Protein AF-A0A2V9VA52-F1 (afdb_monomer)

Radius of gyration: 128.29 Å; Cα contacts (8 Å, |Δi|>4): 305; chains: 1; bounding box: 192×63×353 Å

pLDDT: mean 84.4, std 10.12, range [43.19, 96.94]

Sequence (515 aa):
MTIGKKLYLNFGAVLAMVVVLFLVNLTAVQREHSAKAAASLSNYLLSGDTREVERMNEGIRFLNEKLLKAEGFSNSDQQKSALEKVRQQEQNWLKEFATPLVEKRKDVDAGNGTVAELQIFYLQKDASAWVKTSTEYLDMADQESKKILEERRKSDETAATATVLVALFSTLLALGLGIAIAYRSSKTITEPLTNLMMVARQIGNTGDLDHTIDVERQDEIGELARTFGNMVIYLKEMAAVSEAIAGGDLTVQVQPRSKHDTLGNAFFRMVEGLRSLVRNVRDASSQVASASNQVAGASDESAKISLQASSAIDEVTSTMHEMSVNVQNMVKSTQTQASSVSETSASIDQMVASIQRVADTAKVLLDISNRSREEVHSGITTMEKATDGLNKINNTIHSSGEIIDALGQRADDIGKIIEVIDDLAEQTNLLALNAAIEAARAGEHGLGFAVVADEVRKLAEKSAQSTKEISELIQSIQKEARKAVENMDKSTNIVNEGLNLGQELNAALRKISNV

Secondary structure (DSSP, 8-state):
--HHHHHHHHHHHHHHHHHHHHHHHHHHHHHHHHHHHHHHHHHHHHH--HHHHHHHHHHHHHHHHHHHHHHHH--SHHHHHHHHHHHHHHHHHIIIIIHHHHHHHHHHHTTSS-HHHHHHHHHHS-HHHHHHHHHHHHHHHHHHHHHHHHHHHHHHHHHHHHHHHHHHHHHHHHHHHHHHHHHHHIIIIIHHHHHHHHHHHHHHHH------------SHHHHHHHHHHHHHHHHHHHHHHHHHHHTT-TTPPP--SSTT-HHHHHHHHHHHHHHHHHHHHHHHHHHHHHHHHHHHHHHHHHHHHHHHHHHHHHHHHHHHHHHHHHHHHHHHHHHHHHHHHHHHHHHHHHHHHHHHHHHHHHHHHHHHHHHHHHHHHHHHHHHHHHHHHHHHHHHHHHHHHHHHHHHHHHHHHHHHHHHHHHHHHHHHHHHHHHHHHHHHHTGGGGHHHHHHHHHHHHHHHHHHHHHHHHHHHHHHHHHHHHHHHHHHHHHHHHHHHHHHHHHHHHHHHHHHHT-

Mean predicted aligned error: 19.37 Å

Structure (mmCIF, N/CA/C/O backbone):
data_AF-A0A2V9VA52-F1
#
_entry.id   AF-A0A2V9VA52-F1
#
loop_
_atom_site.group_PDB
_atom_site.i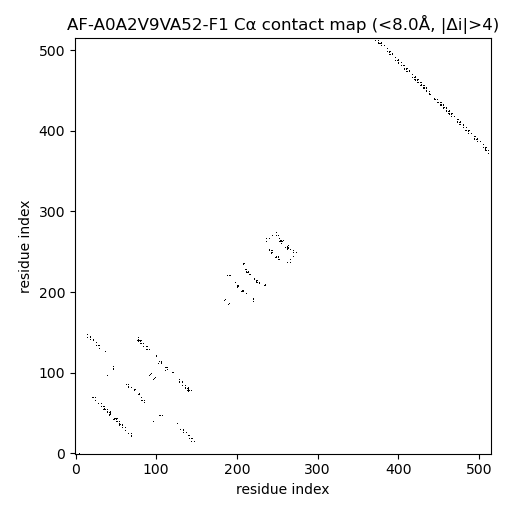d
_atom_site.type_symbol
_atom_site.label_atom_id
_atom_site.label_alt_id
_atom_site.label_comp_id
_atom_site.label_asym_id
_atom_site.label_entity_id
_atom_site.label_seq_id
_atom_site.pdbx_PDB_ins_code
_atom_site.Cartn_x
_atom_site.Cartn_y
_atom_site.Cartn_z
_atom_site.occupancy
_atom_site.B_iso_or_equiv
_atom_site.auth_seq_id
_atom_site.auth_comp_id
_atom_site.auth_asym_id
_atom_site.auth_atom_id
_atom_site.pdbx_PDB_model_num
ATOM 1 N N . MET A 1 1 ? 67.513 -0.267 -126.974 1.00 48.81 1 MET A N 1
ATOM 2 C CA . MET A 1 1 ? 67.885 -0.957 -128.232 1.00 48.81 1 MET A CA 1
ATOM 3 C C . MET A 1 1 ? 67.203 -2.319 -128.232 1.00 48.81 1 MET A C 1
ATOM 5 O O . MET A 1 1 ? 67.468 -3.103 -127.331 1.00 48.81 1 MET A O 1
ATOM 9 N N . THR A 1 2 ? 66.245 -2.552 -129.131 1.00 43.19 2 THR A N 1
ATOM 10 C CA . THR A 1 2 ? 65.406 -3.766 -129.167 1.00 43.19 2 THR A CA 1
ATOM 11 C C . THR A 1 2 ? 66.242 -5.023 -129.419 1.00 43.19 2 THR A C 1
ATOM 13 O O . THR A 1 2 ? 67.205 -4.984 -130.184 1.00 43.19 2 THR A O 1
ATOM 16 N N . ILE A 1 3 ? 65.867 -6.143 -128.788 1.00 49.31 3 ILE A N 1
ATOM 17 C CA . ILE A 1 3 ? 66.544 -7.453 -128.892 1.00 49.31 3 ILE A CA 1
ATOM 18 C C . ILE A 1 3 ? 66.779 -7.867 -130.356 1.00 49.31 3 ILE A C 1
ATOM 20 O O . ILE A 1 3 ? 67.851 -8.370 -130.685 1.00 49.31 3 ILE A O 1
ATOM 24 N N . GLY A 1 4 ? 65.854 -7.529 -131.262 1.00 52.47 4 GLY A N 1
ATOM 25 C CA . GLY A 1 4 ? 66.016 -7.760 -132.702 1.00 52.47 4 GLY A CA 1
ATOM 26 C C . GLY A 1 4 ? 67.238 -7.071 -133.324 1.00 52.47 4 GLY A C 1
ATOM 27 O O . GLY A 1 4 ? 67.909 -7.669 -134.158 1.00 52.47 4 GLY A O 1
ATOM 28 N N . LYS A 1 5 ? 67.606 -5.858 -132.883 1.00 56.03 5 LYS A N 1
ATOM 29 C CA . LYS A 1 5 ? 68.767 -5.125 -133.425 1.00 56.03 5 LYS A CA 1
ATOM 30 C C . LYS A 1 5 ? 70.103 -5.740 -132.991 1.00 56.03 5 LYS A C 1
ATOM 32 O O . LYS A 1 5 ? 71.049 -5.720 -133.769 1.00 56.03 5 LYS A O 1
ATOM 37 N N . LYS A 1 6 ? 70.174 -6.317 -131.783 1.00 55.22 6 LYS A N 1
ATOM 38 C CA . LYS A 1 6 ? 71.360 -7.058 -131.309 1.00 55.22 6 LYS A CA 1
ATOM 39 C C . LYS A 1 6 ? 71.506 -8.415 -132.002 1.00 55.22 6 LYS A C 1
ATOM 41 O O . LYS A 1 6 ? 72.623 -8.796 -132.334 1.00 55.22 6 LYS A O 1
ATOM 46 N N . LEU A 1 7 ? 70.396 -9.109 -132.271 1.00 57.06 7 LEU A N 1
ATOM 47 C CA . LEU A 1 7 ? 70.424 -10.378 -133.004 1.00 57.06 7 LEU A CA 1
ATOM 48 C C . LEU A 1 7 ? 70.888 -10.181 -134.456 1.00 57.06 7 LEU A C 1
ATOM 50 O O . LEU A 1 7 ? 71.758 -10.910 -134.921 1.00 57.06 7 LEU A O 1
ATOM 54 N N . TYR A 1 8 ? 70.370 -9.154 -135.139 1.00 57.84 8 TYR A N 1
ATOM 55 C CA . TYR A 1 8 ? 70.762 -8.828 -136.516 1.00 57.84 8 TYR A CA 1
ATOM 56 C C . TYR A 1 8 ? 72.243 -8.447 -136.650 1.00 57.84 8 TYR A C 1
ATOM 58 O O . TYR A 1 8 ? 72.877 -8.801 -137.643 1.00 57.84 8 TYR A O 1
ATOM 66 N N . LEU A 1 9 ? 72.811 -7.744 -135.664 1.00 57.84 9 LEU A N 1
ATOM 67 C CA . LEU A 1 9 ? 74.217 -7.335 -135.709 1.00 57.84 9 LEU A CA 1
ATOM 68 C C . LEU A 1 9 ? 75.170 -8.530 -135.568 1.00 57.84 9 LEU A C 1
ATOM 70 O O . LEU A 1 9 ? 76.068 -8.691 -136.395 1.00 57.84 9 LEU A O 1
ATOM 74 N N . ASN A 1 10 ? 74.927 -9.398 -134.579 1.00 56.59 10 ASN A N 1
ATOM 75 C CA . ASN A 1 10 ? 75.754 -10.585 -134.345 1.00 56.59 10 ASN A CA 1
ATOM 76 C C . ASN A 1 10 ? 75.659 -11.588 -135.503 1.00 56.59 10 ASN A C 1
ATOM 78 O O . ASN A 1 10 ? 76.664 -12.186 -135.882 1.00 56.59 10 ASN A O 1
ATOM 82 N N . PHE A 1 11 ? 74.479 -11.737 -136.113 1.00 62.66 11 PHE A N 1
ATOM 83 C CA . PHE A 1 11 ? 74.311 -12.612 -137.276 1.00 62.66 11 PHE A CA 1
ATOM 84 C C . PHE A 1 11 ? 75.086 -12.102 -138.504 1.00 62.66 11 PHE A C 1
ATOM 86 O O . PHE A 1 11 ? 75.651 -12.896 -139.252 1.00 62.66 11 PHE A O 1
ATOM 93 N N . GLY A 1 12 ? 75.181 -10.779 -138.689 1.00 63.22 12 GLY A N 1
ATOM 94 C CA . GLY A 1 12 ? 75.935 -10.175 -139.792 1.00 63.22 12 GLY A CA 1
ATOM 95 C C . GLY A 1 12 ? 77.446 -10.428 -139.730 1.00 63.22 12 GLY A C 1
ATOM 96 O O . GLY A 1 12 ? 78.068 -10.644 -140.769 1.00 63.22 12 GLY A O 1
ATOM 97 N N . ALA A 1 13 ? 78.037 -10.451 -138.530 1.00 63.22 13 ALA A N 1
ATOM 98 C CA . ALA A 1 13 ? 79.457 -10.768 -138.349 1.00 63.22 13 ALA A CA 1
ATOM 99 C C . ALA A 1 13 ? 79.763 -12.246 -138.653 1.00 63.22 13 ALA A C 1
ATOM 101 O O . ALA A 1 13 ? 80.745 -12.550 -139.331 1.00 63.22 13 ALA A O 1
ATOM 102 N N . VAL A 1 14 ? 78.882 -13.157 -138.221 1.00 65.00 14 VAL A N 1
ATOM 103 C CA . VAL A 1 14 ? 78.979 -14.588 -138.555 1.00 65.00 14 VAL A CA 1
ATOM 104 C C . VAL A 1 14 ? 78.866 -14.797 -140.066 1.00 65.00 14 VAL A C 1
ATOM 106 O O . VAL A 1 14 ? 79.669 -15.526 -140.643 1.00 65.00 14 VAL A O 1
ATOM 109 N N . LEU A 1 15 ? 77.929 -14.112 -140.729 1.00 67.56 15 LEU A N 1
ATOM 110 C CA . LEU A 1 15 ? 77.749 -14.208 -142.179 1.00 67.56 15 LEU A CA 1
ATOM 111 C C . LEU A 1 15 ? 79.004 -13.758 -142.949 1.00 67.56 15 LEU A C 1
ATOM 113 O O . LEU A 1 15 ? 79.440 -14.450 -143.864 1.00 67.56 15 LEU A O 1
ATOM 117 N N . ALA A 1 16 ? 79.623 -12.641 -142.554 1.00 67.81 16 ALA A N 1
ATOM 118 C CA . ALA A 1 16 ? 80.853 -12.151 -143.180 1.00 67.81 16 ALA A CA 1
ATOM 119 C C . ALA A 1 16 ? 82.023 -13.144 -143.034 1.00 67.81 16 ALA A C 1
ATOM 121 O O . ALA A 1 16 ? 82.780 -13.351 -143.981 1.00 67.81 16 ALA A O 1
ATOM 122 N N . MET A 1 17 ? 82.138 -13.815 -141.884 1.00 70.88 17 MET A N 1
ATOM 123 C CA . MET A 1 17 ? 83.157 -14.846 -141.657 1.00 70.88 17 MET A CA 1
ATOM 124 C C . MET A 1 17 ? 82.929 -16.097 -142.520 1.00 70.88 17 MET A C 1
ATOM 126 O O . MET A 1 17 ? 83.885 -16.675 -143.040 1.00 70.88 17 MET A O 1
ATOM 130 N N . VAL A 1 18 ? 81.668 -16.493 -142.721 1.00 72.00 18 VAL A N 1
ATOM 131 C CA . VAL A 1 18 ? 81.305 -17.598 -143.624 1.00 72.00 18 VAL A CA 1
ATOM 132 C C . VAL A 1 18 ? 81.689 -17.273 -145.071 1.00 72.00 18 VAL A C 1
ATOM 134 O O . VAL A 1 18 ? 82.212 -18.145 -145.758 1.00 72.00 18 VAL A O 1
ATOM 137 N N . VAL A 1 19 ? 81.500 -16.027 -145.522 1.00 74.19 19 VAL A N 1
ATOM 138 C CA . VAL A 1 19 ? 81.889 -15.592 -146.877 1.00 74.19 19 VAL A CA 1
ATOM 139 C C . VAL A 1 19 ? 83.406 -15.666 -147.081 1.00 74.19 19 VAL A C 1
ATOM 141 O O . VAL A 1 19 ? 83.840 -16.208 -148.094 1.00 74.19 19 VAL A O 1
ATOM 144 N N . VAL A 1 20 ? 84.212 -15.219 -146.108 1.00 74.50 20 VAL A N 1
ATOM 145 C CA . VAL A 1 20 ? 85.687 -15.348 -146.154 1.00 74.50 20 VAL A CA 1
ATOM 146 C C . VAL A 1 20 ? 86.094 -16.817 -146.318 1.00 74.50 20 VAL A C 1
ATOM 148 O O . VAL A 1 20 ? 86.832 -17.173 -147.232 1.00 74.50 20 VAL A O 1
ATOM 151 N N . LEU A 1 21 ? 85.573 -17.702 -145.460 1.00 75.81 21 LEU A N 1
ATOM 152 C CA . LEU A 1 21 ? 85.888 -19.134 -145.517 1.00 75.81 21 LEU A CA 1
ATOM 153 C C . LEU A 1 21 ? 85.450 -19.772 -146.840 1.00 75.81 21 LEU A C 1
ATOM 155 O O . LEU A 1 21 ? 86.145 -20.638 -147.373 1.00 75.81 21 LEU A O 1
ATOM 159 N N . PHE A 1 22 ? 84.309 -19.343 -147.380 1.00 80.00 22 PHE A N 1
ATOM 160 C CA . PHE A 1 22 ? 83.814 -19.828 -148.661 1.00 80.00 22 PHE A CA 1
ATOM 161 C C . PHE A 1 22 ? 84.716 -19.399 -149.823 1.00 80.00 22 PHE A C 1
ATOM 163 O O . PHE A 1 22 ? 85.013 -20.227 -150.679 1.00 80.00 22 PHE A O 1
ATOM 170 N N . LEU A 1 23 ? 85.204 -18.154 -149.833 1.00 76.56 23 LEU A N 1
ATOM 171 C CA . LEU A 1 23 ? 86.129 -17.646 -150.854 1.00 76.56 23 LEU A CA 1
ATOM 172 C C . LEU A 1 23 ? 87.494 -18.349 -150.807 1.00 76.56 23 LEU A C 1
ATOM 174 O O . LEU A 1 23 ? 88.022 -18.721 -151.854 1.00 76.56 23 LEU A O 1
ATOM 178 N N . VAL A 1 24 ? 88.021 -18.628 -149.611 1.00 76.31 24 VAL A N 1
ATOM 179 C CA . VAL A 1 24 ? 89.253 -19.423 -149.439 1.00 76.31 24 VAL A CA 1
ATOM 180 C C . VAL A 1 24 ? 89.075 -20.868 -149.921 1.00 76.31 24 VAL A C 1
ATOM 182 O O . VAL A 1 24 ? 89.994 -21.468 -150.470 1.00 76.31 24 VAL A O 1
ATOM 185 N N . ASN A 1 25 ? 87.894 -21.459 -149.742 1.00 80.38 25 ASN A N 1
ATOM 186 C CA . ASN A 1 25 ? 87.615 -22.779 -150.310 1.00 80.38 25 ASN A CA 1
ATOM 187 C C . ASN A 1 25 ? 87.473 -22.702 -151.841 1.00 80.38 25 ASN A C 1
ATOM 189 O O . ASN A 1 25 ? 87.964 -23.560 -152.570 1.00 80.38 25 ASN A O 1
ATOM 193 N N . LEU A 1 26 ? 86.851 -21.637 -152.349 1.00 81.56 26 LEU A N 1
ATOM 194 C CA . LEU A 1 26 ? 86.646 -21.428 -153.777 1.00 81.56 26 LEU A CA 1
ATOM 195 C C . LEU A 1 26 ? 87.963 -21.284 -154.548 1.00 81.56 26 LEU A C 1
ATOM 197 O O . LEU A 1 26 ? 88.072 -21.844 -155.635 1.00 81.56 26 LEU A O 1
ATOM 201 N N . THR A 1 27 ? 88.977 -20.618 -153.984 1.00 78.25 27 THR A N 1
ATOM 202 C CA . THR A 1 27 ? 90.325 -20.557 -154.584 1.00 78.25 27 THR A CA 1
ATOM 203 C C . THR A 1 27 ? 90.963 -21.935 -154.715 1.00 78.25 27 THR A C 1
ATOM 205 O O . THR A 1 27 ? 91.540 -22.252 -155.759 1.00 78.25 27 THR A O 1
ATOM 208 N N . ALA A 1 28 ? 90.828 -22.781 -153.692 1.00 77.94 28 ALA A N 1
ATOM 209 C CA . ALA A 1 28 ? 91.319 -24.155 -153.733 1.00 77.94 28 ALA A CA 1
ATOM 210 C C . ALA A 1 28 ? 90.578 -24.991 -154.791 1.00 77.94 28 ALA A C 1
ATOM 212 O O . ALA A 1 28 ? 91.219 -25.639 -155.621 1.00 77.94 28 ALA A O 1
ATOM 213 N N . VAL A 1 29 ? 89.241 -24.911 -154.816 1.00 80.81 29 VAL A N 1
ATOM 214 C CA . VAL A 1 29 ? 88.392 -25.608 -155.797 1.00 80.81 29 VAL A CA 1
ATOM 215 C C . VAL A 1 29 ? 88.720 -25.174 -157.224 1.00 80.81 29 VAL A C 1
ATOM 217 O O . VAL A 1 29 ? 88.830 -26.026 -158.105 1.00 80.81 29 VAL A O 1
ATOM 220 N N . GLN A 1 30 ? 88.914 -23.875 -157.459 1.00 80.50 30 GLN A N 1
ATOM 221 C CA . GLN A 1 30 ? 89.277 -23.346 -158.770 1.00 80.50 30 GLN A CA 1
ATOM 222 C C . GLN A 1 30 ? 90.612 -23.918 -159.247 1.00 80.50 30 GLN A C 1
ATOM 224 O O . GLN A 1 30 ? 90.674 -24.478 -160.336 1.00 80.50 30 GLN A O 1
ATOM 229 N N . ARG A 1 31 ? 91.668 -23.879 -158.422 1.00 77.00 31 ARG A N 1
ATOM 230 C CA . ARG A 1 31 ? 92.970 -24.454 -158.805 1.00 77.00 31 ARG A CA 1
ATOM 231 C C . ARG A 1 31 ? 92.883 -25.943 -159.119 1.00 77.00 31 ARG A C 1
ATOM 233 O O . ARG A 1 31 ? 93.457 -26.385 -160.112 1.00 77.00 31 ARG A O 1
ATOM 240 N N . GLU A 1 32 ? 92.179 -26.712 -158.291 1.00 79.12 32 GLU A N 1
ATOM 241 C CA . GLU A 1 32 ? 92.046 -28.156 -158.485 1.00 79.12 32 GLU A CA 1
ATOM 242 C C . GLU A 1 32 ? 91.284 -28.486 -159.775 1.00 79.12 32 GLU A C 1
ATOM 244 O O . GLU A 1 32 ? 91.731 -29.317 -160.569 1.00 79.12 32 GLU A O 1
ATOM 249 N N . HIS A 1 33 ? 90.148 -27.826 -160.011 1.00 78.88 33 HIS A N 1
ATOM 250 C CA . HIS A 1 33 ? 89.311 -28.104 -161.175 1.00 78.88 33 HIS A CA 1
ATOM 251 C C . HIS A 1 33 ? 89.902 -27.567 -162.477 1.00 78.88 33 HIS A C 1
ATOM 253 O O . HIS A 1 33 ? 89.865 -28.292 -163.470 1.00 78.88 33 HIS A O 1
ATOM 259 N N . SER A 1 34 ? 90.513 -26.379 -162.489 1.00 74.19 34 SER A N 1
ATOM 260 C CA . SER A 1 34 ? 91.211 -25.879 -163.680 1.00 74.19 34 SER A CA 1
ATOM 261 C C . SER A 1 34 ? 92.406 -26.782 -164.033 1.00 74.19 34 SER A C 1
ATOM 263 O O . SER A 1 34 ? 92.621 -27.082 -165.207 1.00 74.19 34 SER A O 1
ATOM 265 N N . ALA A 1 35 ? 93.137 -27.315 -163.041 1.00 74.69 35 ALA A N 1
ATOM 266 C CA . ALA A 1 35 ? 94.219 -28.276 -163.281 1.00 74.69 35 ALA A CA 1
ATOM 267 C C . ALA A 1 35 ? 93.708 -29.620 -163.827 1.00 74.69 35 ALA A C 1
ATOM 269 O O . ALA A 1 35 ? 94.278 -30.154 -164.778 1.00 74.69 35 ALA A O 1
ATOM 270 N N . LYS A 1 36 ? 92.611 -30.158 -163.275 1.00 79.06 36 LYS A N 1
ATOM 271 C CA . LYS A 1 36 ? 91.974 -31.382 -163.795 1.00 79.06 36 LYS A CA 1
ATOM 272 C C . LYS A 1 36 ? 91.414 -31.188 -165.202 1.00 79.06 36 LYS A C 1
ATOM 274 O O . LYS A 1 36 ? 91.547 -32.089 -166.027 1.00 79.06 36 LYS A O 1
ATOM 279 N N . ALA A 1 37 ? 90.818 -30.033 -165.491 1.00 75.44 37 ALA A N 1
ATOM 280 C CA . ALA A 1 37 ? 90.312 -29.697 -166.818 1.00 75.44 37 ALA A CA 1
ATOM 281 C C . ALA A 1 37 ? 91.458 -29.623 -167.840 1.00 75.44 37 ALA A C 1
ATOM 283 O O . ALA A 1 37 ? 91.372 -30.247 -168.895 1.00 75.44 37 ALA A O 1
ATOM 284 N N . ALA A 1 38 ? 92.569 -28.964 -167.495 1.00 74.88 38 ALA A N 1
ATOM 285 C CA . ALA A 1 38 ? 93.770 -28.935 -168.328 1.00 74.88 38 ALA A CA 1
ATOM 286 C C . ALA A 1 38 ? 94.394 -30.332 -168.520 1.00 74.88 38 ALA A C 1
ATOM 288 O O . ALA A 1 38 ? 94.807 -30.677 -169.627 1.00 74.88 38 ALA A O 1
ATOM 289 N N . ALA A 1 39 ? 94.426 -31.162 -167.473 1.00 76.69 39 ALA A N 1
ATOM 290 C CA . ALA A 1 39 ? 94.921 -32.536 -167.556 1.00 76.69 39 ALA A CA 1
ATOM 291 C C . ALA A 1 39 ? 94.033 -33.419 -168.447 1.00 76.69 39 ALA A C 1
ATOM 293 O O . ALA A 1 39 ? 94.552 -34.171 -169.266 1.00 76.69 39 ALA A O 1
ATOM 294 N N . SER A 1 40 ? 92.709 -33.285 -168.335 1.00 79.75 40 SER A N 1
ATOM 295 C CA . SER A 1 40 ? 91.748 -34.021 -169.168 1.00 79.75 40 SER A CA 1
ATOM 296 C C . SER A 1 40 ? 91.856 -33.587 -170.635 1.00 79.75 40 SER A C 1
ATOM 298 O O . SER A 1 40 ? 91.890 -34.425 -171.532 1.00 79.75 40 SER A O 1
ATOM 300 N N . LEU A 1 41 ? 92.026 -32.284 -170.895 1.00 78.81 41 LEU A N 1
ATOM 301 C CA . LEU A 1 41 ? 92.324 -31.777 -172.235 1.00 78.81 41 LEU A CA 1
ATOM 302 C C . LEU A 1 41 ? 93.627 -32.378 -172.780 1.00 78.81 41 LEU A C 1
ATOM 304 O O . LEU A 1 41 ? 93.649 -32.880 -173.896 1.00 78.81 41 LEU A O 1
ATOM 308 N N . SER A 1 42 ? 94.700 -32.383 -171.988 1.00 78.38 42 SER A N 1
ATOM 309 C CA . SER A 1 42 ? 95.987 -32.971 -172.378 1.00 78.38 42 SER A CA 1
ATOM 310 C C . SER A 1 42 ? 95.877 -34.474 -172.679 1.00 78.38 42 SER A C 1
ATOM 312 O O . SER A 1 42 ? 96.343 -34.941 -173.718 1.00 78.38 42 SER A O 1
ATOM 314 N N . ASN A 1 43 ? 95.181 -35.236 -171.831 1.00 78.56 43 ASN A N 1
ATOM 315 C CA . ASN A 1 43 ? 94.931 -36.659 -172.059 1.00 78.56 43 ASN A CA 1
ATOM 316 C C . ASN A 1 43 ? 94.128 -36.905 -173.335 1.00 78.56 43 ASN A C 1
ATOM 318 O O . ASN A 1 43 ? 94.449 -37.835 -174.077 1.00 78.56 43 ASN A O 1
ATOM 322 N N . TYR A 1 44 ? 93.117 -36.081 -173.620 1.00 81.31 44 TYR A N 1
ATOM 323 C CA . TYR A 1 44 ? 92.390 -36.150 -174.886 1.00 81.31 44 TYR A CA 1
ATOM 324 C C . TYR A 1 44 ? 93.321 -35.901 -176.076 1.00 81.31 44 TYR A C 1
ATOM 326 O O . TYR A 1 44 ? 93.315 -36.663 -177.040 1.00 81.31 44 TYR A O 1
ATOM 334 N N . LEU A 1 45 ? 94.184 -34.886 -175.980 1.00 77.38 45 LEU A N 1
ATOM 335 C CA . LEU A 1 45 ? 95.147 -34.550 -177.027 1.00 77.38 45 LEU A CA 1
ATOM 336 C C . LEU A 1 45 ? 96.163 -35.666 -177.297 1.00 77.38 45 LEU A C 1
ATOM 338 O O . LEU A 1 45 ? 96.644 -35.750 -178.424 1.00 77.38 45 LEU A O 1
ATOM 342 N N . LEU A 1 46 ? 96.485 -36.519 -176.318 1.00 79.44 46 LEU A N 1
ATOM 343 C CA . LEU A 1 46 ? 97.349 -37.689 -176.518 1.00 79.44 46 LEU A CA 1
ATOM 344 C C . LEU A 1 46 ? 96.586 -38.938 -176.977 1.00 79.44 46 LEU A C 1
ATOM 346 O O . LEU A 1 46 ? 97.061 -39.647 -177.863 1.00 79.44 46 LEU A O 1
ATOM 350 N N . SER A 1 47 ? 95.437 -39.223 -176.365 1.00 77.25 47 SER A N 1
ATOM 351 C CA . SER A 1 47 ? 94.744 -40.513 -176.502 1.00 77.25 47 SER A CA 1
ATOM 352 C C . SER A 1 47 ? 93.635 -40.536 -177.552 1.00 77.25 47 SER A C 1
ATOM 354 O O . SER A 1 47 ? 93.309 -41.610 -178.048 1.00 77.25 47 SER A O 1
ATOM 356 N N . GLY A 1 48 ? 93.034 -39.385 -177.870 1.00 71.62 48 GLY A N 1
ATOM 357 C CA . GLY A 1 48 ? 91.822 -39.293 -178.692 1.00 71.62 48 GLY A CA 1
ATOM 358 C C . GLY A 1 48 ? 90.535 -39.760 -177.990 1.00 71.62 48 GLY A C 1
ATOM 359 O O . GLY A 1 48 ? 89.472 -39.759 -178.607 1.00 71.62 48 GLY A O 1
ATOM 360 N N . ASP A 1 49 ? 90.581 -40.145 -176.706 1.00 81.94 49 ASP A N 1
ATOM 361 C CA . ASP A 1 49 ? 89.409 -40.643 -175.973 1.00 81.94 49 ASP A CA 1
ATOM 362 C C . ASP A 1 49 ? 88.432 -39.510 -175.624 1.00 81.94 49 ASP A C 1
ATOM 364 O O . ASP A 1 49 ? 88.676 -38.697 -174.729 1.00 81.94 49 ASP A O 1
ATOM 368 N N . THR A 1 50 ? 87.280 -39.471 -176.296 1.00 78.62 50 THR A N 1
ATOM 369 C CA . THR A 1 50 ? 86.264 -38.421 -176.119 1.00 78.62 50 THR A CA 1
ATOM 370 C C . THR A 1 50 ? 85.725 -38.309 -174.691 1.00 78.62 50 THR A C 1
ATOM 372 O O . THR A 1 50 ? 85.218 -37.248 -174.326 1.00 78.62 50 THR A O 1
ATOM 375 N N . ARG A 1 51 ? 85.871 -39.349 -173.855 1.00 80.81 51 ARG A N 1
ATOM 376 C CA . ARG A 1 51 ? 85.475 -39.307 -172.435 1.00 80.81 51 ARG A CA 1
ATOM 377 C C . ARG A 1 51 ? 86.256 -38.262 -171.636 1.00 80.81 51 ARG A C 1
ATOM 379 O O . ARG A 1 51 ? 85.733 -37.714 -170.667 1.00 80.81 51 ARG A O 1
ATOM 386 N N . GLU A 1 52 ? 87.482 -37.944 -172.042 1.00 82.00 52 GLU A N 1
ATOM 387 C CA . GLU A 1 52 ? 88.306 -36.934 -171.370 1.00 82.00 52 GLU A CA 1
ATOM 388 C C . GLU A 1 52 ? 87.808 -35.500 -171.652 1.00 82.00 52 GLU A C 1
ATOM 390 O O . GLU A 1 52 ? 87.859 -34.640 -170.772 1.00 82.00 52 GLU A O 1
ATOM 395 N N . VAL A 1 53 ? 87.215 -35.244 -172.825 1.00 79.75 53 VAL A N 1
ATOM 396 C CA . VAL A 1 53 ? 86.546 -33.959 -173.124 1.00 79.75 53 VAL A CA 1
ATOM 397 C C . VAL A 1 53 ? 85.298 -33.782 -172.259 1.00 79.75 53 VAL A C 1
ATOM 399 O O . VAL A 1 53 ? 85.011 -32.685 -171.779 1.00 79.75 53 VAL A O 1
ATOM 402 N N . GLU A 1 54 ? 84.563 -34.867 -172.021 1.00 80.88 54 GLU A N 1
ATOM 403 C CA . GLU A 1 54 ? 83.372 -34.841 -171.174 1.00 80.88 54 GLU A CA 1
ATOM 404 C C . GLU A 1 54 ? 83.734 -34.565 -169.706 1.00 80.88 54 GLU A C 1
ATOM 406 O O . GLU A 1 54 ? 83.147 -33.673 -169.092 1.00 80.88 54 GLU A O 1
ATOM 411 N N . ARG A 1 55 ? 84.797 -35.200 -169.184 1.00 80.62 55 ARG A N 1
ATOM 412 C CA . ARG A 1 55 ? 85.363 -34.888 -167.853 1.00 80.62 55 ARG A CA 1
ATOM 413 C C . ARG A 1 55 ? 85.817 -33.437 -167.722 1.00 80.62 55 ARG A C 1
ATOM 415 O O . ARG A 1 55 ? 85.573 -32.807 -166.692 1.00 80.62 55 ARG A O 1
ATOM 422 N N . MET A 1 56 ? 86.455 -32.892 -168.758 1.00 82.12 56 MET A N 1
ATOM 423 C CA . MET A 1 56 ? 86.844 -31.482 -168.792 1.00 82.12 56 MET A CA 1
ATOM 424 C C . MET A 1 56 ? 85.612 -30.571 -168.672 1.00 82.12 56 MET A C 1
ATOM 426 O O . MET A 1 56 ? 85.582 -29.684 -167.817 1.00 82.12 56 MET A O 1
ATOM 430 N N . ASN A 1 57 ? 84.575 -30.816 -169.479 1.00 81.75 57 ASN A N 1
ATOM 431 C CA . ASN A 1 57 ? 83.344 -30.023 -169.467 1.00 81.75 57 ASN A CA 1
ATOM 432 C C . ASN A 1 57 ? 82.593 -30.119 -168.129 1.00 81.75 57 ASN A C 1
ATOM 434 O O . ASN A 1 57 ? 82.080 -29.110 -167.640 1.00 81.75 57 ASN A O 1
ATOM 438 N N . GLU A 1 58 ? 82.558 -31.296 -167.499 1.00 82.19 58 GLU A N 1
ATOM 439 C CA . GLU A 1 58 ? 81.995 -31.453 -166.154 1.00 82.19 58 GLU A CA 1
ATOM 440 C C . GLU A 1 58 ? 82.760 -30.637 -165.107 1.00 82.19 58 GLU A C 1
ATOM 442 O O . GLU A 1 58 ? 82.136 -29.962 -164.282 1.00 82.19 58 GLU A O 1
ATOM 447 N N . GLY A 1 59 ? 84.096 -30.649 -165.166 1.00 79.12 59 GLY A N 1
ATOM 448 C CA . GLY A 1 59 ? 84.949 -29.875 -164.266 1.00 79.12 59 GLY A CA 1
ATOM 449 C C . GLY A 1 59 ? 84.695 -28.369 -164.357 1.00 79.12 59 GLY A C 1
ATOM 450 O O . GLY A 1 59 ? 84.551 -27.710 -163.326 1.00 79.12 59 GLY A O 1
ATOM 451 N N . ILE A 1 60 ? 84.558 -27.841 -165.575 1.00 79.94 60 ILE A N 1
ATOM 452 C CA . ILE A 1 60 ? 84.255 -26.421 -165.822 1.00 79.94 60 ILE A CA 1
ATOM 453 C C . ILE A 1 60 ? 82.843 -26.073 -165.341 1.00 79.94 60 ILE A C 1
ATOM 455 O O . ILE A 1 60 ? 82.640 -25.044 -164.695 1.00 79.94 60 ILE A O 1
ATOM 459 N N . ARG A 1 61 ? 81.852 -26.935 -165.614 1.00 82.50 61 ARG A N 1
ATOM 460 C CA . ARG A 1 61 ? 80.467 -26.723 -165.166 1.00 82.50 61 ARG A CA 1
ATOM 461 C C . ARG A 1 61 ? 80.383 -26.648 -163.642 1.00 82.50 61 ARG A C 1
ATOM 463 O O . ARG A 1 61 ? 79.716 -25.757 -163.119 1.00 82.50 61 ARG A O 1
ATOM 470 N N . PHE A 1 62 ? 81.080 -27.541 -162.940 1.00 83.44 62 PHE A N 1
ATOM 471 C CA . PHE A 1 62 ? 81.138 -27.538 -161.478 1.00 83.44 62 PHE A CA 1
ATOM 472 C C . PHE A 1 62 ? 81.762 -26.251 -160.927 1.00 83.44 62 PHE A C 1
ATOM 474 O O . PHE A 1 62 ? 81.211 -25.638 -160.011 1.00 83.44 62 PHE A O 1
ATOM 481 N N . LEU A 1 63 ? 82.881 -25.808 -161.507 1.00 81.12 63 LEU A N 1
ATOM 482 C CA . LEU A 1 63 ? 83.535 -24.570 -161.094 1.00 81.12 63 LEU A CA 1
ATOM 483 C C . LEU A 1 63 ? 82.620 -23.351 -161.292 1.00 81.12 63 LEU A C 1
ATOM 485 O O . LEU A 1 63 ? 82.488 -22.518 -160.396 1.00 81.12 63 LEU A O 1
ATOM 489 N N . ASN A 1 64 ? 81.924 -23.287 -162.427 1.00 81.50 64 ASN A N 1
ATOM 490 C CA . ASN A 1 64 ? 80.989 -22.208 -162.737 1.00 81.50 64 ASN A CA 1
ATOM 491 C C . ASN A 1 64 ? 79.800 -22.166 -161.752 1.00 81.50 64 ASN A C 1
ATOM 493 O O . ASN A 1 64 ? 79.410 -21.097 -161.286 1.00 81.50 64 ASN A O 1
ATOM 497 N N . GLU A 1 65 ? 79.269 -23.327 -161.347 1.00 83.44 65 GLU A N 1
ATOM 498 C CA . GLU A 1 65 ? 78.224 -23.405 -160.315 1.00 83.44 65 GLU A CA 1
ATOM 499 C C . GLU A 1 65 ? 78.714 -22.882 -158.952 1.00 83.44 65 GLU A C 1
ATOM 501 O O . GLU A 1 65 ? 77.982 -22.193 -158.234 1.00 83.44 65 GLU A O 1
ATOM 506 N N . LYS A 1 66 ? 79.963 -23.186 -158.582 1.00 82.69 66 LYS A N 1
ATOM 507 C CA . LYS A 1 66 ? 80.561 -22.712 -157.327 1.00 82.69 66 LYS A CA 1
ATOM 508 C C . LYS A 1 66 ? 80.816 -21.206 -157.338 1.00 82.69 66 LYS A C 1
ATOM 510 O O . LYS A 1 66 ? 80.547 -20.563 -156.324 1.00 82.69 66 LYS A O 1
ATOM 515 N N . LEU A 1 67 ? 81.254 -20.649 -158.467 1.00 80.25 67 LEU A N 1
ATOM 516 C CA . LEU A 1 67 ? 81.422 -19.203 -158.647 1.00 80.25 67 LEU A CA 1
ATOM 517 C C . LEU A 1 67 ? 80.084 -18.457 -158.522 1.00 80.25 67 LEU A C 1
ATOM 519 O O . LEU A 1 67 ? 80.004 -17.488 -157.772 1.00 80.25 67 LEU A O 1
ATOM 523 N N . LEU A 1 68 ? 79.010 -18.961 -159.142 1.00 81.31 68 LEU A N 1
ATOM 524 C CA . LEU A 1 68 ? 77.658 -18.391 -159.009 1.00 81.31 68 LEU A CA 1
ATOM 525 C C . LEU A 1 68 ? 77.145 -18.416 -157.562 1.00 81.31 68 LEU A C 1
ATOM 527 O O . LEU A 1 68 ? 76.547 -17.452 -157.085 1.00 81.31 68 LEU A O 1
ATOM 531 N N . LYS A 1 69 ? 77.394 -19.511 -156.832 1.00 80.81 69 LYS A N 1
ATOM 532 C CA . LYS A 1 69 ? 77.049 -19.594 -155.403 1.00 80.81 69 LYS A CA 1
ATOM 533 C C . LYS A 1 69 ? 77.846 -18.595 -154.565 1.00 80.81 69 LYS A C 1
ATOM 535 O O . LYS A 1 69 ? 77.278 -18.005 -153.652 1.00 80.81 69 LYS A O 1
ATOM 540 N N . ALA A 1 70 ? 79.126 -18.389 -154.873 1.00 75.12 70 ALA A N 1
ATOM 541 C CA . ALA A 1 70 ? 79.950 -17.394 -154.191 1.00 75.12 70 ALA A CA 1
ATOM 542 C C . ALA A 1 70 ? 79.397 -15.978 -154.392 1.00 75.12 70 ALA A C 1
ATOM 544 O O . ALA A 1 70 ? 79.241 -15.237 -153.426 1.00 75.12 70 ALA A O 1
ATOM 545 N N . GLU A 1 71 ? 79.023 -15.643 -155.628 1.00 75.62 71 GLU A N 1
ATOM 546 C CA . GLU A 1 71 ? 78.484 -14.332 -155.989 1.00 75.62 71 GLU A CA 1
ATOM 547 C C . GLU A 1 71 ? 77.155 -14.038 -155.277 1.00 75.62 71 GLU A C 1
ATOM 549 O O . GLU A 1 71 ? 76.930 -12.924 -154.802 1.00 75.62 71 GLU A O 1
ATOM 554 N N . GLY A 1 72 ? 76.303 -15.059 -155.118 1.00 75.81 72 GLY A N 1
ATOM 555 C CA . GLY A 1 72 ? 75.048 -14.958 -154.370 1.00 75.81 72 GLY A CA 1
ATOM 556 C C . GLY A 1 72 ? 75.221 -14.686 -152.870 1.00 75.81 72 GLY A C 1
ATOM 557 O O . GLY A 1 72 ? 74.324 -14.112 -152.255 1.00 75.81 72 GLY A O 1
ATOM 558 N N . PHE A 1 73 ? 76.358 -15.062 -152.275 1.00 74.00 73 PHE A N 1
ATOM 559 C CA . PHE A 1 73 ? 76.669 -14.776 -150.868 1.00 74.00 73 PHE A CA 1
ATOM 560 C C . PHE A 1 73 ? 77.452 -13.472 -150.665 1.00 74.00 73 PHE A C 1
ATOM 562 O O . PHE A 1 73 ? 77.522 -12.966 -149.542 1.00 74.00 73 PHE A O 1
ATOM 569 N N . SER A 1 74 ? 78.039 -12.915 -151.724 1.00 72.12 74 SER A N 1
ATOM 570 C CA . SER A 1 74 ? 78.782 -11.660 -151.664 1.00 72.12 74 SER A CA 1
ATOM 571 C C . SER A 1 74 ? 77.839 -10.462 -151.558 1.00 72.12 74 SER A C 1
ATOM 573 O O . SER A 1 74 ? 76.993 -10.235 -152.417 1.00 72.12 74 SER A O 1
ATOM 575 N N . ASN A 1 75 ? 78.010 -9.653 -150.511 1.00 70.12 75 ASN A N 1
ATOM 576 C CA . ASN A 1 75 ? 77.199 -8.449 -150.277 1.00 70.12 75 ASN A CA 1
ATOM 577 C C . ASN A 1 75 ? 77.904 -7.148 -150.695 1.00 70.12 75 ASN A C 1
ATOM 579 O O . ASN A 1 75 ? 77.286 -6.089 -150.647 1.00 70.12 75 ASN A O 1
ATOM 583 N N . SER A 1 76 ? 79.181 -7.216 -151.086 1.00 76.38 76 SER A N 1
ATOM 584 C CA . SER A 1 76 ? 79.933 -6.081 -151.628 1.00 76.38 76 SER A CA 1
ATOM 585 C C . SER A 1 76 ? 79.912 -6.120 -153.155 1.00 76.38 76 SER A C 1
ATOM 587 O O . SER A 1 76 ? 80.234 -7.150 -153.755 1.00 76.38 76 SER A O 1
ATOM 589 N N . ASP A 1 77 ? 79.585 -4.990 -153.786 1.00 76.94 77 ASP A N 1
ATOM 590 C CA . ASP A 1 77 ? 79.639 -4.832 -155.247 1.00 76.94 77 ASP A CA 1
ATOM 591 C C . ASP A 1 77 ? 81.040 -5.158 -155.795 1.00 76.94 77 ASP A C 1
ATOM 593 O O . ASP A 1 77 ? 81.191 -5.718 -156.882 1.00 76.94 77 ASP A O 1
ATOM 597 N N . GLN A 1 78 ? 82.079 -4.892 -154.998 1.00 76.25 78 GLN A N 1
ATOM 598 C CA . GLN A 1 78 ? 83.471 -5.158 -155.349 1.00 76.25 78 GLN A CA 1
ATOM 599 C C . GLN A 1 78 ? 83.804 -6.661 -155.323 1.00 76.25 78 GLN A C 1
ATOM 601 O O . GLN A 1 78 ? 84.527 -7.141 -156.196 1.00 76.25 78 GLN A O 1
ATOM 606 N N . GLN A 1 79 ? 83.219 -7.425 -154.388 1.00 75.19 79 GLN A N 1
ATOM 607 C CA . GLN A 1 79 ? 83.349 -8.889 -154.347 1.00 75.19 79 GLN A CA 1
ATOM 608 C C . GLN A 1 79 ? 82.652 -9.561 -155.532 1.00 75.19 79 GLN A C 1
ATOM 610 O O . GLN A 1 79 ? 83.236 -10.440 -156.165 1.00 75.19 79 GLN A O 1
ATOM 615 N N . LYS A 1 80 ? 81.430 -9.122 -155.865 1.00 78.44 80 LYS A N 1
ATOM 616 C CA . LYS A 1 80 ? 80.697 -9.642 -157.030 1.00 78.44 80 LYS A CA 1
ATOM 617 C C . LYS A 1 80 ? 81.462 -9.391 -158.325 1.00 78.44 80 LYS A C 1
ATOM 619 O O . LYS A 1 80 ? 81.658 -10.312 -159.110 1.00 78.44 80 LYS A O 1
ATOM 624 N N . SER A 1 81 ? 81.988 -8.175 -158.495 1.00 81.31 81 SER A N 1
ATOM 625 C CA . SER A 1 81 ? 82.789 -7.817 -159.671 1.00 81.31 81 SER A CA 1
ATOM 626 C C . SER A 1 81 ? 84.031 -8.702 -159.838 1.00 81.31 81 SER A C 1
ATOM 628 O O . SER A 1 81 ? 84.362 -9.099 -160.954 1.00 81.31 81 SER A O 1
ATOM 630 N N . ALA A 1 82 ? 84.720 -9.035 -158.744 1.00 81.00 82 ALA A N 1
ATOM 631 C CA . ALA A 1 82 ? 85.893 -9.904 -158.782 1.00 81.00 82 ALA A CA 1
ATOM 632 C C . ALA A 1 82 ? 85.535 -11.349 -159.181 1.00 81.00 82 ALA A C 1
ATOM 634 O O . ALA A 1 82 ? 86.175 -11.918 -160.064 1.00 81.00 82 ALA A O 1
ATOM 635 N N . LEU A 1 83 ? 84.472 -11.914 -158.600 1.00 80.25 83 LEU A N 1
ATOM 636 C CA . LEU A 1 83 ? 83.981 -13.258 -158.932 1.00 80.25 83 LEU A CA 1
ATOM 637 C C . LEU A 1 83 ? 83.485 -13.364 -160.380 1.00 80.25 83 LEU A C 1
ATOM 639 O O . LEU A 1 83 ? 83.747 -14.360 -161.058 1.00 80.25 83 LEU A O 1
ATOM 643 N N . GLU A 1 84 ? 82.833 -12.321 -160.891 1.00 83.06 84 GLU A N 1
ATOM 644 C CA . GLU A 1 84 ? 82.391 -12.276 -162.282 1.00 83.06 84 GLU A CA 1
ATOM 645 C C . GLU A 1 84 ? 83.573 -12.279 -163.266 1.00 83.06 84 GLU A C 1
ATOM 647 O O . GLU A 1 84 ? 83.533 -12.983 -164.279 1.00 83.06 84 GLU A O 1
ATOM 652 N N . LYS A 1 85 ? 84.670 -11.577 -162.950 1.00 82.62 85 LYS A N 1
ATOM 653 C CA . LYS A 1 85 ? 85.895 -11.617 -163.768 1.00 82.62 85 LYS A CA 1
ATOM 654 C C . LYS A 1 85 ? 86.515 -13.014 -163.825 1.00 82.62 85 LYS A C 1
ATOM 656 O O . LYS A 1 85 ? 86.950 -13.428 -164.897 1.00 82.62 85 LYS A O 1
ATOM 661 N N . VAL A 1 86 ? 86.507 -13.765 -162.719 1.00 81.00 86 VAL A N 1
ATOM 662 C CA . VAL A 1 86 ? 86.956 -15.174 -162.697 1.00 81.00 86 VAL A CA 1
ATOM 663 C C . VAL A 1 86 ? 86.104 -16.020 -163.639 1.00 81.00 86 VAL A C 1
ATOM 665 O O . VAL A 1 86 ? 86.625 -16.769 -164.462 1.00 81.00 86 VAL A O 1
ATOM 668 N N . ARG A 1 87 ? 84.780 -15.861 -163.572 1.00 83.44 87 ARG A N 1
ATOM 669 C CA . ARG A 1 87 ? 83.841 -16.592 -164.429 1.00 83.44 87 ARG A CA 1
ATOM 670 C C . ARG A 1 87 ? 84.053 -16.290 -165.914 1.00 83.44 87 ARG A C 1
ATOM 672 O O . ARG A 1 87 ? 84.065 -17.215 -166.725 1.00 83.44 87 ARG A O 1
ATOM 679 N N . GLN A 1 88 ? 84.232 -15.018 -166.276 1.00 82.50 88 GLN A N 1
ATOM 680 C CA . GLN A 1 88 ? 84.542 -14.625 -167.656 1.00 82.50 88 GLN A CA 1
ATOM 681 C C . GLN A 1 88 ? 85.861 -15.239 -168.133 1.00 82.50 88 GLN A C 1
ATOM 683 O O . GLN A 1 88 ? 85.938 -15.727 -169.259 1.00 82.50 88 GLN A O 1
ATOM 688 N N . GLN A 1 89 ? 86.875 -15.271 -167.269 1.00 82.62 89 GLN A N 1
ATOM 689 C CA . GLN A 1 89 ? 88.173 -15.846 -167.601 1.00 82.62 89 GLN A CA 1
ATOM 690 C C . GLN A 1 89 ? 88.091 -17.357 -167.880 1.00 82.62 89 GLN A C 1
ATOM 692 O O . GLN A 1 89 ? 88.668 -17.824 -168.862 1.00 82.62 89 GLN A O 1
ATOM 697 N N . GLU A 1 90 ? 87.324 -18.110 -167.086 1.00 78.81 90 GLU A N 1
ATOM 698 C CA . GLU A 1 90 ? 87.081 -19.546 -167.313 1.00 78.81 90 GLU A CA 1
ATOM 699 C C . GLU A 1 90 ? 86.310 -19.806 -168.621 1.00 78.81 90 GLU A C 1
ATOM 701 O O . GLU A 1 90 ? 86.630 -20.726 -169.378 1.00 78.81 90 GLU A O 1
ATOM 706 N N . GLN A 1 91 ? 85.322 -18.963 -168.945 1.00 80.62 91 GLN A N 1
ATOM 707 C CA . GLN A 1 91 ? 84.600 -19.052 -170.221 1.00 80.62 91 GLN A CA 1
ATOM 708 C C . GLN A 1 91 ? 85.505 -18.759 -171.421 1.00 80.62 91 GLN A C 1
ATOM 710 O O . GLN A 1 91 ? 85.434 -19.459 -172.435 1.00 80.62 91 GLN A O 1
ATOM 715 N N . ASN A 1 92 ? 86.373 -17.754 -171.303 1.00 82.06 92 ASN A N 1
ATOM 716 C CA . ASN A 1 92 ? 87.347 -17.421 -172.336 1.00 82.06 92 ASN A CA 1
ATOM 717 C C . ASN A 1 92 ? 88.347 -18.562 -172.543 1.00 82.06 92 ASN A C 1
ATOM 719 O O . ASN A 1 92 ? 88.639 -18.903 -173.687 1.00 82.06 92 ASN A O 1
ATOM 723 N N . TRP A 1 93 ? 88.814 -19.209 -171.470 1.00 80.94 93 TRP A N 1
ATOM 724 C CA . TRP A 1 93 ? 89.675 -20.390 -171.575 1.00 80.94 93 TRP A CA 1
ATOM 725 C C . TRP A 1 93 ? 88.995 -21.534 -172.346 1.00 80.94 93 TRP A C 1
ATOM 727 O O . TRP A 1 93 ? 89.575 -22.081 -173.288 1.00 80.94 93 TRP A O 1
ATOM 737 N N . LEU A 1 94 ? 87.737 -21.857 -172.028 1.00 79.06 94 LEU A N 1
ATOM 738 C CA . LEU A 1 94 ? 86.997 -22.896 -172.750 1.00 79.06 94 LEU A CA 1
ATOM 739 C C . LEU A 1 94 ? 86.852 -22.562 -174.246 1.00 79.06 94 LEU A C 1
ATOM 741 O O . LEU A 1 94 ? 87.057 -23.427 -175.101 1.00 79.06 94 LEU A O 1
ATOM 745 N N . LYS A 1 95 ? 86.500 -21.312 -174.565 1.00 82.06 95 LYS A N 1
ATOM 746 C CA . LYS A 1 95 ? 86.182 -20.871 -175.930 1.00 82.06 95 LYS A CA 1
ATOM 747 C C . LYS A 1 95 ? 87.418 -20.671 -176.809 1.00 82.06 95 LYS A C 1
ATOM 749 O O . LYS A 1 95 ? 87.400 -21.067 -177.969 1.00 82.06 95 LYS A O 1
ATOM 754 N N . GLU A 1 96 ? 88.466 -20.040 -176.287 1.00 81.19 96 GLU A N 1
ATOM 755 C CA . GLU A 1 96 ? 89.633 -19.628 -177.080 1.00 81.19 96 GLU A CA 1
ATOM 756 C C . GLU A 1 96 ? 90.793 -20.623 -177.037 1.00 81.19 96 GLU A C 1
ATOM 758 O O . GLU A 1 96 ? 91.656 -20.589 -177.917 1.00 81.19 96 GLU A O 1
ATOM 763 N N . PHE A 1 97 ? 90.834 -21.495 -176.026 1.00 81.12 97 PHE A N 1
ATOM 764 C CA . PHE A 1 97 ? 91.928 -22.443 -175.836 1.00 81.12 97 PHE A CA 1
ATOM 765 C C . PHE A 1 97 ? 91.460 -23.894 -175.953 1.00 81.12 97 PHE A C 1
ATOM 767 O O . PHE A 1 97 ? 91.899 -24.601 -176.859 1.00 81.12 97 PHE A O 1
ATOM 774 N N . ALA A 1 98 ? 90.543 -24.341 -175.092 1.00 80.06 98 ALA A N 1
ATOM 775 C CA . ALA A 1 98 ? 90.185 -25.757 -175.018 1.00 80.06 98 ALA A CA 1
ATOM 776 C C . ALA A 1 98 ? 89.395 -26.257 -176.244 1.00 80.06 98 ALA A C 1
ATOM 778 O O . ALA A 1 98 ? 89.741 -27.286 -176.820 1.00 80.06 98 ALA A O 1
ATOM 779 N N . THR A 1 99 ? 88.363 -25.527 -176.678 1.00 82.81 99 THR A N 1
ATOM 780 C CA . THR A 1 99 ? 87.496 -25.953 -177.797 1.00 82.81 99 THR A CA 1
ATOM 781 C C . THR A 1 99 ? 88.249 -26.053 -179.134 1.00 82.81 99 THR A C 1
ATOM 783 O O . THR A 1 99 ? 88.165 -27.107 -179.767 1.00 82.81 99 THR A O 1
ATOM 786 N N . PRO A 1 100 ? 89.061 -25.055 -179.547 1.00 82.00 100 PRO A N 1
ATOM 787 C CA . PRO A 1 100 ? 89.837 -25.152 -180.786 1.00 82.00 100 PRO A CA 1
ATOM 788 C C . PRO A 1 100 ? 90.872 -26.286 -180.761 1.00 82.00 100 PRO A C 1
ATOM 790 O O . PRO A 1 100 ? 91.155 -26.892 -181.793 1.00 82.00 100 PRO A O 1
ATOM 793 N N . LEU A 1 101 ? 91.433 -26.597 -179.584 1.00 80.31 101 LEU A N 1
ATOM 794 C CA . LEU A 1 101 ? 92.337 -27.737 -179.397 1.00 80.31 101 LEU A CA 1
ATOM 795 C C . LEU A 1 101 ? 91.617 -29.073 -179.599 1.00 80.31 101 LEU A C 1
ATOM 797 O O . LEU A 1 101 ? 92.156 -29.969 -180.248 1.00 80.31 101 LEU A O 1
ATOM 801 N N . VAL A 1 102 ? 90.395 -29.197 -179.076 1.00 80.94 102 VAL A N 1
ATOM 802 C CA . VAL A 1 102 ? 89.562 -30.388 -179.272 1.00 80.94 102 VAL A CA 1
ATOM 803 C C . VAL A 1 102 ? 89.193 -30.566 -180.749 1.00 80.94 102 VAL A C 1
ATOM 805 O O . VAL A 1 102 ? 89.284 -31.677 -181.267 1.00 80.94 102 VAL A O 1
ATOM 808 N N . GLU A 1 103 ? 88.826 -29.487 -181.444 1.00 80.38 103 GLU A N 1
ATOM 809 C CA . GLU A 1 103 ? 88.513 -29.514 -182.881 1.00 80.38 103 GLU A CA 1
ATOM 810 C C . GLU A 1 103 ? 89.729 -29.894 -183.730 1.00 80.38 103 GLU A C 1
ATOM 812 O O . GLU A 1 103 ? 89.650 -30.835 -184.517 1.00 80.38 103 GLU A O 1
ATOM 817 N N . LYS A 1 104 ? 90.890 -29.268 -183.499 1.00 77.38 104 LYS A N 1
ATOM 818 C CA . LYS A 1 104 ? 92.129 -29.637 -184.202 1.00 77.38 104 LYS A CA 1
ATOM 819 C C . LYS A 1 104 ? 92.525 -31.092 -183.961 1.00 77.38 104 LYS A C 1
ATOM 821 O O . LYS A 1 104 ? 93.057 -31.729 -184.864 1.00 77.38 104 LYS A O 1
ATOM 826 N N . ARG A 1 105 ? 92.290 -31.643 -182.763 1.00 77.75 105 ARG A N 1
ATOM 827 C CA . ARG A 1 105 ? 92.562 -33.065 -182.502 1.00 77.75 105 ARG A CA 1
ATOM 828 C C . ARG A 1 105 ? 91.612 -33.975 -183.280 1.00 77.75 105 ARG A C 1
ATOM 830 O O . ARG A 1 105 ? 92.073 -34.978 -183.816 1.00 77.75 105 ARG A O 1
ATOM 837 N N . LYS A 1 106 ? 90.335 -33.601 -183.418 1.00 78.69 106 LYS A N 1
ATOM 838 C CA . LYS A 1 106 ? 89.399 -34.308 -184.306 1.00 78.69 106 LYS A CA 1
ATOM 839 C C . LYS A 1 106 ? 89.850 -34.275 -185.765 1.00 78.69 106 LYS A C 1
ATOM 841 O O . LYS A 1 106 ? 89.727 -35.294 -186.436 1.00 78.69 106 LYS A O 1
ATOM 846 N N . ASP A 1 107 ? 90.406 -33.159 -186.238 1.00 78.81 107 ASP A N 1
ATOM 847 C CA . ASP A 1 107 ? 90.958 -33.072 -187.598 1.00 78.81 107 ASP A CA 1
ATOM 848 C C . ASP A 1 107 ? 92.141 -34.032 -187.799 1.00 78.81 107 ASP A C 1
ATOM 850 O O . ASP A 1 107 ? 92.251 -34.661 -188.852 1.00 78.81 107 ASP A O 1
ATOM 854 N N . VAL A 1 108 ? 92.990 -34.200 -186.776 1.00 74.25 108 VAL A N 1
ATOM 855 C CA . VAL A 1 108 ? 94.089 -35.183 -186.782 1.00 74.25 108 VAL A CA 1
ATOM 856 C C . VAL A 1 108 ? 93.556 -36.619 -186.809 1.00 74.25 108 VAL A C 1
ATOM 858 O O . VAL A 1 108 ? 94.017 -37.416 -187.624 1.00 74.25 108 VAL A O 1
ATOM 861 N N . ASP A 1 109 ? 92.563 -36.954 -185.980 1.00 75.56 109 ASP A N 1
ATOM 862 C CA . ASP A 1 109 ? 91.966 -38.300 -185.957 1.00 75.56 109 ASP A CA 1
ATOM 863 C C . ASP A 1 109 ? 91.188 -38.619 -187.258 1.00 75.56 109 ASP A C 1
ATOM 865 O O . ASP A 1 109 ? 91.119 -39.775 -187.673 1.00 75.56 109 ASP A O 1
ATOM 869 N N . ALA A 1 110 ? 90.647 -37.602 -187.944 1.00 75.69 110 ALA A N 1
ATOM 870 C CA . ALA A 1 110 ? 89.984 -37.721 -189.248 1.00 75.69 110 ALA A CA 1
ATOM 871 C C . ALA A 1 110 ? 90.957 -37.784 -190.446 1.00 75.69 110 ALA A C 1
ATOM 873 O O . ALA A 1 110 ? 90.515 -37.944 -191.584 1.00 75.69 110 ALA A O 1
ATOM 874 N N . GLY A 1 111 ? 92.269 -37.654 -190.207 1.00 69.88 111 GLY A N 1
ATOM 875 C CA . GLY A 1 111 ? 93.308 -37.649 -191.244 1.00 69.88 111 GLY A CA 1
ATOM 876 C C . GLY A 1 111 ? 93.447 -36.330 -192.016 1.00 69.88 111 GLY A C 1
ATOM 877 O O . GLY A 1 111 ? 94.218 -36.268 -192.971 1.00 69.88 111 GLY A O 1
ATOM 878 N N . ASN A 1 112 ? 92.740 -35.276 -191.599 1.00 72.88 112 ASN A N 1
ATOM 879 C CA . ASN A 1 112 ? 92.734 -33.953 -192.235 1.00 72.88 112 ASN A CA 1
ATOM 880 C C . ASN A 1 112 ? 93.819 -33.005 -191.692 1.00 72.88 112 ASN A C 1
ATOM 882 O O . ASN A 1 112 ? 93.926 -31.871 -192.154 1.00 72.88 112 ASN A O 1
ATOM 886 N N . GLY A 1 113 ? 94.618 -33.444 -190.718 1.00 71.88 113 GLY A N 1
ATOM 887 C CA . GLY A 1 113 ? 95.665 -32.636 -190.099 1.00 71.88 113 GLY A CA 1
ATOM 888 C C . GLY A 1 113 ? 96.768 -33.480 -189.471 1.00 71.88 113 GLY A C 1
ATOM 889 O O . GLY A 1 113 ? 96.644 -34.696 -189.315 1.00 71.88 113 GLY A O 1
ATOM 890 N N . THR A 1 114 ? 97.869 -32.830 -189.099 1.00 74.56 114 THR A N 1
ATOM 891 C CA . THR A 1 114 ? 99.033 -33.505 -188.505 1.00 74.56 114 THR A CA 1
ATOM 892 C C . THR A 1 114 ? 99.137 -33.275 -186.998 1.00 74.56 114 THR A C 1
ATOM 894 O O . THR A 1 114 ? 98.804 -32.209 -186.479 1.00 74.56 114 THR A O 1
ATOM 897 N N . VAL A 1 115 ? 99.690 -34.257 -186.274 1.00 73.00 115 VAL A N 1
ATOM 898 C CA . VAL A 1 115 ? 100.004 -34.118 -184.837 1.00 73.00 115 VAL A CA 1
ATOM 899 C C . VAL A 1 115 ? 100.923 -32.908 -184.580 1.00 73.00 115 VAL A C 1
ATOM 901 O O . VAL A 1 115 ? 100.799 -32.246 -183.551 1.00 73.00 115 VAL A O 1
ATOM 904 N N . ALA A 1 116 ? 101.793 -32.559 -185.536 1.00 73.56 116 ALA A N 1
ATOM 905 C CA . ALA A 1 116 ? 102.664 -31.387 -185.451 1.00 73.56 116 ALA A CA 1
ATOM 906 C C . ALA A 1 116 ? 101.877 -30.060 -185.424 1.00 73.56 116 ALA A C 1
ATOM 908 O O . ALA A 1 116 ? 102.185 -29.184 -184.617 1.00 73.56 116 ALA A O 1
ATOM 909 N N . GLU A 1 117 ? 100.828 -29.914 -186.242 1.00 71.62 117 GLU A N 1
ATOM 910 C CA . GLU A 1 117 ? 99.972 -28.715 -186.255 1.00 71.62 117 GLU A CA 1
ATOM 911 C C . GLU A 1 117 ? 99.155 -28.557 -184.967 1.00 71.62 117 GLU A C 1
ATOM 913 O O . GLU A 1 117 ? 98.912 -27.433 -184.518 1.00 71.62 117 GLU A O 1
ATOM 918 N N . LEU A 1 118 ? 98.754 -29.672 -184.350 1.00 76.31 118 LEU A N 1
ATOM 919 C CA . LEU A 1 118 ? 98.104 -29.682 -183.039 1.00 76.31 118 LEU A CA 1
ATOM 920 C C . LEU A 1 118 ? 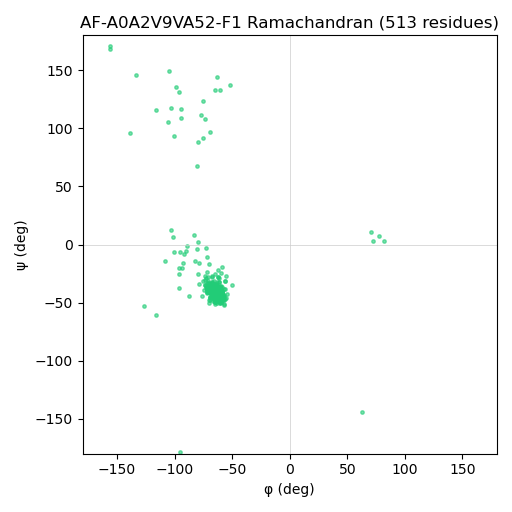99.071 -29.228 -181.934 1.00 76.31 118 LEU A C 1
ATOM 922 O O . LEU A 1 118 ? 98.721 -28.398 -181.094 1.00 76.31 118 LEU A O 1
ATOM 926 N N . GLN A 1 119 ? 100.306 -29.731 -181.965 1.00 73.12 119 GLN A N 1
ATOM 927 C CA . GLN A 1 119 ? 101.329 -29.421 -180.969 1.00 73.12 119 GLN A CA 1
ATOM 928 C C . GLN A 1 119 ? 101.809 -27.963 -181.057 1.00 73.12 119 GLN A C 1
ATOM 930 O O . GLN A 1 119 ? 102.007 -27.327 -180.021 1.00 73.12 119 GLN A O 1
ATOM 935 N N . ILE A 1 120 ? 101.922 -27.401 -182.268 1.00 75.19 120 ILE A N 1
ATOM 936 C CA . ILE A 1 120 ? 102.232 -25.974 -182.473 1.00 75.19 120 ILE A CA 1
ATOM 937 C C . ILE A 1 120 ? 101.139 -25.088 -181.862 1.00 75.19 120 ILE A C 1
ATOM 939 O O . ILE A 1 120 ? 101.458 -24.129 -181.161 1.00 75.19 120 ILE A O 1
ATOM 943 N N . PHE A 1 121 ? 99.859 -25.413 -182.075 1.00 77.31 121 PHE A N 1
ATOM 944 C CA . PHE A 1 121 ? 98.753 -24.628 -181.516 1.00 77.31 121 PHE A CA 1
ATOM 945 C C . PHE A 1 121 ? 98.719 -24.682 -179.980 1.00 77.31 121 PHE A C 1
ATOM 947 O O . PHE A 1 121 ? 98.517 -23.652 -179.338 1.00 77.31 121 PHE A O 1
ATOM 954 N N . TYR A 1 122 ? 98.976 -25.854 -179.388 1.00 75.75 122 TYR A N 1
ATOM 955 C CA . TYR A 1 122 ? 99.071 -26.010 -177.934 1.00 75.75 122 TYR A CA 1
ATOM 956 C C . TYR A 1 122 ? 100.227 -25.188 -17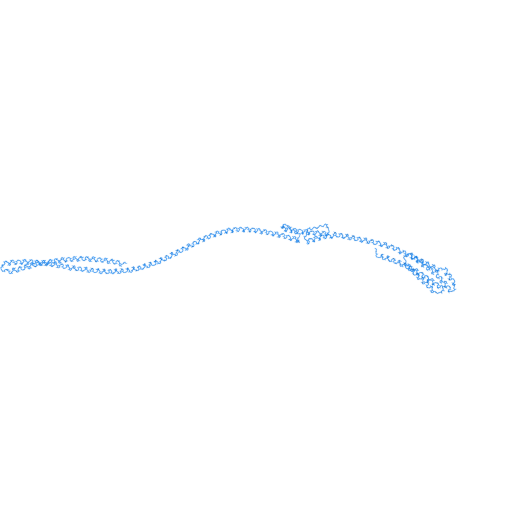7.338 1.00 75.75 122 TYR A C 1
ATOM 958 O O . TYR A 1 122 ? 100.039 -24.506 -176.337 1.00 75.75 122 TYR A O 1
ATOM 966 N N . LEU A 1 123 ? 101.410 -25.207 -177.967 1.00 71.44 123 LEU A N 1
ATOM 967 C CA . LEU A 1 123 ? 102.602 -24.499 -177.475 1.00 71.44 123 LEU A CA 1
ATOM 968 C C . LEU A 1 123 ? 102.545 -22.975 -177.667 1.00 71.44 123 LEU A C 1
ATOM 970 O O . LEU A 1 123 ? 103.166 -22.249 -176.896 1.00 71.44 123 LEU A O 1
ATOM 974 N N . GLN A 1 124 ? 101.815 -22.470 -178.667 1.00 74.44 124 GLN A N 1
ATOM 975 C CA . GLN A 1 124 ? 101.648 -21.023 -178.879 1.00 74.44 124 GLN A CA 1
ATOM 976 C C . GLN A 1 124 ? 100.781 -20.341 -177.815 1.00 74.44 124 GLN A C 1
ATOM 978 O O . GLN A 1 124 ? 100.775 -19.112 -177.713 1.00 74.44 124 GLN A O 1
ATOM 983 N N . LYS A 1 125 ? 100.016 -21.112 -177.046 1.00 71.56 125 LYS A N 1
ATOM 984 C CA . LYS A 1 125 ? 99.044 -20.599 -176.089 1.00 71.56 125 LYS A CA 1
ATOM 985 C C . LYS A 1 125 ? 99.467 -21.008 -174.676 1.00 71.56 125 LYS A C 1
ATOM 987 O O . LYS A 1 125 ? 99.508 -22.186 -174.342 1.00 71.56 125 LYS A O 1
ATOM 992 N N . ASP A 1 126 ? 99.784 -20.027 -173.836 1.00 68.94 126 ASP A N 1
ATOM 993 C CA . ASP A 1 126 ? 100.255 -20.265 -172.467 1.00 68.94 126 ASP A CA 1
ATOM 994 C C . ASP A 1 126 ? 99.105 -20.689 -171.540 1.00 68.94 126 ASP A C 1
ATOM 996 O O . ASP A 1 126 ? 98.430 -19.860 -170.928 1.00 68.94 126 ASP A O 1
ATOM 1000 N N . ALA A 1 127 ? 98.892 -22.000 -171.419 1.00 65.00 127 ALA A N 1
ATOM 1001 C CA . ALA A 1 127 ? 97.861 -22.591 -170.566 1.00 65.00 127 ALA A CA 1
ATOM 1002 C C . ALA A 1 127 ? 97.949 -22.153 -169.086 1.00 65.00 127 ALA A C 1
ATOM 1004 O O . ALA A 1 127 ? 96.933 -22.131 -168.389 1.00 65.00 127 ALA A O 1
ATOM 1005 N N . SER A 1 128 ? 99.143 -21.797 -168.593 1.00 66.69 128 SER A N 1
ATOM 1006 C CA . SER A 1 128 ? 99.371 -21.473 -167.180 1.00 66.69 128 SER A CA 1
ATOM 1007 C C . SER A 1 128 ? 98.935 -20.051 -166.804 1.00 66.69 128 SER A C 1
ATOM 1009 O O . SER A 1 128 ? 98.551 -19.805 -165.655 1.00 66.69 128 SER A O 1
ATOM 1011 N N . ALA A 1 129 ? 98.908 -19.132 -167.777 1.00 72.56 129 ALA A N 1
ATOM 1012 C CA . ALA A 1 129 ? 98.503 -17.744 -167.572 1.00 72.56 129 ALA A CA 1
ATOM 1013 C C . ALA A 1 129 ? 97.039 -17.624 -167.108 1.00 72.56 129 ALA A C 1
ATOM 1015 O O . ALA A 1 129 ? 96.744 -16.851 -166.197 1.00 72.56 129 ALA A O 1
ATOM 1016 N N . TRP A 1 130 ? 96.129 -18.438 -167.658 1.00 72.88 130 TRP A N 1
ATOM 1017 C CA . TRP A 1 130 ? 94.706 -18.402 -167.293 1.00 72.88 130 TRP A CA 1
ATOM 1018 C C . TRP A 1 130 ? 94.454 -18.751 -165.822 1.00 72.88 130 TRP A C 1
ATOM 1020 O O . TRP A 1 130 ? 93.726 -18.030 -165.137 1.00 72.88 130 TRP A O 1
ATOM 1030 N N . VAL A 1 131 ? 95.101 -19.803 -165.311 1.00 71.31 131 VAL A N 1
ATOM 1031 C CA . VAL A 1 131 ? 94.957 -20.230 -163.907 1.00 71.31 131 VAL A CA 1
ATOM 1032 C C . VAL A 1 131 ? 95.486 -19.155 -162.952 1.00 71.31 131 VAL A C 1
ATOM 1034 O O . VAL A 1 131 ? 94.893 -18.909 -161.896 1.00 71.31 131 VAL A O 1
ATOM 1037 N N . LYS A 1 132 ? 96.577 -18.478 -163.333 1.00 76.44 132 LYS A N 1
ATOM 1038 C CA . LYS A 1 132 ? 97.164 -17.392 -162.544 1.00 76.44 132 LYS A CA 1
ATOM 1039 C C . LYS A 1 132 ? 96.217 -16.191 -162.442 1.00 76.44 132 LYS A C 1
ATOM 1041 O O . LYS A 1 132 ? 95.941 -15.748 -161.331 1.00 76.44 132 LYS A O 1
ATOM 1046 N N . THR A 1 133 ? 95.667 -15.716 -163.560 1.00 77.25 133 THR A N 1
ATOM 1047 C CA . THR A 1 133 ? 94.767 -14.547 -163.575 1.00 77.25 133 THR A CA 1
ATOM 1048 C C . THR A 1 133 ? 93.471 -14.795 -162.801 1.00 77.25 133 THR A C 1
ATOM 1050 O O . THR A 1 133 ? 93.048 -13.942 -162.024 1.00 77.25 133 THR A O 1
ATOM 1053 N N . SER A 1 134 ? 92.859 -15.975 -162.938 1.00 74.75 134 SER A N 1
ATOM 1054 C CA . SER A 1 134 ? 91.665 -16.320 -162.153 1.00 74.75 134 SER A CA 1
ATOM 1055 C C . SER A 1 134 ? 91.957 -16.365 -160.642 1.00 74.75 134 SER A C 1
ATOM 1057 O O . SER A 1 134 ? 91.142 -15.914 -159.841 1.00 74.75 134 SER A O 1
ATOM 1059 N N . THR A 1 135 ? 93.152 -16.819 -160.241 1.00 75.12 135 THR A N 1
ATOM 1060 C CA . THR A 1 135 ? 93.574 -16.803 -158.828 1.00 75.12 135 THR A CA 1
ATOM 1061 C C . THR A 1 135 ? 93.702 -15.372 -158.285 1.00 75.12 135 THR A C 1
ATOM 1063 O O . THR A 1 135 ? 93.239 -15.100 -157.182 1.00 75.12 135 THR A O 1
ATOM 1066 N N . GLU A 1 136 ? 94.279 -14.444 -159.057 1.00 80.50 136 GLU A N 1
ATOM 1067 C CA . GLU A 1 136 ? 94.446 -13.040 -158.641 1.00 80.50 136 GLU A CA 1
ATOM 1068 C C . GLU A 1 136 ? 93.098 -12.349 -158.378 1.00 80.50 136 GLU A C 1
ATOM 1070 O O . GLU A 1 136 ? 92.949 -11.622 -157.395 1.00 80.50 136 GLU A O 1
ATOM 1075 N N . TYR A 1 137 ? 92.083 -12.610 -159.207 1.00 81.06 137 TYR A N 1
ATOM 1076 C CA . TYR A 1 137 ? 90.744 -12.061 -158.981 1.00 81.06 137 TYR A CA 1
ATOM 1077 C C . TYR A 1 137 ? 90.063 -12.642 -157.736 1.00 81.06 137 TYR A C 1
ATOM 1079 O O . TYR A 1 137 ? 89.370 -11.907 -157.030 1.00 81.06 137 TYR A O 1
ATOM 1087 N N . LEU A 1 138 ? 90.277 -13.918 -157.407 1.00 77.94 138 LEU A N 1
ATOM 1088 C CA . LEU A 1 138 ? 89.751 -14.475 -156.159 1.00 77.94 138 LEU A CA 1
ATOM 1089 C C . LEU A 1 138 ? 90.460 -13.927 -154.910 1.00 77.94 138 LEU A C 1
ATOM 1091 O O . LEU A 1 138 ? 89.792 -13.683 -153.905 1.00 77.94 138 LEU A O 1
ATOM 1095 N N . ASP A 1 139 ? 91.769 -13.666 -154.971 1.00 79.19 139 ASP A N 1
ATOM 1096 C CA . ASP A 1 139 ? 92.501 -13.035 -153.861 1.00 79.19 139 ASP A CA 1
ATOM 1097 C C . ASP A 1 139 ? 91.991 -11.608 -153.584 1.00 79.19 139 ASP A C 1
ATOM 1099 O O . ASP A 1 139 ? 91.864 -11.203 -152.424 1.00 79.19 139 ASP A O 1
ATOM 1103 N N . MET A 1 140 ? 91.616 -10.859 -154.630 1.00 77.12 140 MET A N 1
ATOM 1104 C CA . MET A 1 140 ? 90.956 -9.556 -154.468 1.00 77.12 140 MET A CA 1
ATOM 1105 C C . MET A 1 140 ? 89.607 -9.679 -153.739 1.00 77.12 140 MET A C 1
ATOM 1107 O O . MET A 1 140 ? 89.296 -8.853 -152.877 1.00 77.12 140 MET A O 1
ATOM 1111 N N . ALA A 1 141 ? 88.812 -10.708 -154.052 1.00 74.38 141 ALA A N 1
ATOM 1112 C CA . ALA A 1 141 ? 87.533 -10.949 -153.383 1.00 74.38 141 ALA A CA 1
ATOM 1113 C C . ALA A 1 141 ? 87.710 -11.306 -151.890 1.00 74.38 141 ALA A C 1
ATOM 1115 O O . ALA A 1 141 ? 86.908 -10.871 -151.054 1.00 74.38 141 ALA A O 1
ATOM 1116 N N . ASP A 1 142 ? 88.763 -12.058 -151.544 1.00 76.19 142 ASP A N 1
ATOM 1117 C CA . ASP A 1 142 ? 89.091 -12.427 -150.158 1.00 76.19 142 ASP A CA 1
ATOM 1118 C C . ASP A 1 142 ? 89.576 -11.224 -149.326 1.00 76.19 142 ASP A C 1
ATOM 1120 O O . ASP A 1 142 ? 89.139 -11.036 -148.185 1.00 76.19 142 ASP A O 1
ATOM 1124 N N . GLN A 1 143 ? 90.423 -10.356 -149.897 1.00 77.06 143 GLN A N 1
ATOM 1125 C CA . GLN A 1 143 ? 90.904 -9.148 -149.211 1.00 77.06 143 GLN A CA 1
ATOM 1126 C C . GLN A 1 143 ? 89.767 -8.202 -148.810 1.00 77.06 143 GLN A C 1
ATOM 1128 O O . GLN A 1 143 ? 89.731 -7.728 -147.671 1.00 77.06 143 GLN A O 1
ATOM 1133 N N . GLU A 1 144 ? 88.813 -7.967 -149.710 1.00 77.12 144 GLU A N 1
ATOM 1134 C CA . GLU A 1 144 ? 87.654 -7.117 -149.423 1.00 77.12 144 GLU A CA 1
ATOM 1135 C C . GLU A 1 144 ? 86.799 -7.697 -148.284 1.00 77.12 144 GLU A C 1
ATOM 1137 O O . GLU A 1 144 ? 86.329 -6.978 -147.399 1.00 77.12 144 GLU A O 1
ATOM 1142 N N . SER A 1 145 ? 86.677 -9.027 -148.233 1.00 72.00 145 SER A N 1
ATOM 1143 C CA . SER A 1 145 ? 85.927 -9.718 -147.184 1.00 72.00 145 SER A CA 1
ATOM 1144 C C . SER A 1 145 ? 86.542 -9.528 -145.790 1.00 72.00 145 SER A C 1
ATOM 1146 O O . SER A 1 145 ? 85.814 -9.424 -144.800 1.00 72.00 145 SER A O 1
ATOM 1148 N N . LYS A 1 146 ? 87.875 -9.444 -145.695 1.00 72.94 146 LYS A N 1
ATOM 1149 C CA . LYS A 1 146 ? 88.588 -9.205 -144.426 1.00 72.94 146 LYS A CA 1
ATOM 1150 C C . LYS A 1 146 ? 88.411 -7.774 -143.914 1.00 72.94 146 LYS A C 1
ATOM 1152 O O . LYS A 1 146 ? 88.226 -7.583 -142.713 1.00 72.94 146 LYS A O 1
ATOM 1157 N N . LYS A 1 147 ? 88.393 -6.781 -144.807 1.00 75.75 147 LYS A N 1
ATOM 1158 C CA . LYS A 1 147 ? 88.244 -5.361 -144.446 1.00 75.75 147 LYS A CA 1
ATOM 1159 C C . LYS A 1 147 ? 86.895 -5.058 -143.781 1.00 75.75 147 LYS A C 1
ATOM 1161 O O . LYS A 1 147 ? 86.844 -4.378 -142.758 1.00 75.75 147 LYS A O 1
ATOM 1166 N N . ILE A 1 148 ? 85.811 -5.641 -144.299 1.00 72.06 148 ILE A N 1
ATOM 1167 C CA . ILE A 1 148 ? 84.453 -5.488 -143.742 1.00 72.06 148 ILE A CA 1
ATOM 1168 C C . ILE A 1 148 ? 84.363 -6.022 -142.298 1.00 72.06 148 ILE A C 1
ATOM 1170 O O . ILE A 1 148 ? 83.606 -5.497 -141.476 1.00 72.06 148 ILE A O 1
ATOM 1174 N N . LEU A 1 149 ? 85.142 -7.057 -141.963 1.00 69.75 149 LEU A N 1
ATOM 1175 C CA . LEU A 1 149 ? 85.146 -7.662 -140.630 1.00 69.75 149 LEU A CA 1
ATOM 1176 C C . LEU A 1 149 ? 85.819 -6.755 -139.579 1.00 69.75 149 LEU A C 1
ATOM 1178 O O . LEU A 1 149 ? 85.353 -6.681 -138.439 1.00 69.75 149 LEU A O 1
ATOM 1182 N N . GLU A 1 150 ? 86.877 -6.031 -139.955 1.00 71.31 150 GLU A N 1
ATOM 1183 C CA . GLU A 1 150 ? 87.583 -5.102 -139.059 1.00 71.31 150 GLU A CA 1
ATOM 1184 C C . GLU A 1 150 ? 86.779 -3.834 -138.749 1.00 71.31 150 GLU A C 1
ATOM 1186 O O . GLU A 1 150 ? 86.738 -3.403 -137.592 1.00 71.31 150 GLU A O 1
ATOM 1191 N N . GLU A 1 151 ? 86.098 -3.252 -139.741 1.00 70.44 151 GLU A N 1
ATOM 1192 C CA . GLU A 1 151 ? 85.275 -2.052 -139.529 1.00 70.44 151 GLU A CA 1
ATOM 1193 C C . GLU A 1 151 ? 84.127 -2.311 -138.542 1.00 70.44 151 GLU A C 1
ATOM 1195 O O . GLU A 1 151 ? 83.850 -1.479 -137.673 1.00 70.44 151 GLU A O 1
ATOM 1200 N N . ARG A 1 152 ? 83.505 -3.498 -138.595 1.00 68.88 152 ARG A N 1
ATOM 1201 C CA . ARG A 1 152 ? 82.452 -3.871 -137.636 1.00 68.88 152 ARG A CA 1
ATOM 1202 C C . ARG A 1 152 ? 82.976 -4.035 -136.214 1.00 68.88 152 ARG A C 1
ATOM 1204 O O . ARG A 1 152 ? 82.338 -3.554 -135.281 1.00 68.88 152 ARG A O 1
ATOM 1211 N N . ARG A 1 153 ? 84.152 -4.644 -136.039 1.00 66.31 153 ARG A N 1
ATOM 1212 C CA . ARG A 1 153 ? 84.737 -4.876 -134.710 1.00 66.31 153 ARG A CA 1
ATOM 1213 C C . ARG A 1 153 ? 84.990 -3.568 -133.944 1.00 66.31 153 ARG A C 1
ATOM 1215 O O . ARG A 1 153 ? 84.740 -3.518 -132.744 1.00 66.31 153 ARG A O 1
ATOM 1222 N N . LYS A 1 154 ? 85.408 -2.492 -134.625 1.00 64.62 154 LYS A N 1
ATOM 1223 C CA . LYS A 1 154 ? 85.582 -1.163 -133.999 1.00 64.62 154 LYS A CA 1
ATOM 1224 C C . LYS A 1 154 ? 84.267 -0.517 -133.546 1.00 64.62 154 LYS A C 1
ATOM 1226 O O . LYS A 1 154 ? 84.258 0.205 -132.550 1.00 64.62 154 LYS A O 1
ATOM 1231 N N . SER A 1 155 ? 83.166 -0.765 -134.255 1.00 61.72 155 SER A N 1
ATOM 1232 C CA . SER A 1 155 ? 81.854 -0.203 -133.908 1.00 61.72 155 SER A CA 1
ATOM 1233 C C . SER A 1 155 ? 81.235 -0.845 -132.657 1.00 61.72 155 SER A C 1
ATOM 1235 O O . SER A 1 155 ? 80.464 -0.186 -131.957 1.00 61.72 155 SER A O 1
ATOM 1237 N N . ASP A 1 156 ? 81.547 -2.108 -132.361 1.00 63.88 156 ASP A N 1
ATOM 1238 C CA . ASP A 1 156 ? 80.950 -2.824 -131.225 1.00 63.88 156 ASP A CA 1
ATOM 1239 C C . ASP A 1 156 ? 81.583 -2.438 -129.873 1.00 63.88 156 ASP A C 1
ATOM 1241 O O . ASP A 1 156 ? 80.876 -2.332 -128.866 1.00 63.88 156 ASP A O 1
ATOM 1245 N N . GLU A 1 157 ? 82.886 -2.137 -129.837 1.00 62.53 157 GLU A N 1
ATOM 1246 C CA . GLU A 1 157 ? 83.581 -1.712 -128.606 1.00 62.53 157 GLU A CA 1
ATOM 1247 C C . GLU A 1 157 ? 83.079 -0.357 -128.072 1.00 62.53 157 GLU A C 1
ATOM 1249 O O . GLU A 1 157 ? 82.937 -0.169 -126.859 1.00 62.53 157 GLU A O 1
ATOM 1254 N N . THR A 1 158 ? 82.738 0.577 -128.964 1.00 62.94 158 THR A N 1
ATOM 1255 C CA . THR A 1 158 ? 82.197 1.898 -128.592 1.00 62.94 158 THR A CA 1
ATOM 1256 C C . THR A 1 158 ? 80.750 1.819 -128.095 1.00 62.94 158 THR A C 1
ATOM 1258 O O . THR A 1 158 ? 80.364 2.532 -127.167 1.00 62.94 158 THR A O 1
ATOM 1261 N N . ALA A 1 159 ? 79.936 0.917 -128.651 1.00 61.94 159 ALA A N 1
ATOM 1262 C CA . ALA A 1 159 ? 78.557 0.715 -128.201 1.00 61.94 159 ALA A CA 1
ATOM 1263 C C . ALA A 1 159 ? 78.473 0.059 -126.804 1.00 61.94 159 ALA A C 1
ATOM 1265 O O . ALA A 1 159 ? 77.562 0.356 -126.017 1.00 61.94 159 ALA A O 1
ATOM 1266 N N . ALA A 1 160 ? 79.427 -0.816 -126.470 1.00 61.72 160 ALA A N 1
ATOM 1267 C CA . ALA A 1 160 ? 79.484 -1.490 -125.175 1.00 61.72 160 ALA A CA 1
ATOM 1268 C C . ALA A 1 160 ? 79.763 -0.515 -124.015 1.00 61.72 160 ALA A C 1
ATOM 1270 O O . ALA A 1 160 ? 79.072 -0.557 -122.995 1.00 61.72 160 ALA A O 1
ATOM 1271 N N . THR A 1 161 ? 80.710 0.413 -124.185 1.00 64.88 161 THR A N 1
ATOM 1272 C CA . THR A 1 161 ? 81.089 1.395 -123.151 1.00 64.88 161 THR A CA 1
ATOM 1273 C C . THR A 1 161 ? 79.971 2.401 -122.854 1.00 64.88 161 THR A C 1
ATOM 1275 O O . THR A 1 161 ? 79.696 2.687 -121.688 1.00 64.88 161 THR A O 1
ATOM 1278 N N . ALA A 1 162 ? 79.249 2.873 -123.876 1.00 59.75 162 ALA A N 1
ATOM 1279 C CA . ALA A 1 162 ? 78.120 3.791 -123.691 1.00 59.75 162 ALA A CA 1
ATOM 1280 C C . ALA A 1 162 ? 76.945 3.162 -122.910 1.00 59.75 162 ALA A C 1
ATOM 1282 O O . ALA A 1 162 ? 76.289 3.833 -122.113 1.00 59.75 162 ALA A O 1
ATOM 1283 N N . THR A 1 163 ? 76.689 1.861 -123.092 1.00 64.00 163 THR A N 1
ATOM 1284 C CA . THR A 1 163 ? 75.567 1.170 -122.429 1.00 64.00 163 THR A CA 1
ATOM 1285 C C . THR A 1 163 ? 75.792 1.011 -120.917 1.00 64.00 163 THR A C 1
ATOM 1287 O O . THR A 1 163 ? 74.846 1.130 -120.137 1.00 64.00 163 THR A O 1
ATOM 1290 N N . VAL A 1 164 ? 77.038 0.786 -120.483 1.00 65.75 164 VAL A N 1
ATOM 1291 C CA . VAL A 1 164 ? 77.391 0.609 -119.060 1.00 65.75 164 VAL A CA 1
ATOM 1292 C C . VAL A 1 164 ? 77.240 1.914 -118.268 1.00 65.75 164 VAL A C 1
ATOM 1294 O O . VAL A 1 164 ? 76.715 1.900 -117.155 1.00 65.75 164 VAL A O 1
ATOM 1297 N N . LEU A 1 165 ? 77.622 3.056 -118.851 1.00 64.94 165 LEU A N 1
ATOM 1298 C CA . LEU A 1 165 ? 77.500 4.364 -118.195 1.00 64.94 165 LEU A CA 1
ATOM 1299 C C . LEU A 1 165 ? 76.039 4.780 -117.967 1.00 64.94 165 LEU A C 1
ATOM 1301 O O . LEU A 1 165 ? 75.704 5.269 -116.888 1.00 64.94 165 LEU A O 1
ATOM 1305 N N . VAL A 1 166 ? 75.153 4.534 -118.940 1.00 68.94 166 VAL A N 1
ATOM 1306 C CA . VAL A 1 166 ? 73.718 4.842 -118.801 1.00 68.94 166 VAL A CA 1
ATOM 1307 C C . VAL A 1 166 ? 73.065 3.986 -117.707 1.00 68.94 166 VAL A C 1
ATOM 1309 O O . VAL A 1 166 ? 72.282 4.508 -116.916 1.00 68.94 166 VAL A O 1
ATOM 1312 N N . ALA A 1 167 ? 73.424 2.700 -117.607 1.00 63.25 167 ALA A N 1
ATOM 1313 C CA . ALA A 1 167 ? 72.885 1.793 -116.588 1.00 63.25 167 ALA A CA 1
ATOM 1314 C C . ALA A 1 167 ? 73.318 2.166 -115.153 1.00 63.25 167 ALA A C 1
ATOM 1316 O O . ALA A 1 167 ? 72.514 2.095 -114.216 1.00 63.25 167 ALA A O 1
ATOM 1317 N N . LEU A 1 168 ? 74.569 2.607 -114.968 1.00 70.19 168 LEU A N 1
ATOM 1318 C CA . LEU A 1 168 ? 75.064 3.101 -113.677 1.00 70.19 168 LEU A CA 1
ATOM 1319 C C . LEU A 1 168 ? 74.329 4.373 -113.238 1.00 70.19 168 LEU A C 1
ATOM 1321 O O . LEU A 1 168 ? 73.885 4.459 -112.092 1.00 70.19 168 LEU A O 1
ATOM 1325 N N . PHE A 1 169 ? 74.121 5.320 -114.159 1.00 68.25 169 PHE A N 1
ATOM 1326 C CA . PHE A 1 169 ? 73.390 6.555 -113.869 1.00 68.25 169 PHE A CA 1
ATOM 1327 C C . PHE A 1 169 ? 71.925 6.298 -113.493 1.00 68.25 169 PHE A C 1
ATOM 1329 O O . PHE A 1 169 ? 71.440 6.870 -112.519 1.00 68.25 169 PHE A O 1
ATOM 1336 N N . SER A 1 170 ? 71.221 5.403 -114.197 1.00 66.06 170 SER A N 1
ATOM 1337 C CA . SER A 1 170 ? 69.829 5.067 -113.860 1.00 66.06 170 SER A CA 1
ATOM 1338 C C . SER A 1 170 ? 69.690 4.373 -112.503 1.00 66.06 170 SER A C 1
ATOM 1340 O O . SER A 1 170 ? 68.721 4.616 -111.788 1.00 66.06 170 SER A O 1
ATOM 1342 N N . THR A 1 171 ? 70.665 3.544 -112.120 1.00 73.94 171 THR A N 1
ATOM 1343 C CA . THR A 1 171 ? 70.644 2.833 -110.831 1.00 73.94 171 THR A CA 1
ATOM 1344 C C . THR A 1 171 ? 70.909 3.791 -109.670 1.00 73.94 171 THR A C 1
ATOM 1346 O O . THR A 1 171 ? 70.198 3.751 -108.669 1.00 73.94 171 THR A O 1
ATOM 1349 N N . LEU A 1 172 ? 71.867 4.712 -109.826 1.00 73.12 172 LEU A N 1
ATOM 1350 C CA . LEU A 1 172 ? 72.128 5.776 -108.850 1.00 73.12 172 LEU A CA 1
ATOM 1351 C C . LEU A 1 172 ? 70.936 6.732 -108.702 1.00 73.12 172 LEU A C 1
ATOM 1353 O O . LEU A 1 172 ? 70.581 7.096 -107.582 1.00 73.12 172 LEU A O 1
ATOM 1357 N N . LEU A 1 173 ? 70.274 7.090 -109.807 1.00 75.19 173 LEU A N 1
ATOM 1358 C CA . LEU A 1 173 ? 69.076 7.931 -109.779 1.00 75.19 173 LEU A CA 1
ATOM 1359 C C . LEU A 1 173 ? 67.906 7.230 -109.066 1.00 75.19 173 LEU A C 1
ATOM 1361 O O . LEU A 1 173 ? 67.226 7.850 -108.251 1.00 75.19 173 LEU A O 1
ATOM 1365 N N . ALA A 1 174 ? 67.696 5.935 -109.327 1.00 74.19 174 ALA A N 1
ATOM 1366 C CA . ALA A 1 174 ? 66.668 5.136 -108.660 1.00 74.19 174 ALA A CA 1
ATOM 1367 C C . ALA A 1 174 ? 66.940 4.983 -107.155 1.00 74.19 174 ALA A C 1
ATOM 1369 O O . ALA A 1 174 ? 66.014 5.099 -106.353 1.00 74.19 174 ALA A O 1
ATOM 1370 N N . LEU A 1 175 ? 68.204 4.792 -106.757 1.00 78.19 175 LEU A N 1
ATOM 1371 C CA . LEU A 1 175 ? 68.597 4.737 -105.347 1.00 78.19 175 LEU A CA 1
ATOM 1372 C C . LEU A 1 175 ? 68.357 6.085 -104.648 1.00 78.19 175 LEU A C 1
ATOM 1374 O O . LEU A 1 175 ? 67.799 6.125 -103.554 1.00 78.19 175 LEU A O 1
ATOM 1378 N N . GLY A 1 176 ? 68.720 7.193 -105.304 1.00 72.62 176 GLY A N 1
ATOM 1379 C CA . GLY A 1 176 ? 68.488 8.547 -104.796 1.00 72.62 176 GLY A CA 1
ATOM 1380 C C . GLY A 1 176 ? 67.001 8.880 -104.642 1.00 72.62 176 GLY A C 1
ATOM 1381 O O . GLY A 1 176 ? 66.589 9.397 -103.605 1.00 72.62 176 GLY A O 1
ATOM 1382 N N . LEU A 1 177 ? 66.175 8.519 -105.630 1.00 76.50 177 LEU A N 1
ATOM 1383 C CA . LEU A 1 177 ? 64.716 8.656 -105.561 1.00 76.50 177 LEU A CA 1
ATOM 1384 C C . LEU A 1 177 ? 64.110 7.775 -104.462 1.00 76.50 177 LEU A C 1
ATOM 1386 O O . LEU A 1 177 ? 63.239 8.239 -103.730 1.00 76.50 177 LEU A O 1
ATOM 1390 N N . GLY A 1 178 ? 64.596 6.543 -104.296 1.00 75.31 178 GLY A N 1
ATOM 1391 C CA . GLY A 1 178 ? 64.165 5.644 -103.224 1.00 75.31 178 GLY A CA 1
ATOM 1392 C C . GLY A 1 178 ? 64.453 6.214 -101.834 1.00 75.31 178 GLY A C 1
ATOM 1393 O O . GLY A 1 178 ? 63.561 6.247 -100.989 1.00 75.31 178 GLY A O 1
ATOM 1394 N N . ILE A 1 179 ? 65.661 6.745 -101.618 1.00 79.94 179 ILE A N 1
ATOM 1395 C CA . ILE A 1 179 ? 66.042 7.402 -100.358 1.00 79.94 179 ILE A CA 1
ATOM 1396 C C . ILE A 1 179 ? 65.194 8.659 -100.121 1.00 79.94 179 ILE A C 1
ATOM 1398 O O . ILE A 1 179 ? 64.710 8.866 -99.010 1.00 79.94 179 ILE A O 1
ATOM 1402 N N . ALA A 1 180 ? 64.945 9.471 -101.152 1.00 73.81 180 ALA A N 1
ATOM 1403 C CA . ALA A 1 180 ? 64.120 10.673 -101.035 1.00 73.81 180 ALA A CA 1
ATOM 1404 C C . ALA A 1 180 ? 62.646 10.356 -100.712 1.00 73.81 180 ALA A C 1
ATOM 1406 O O . ALA A 1 180 ? 62.047 11.023 -99.866 1.00 73.81 180 ALA A O 1
ATOM 1407 N N . ILE A 1 181 ? 62.063 9.327 -101.338 1.00 77.12 181 ILE A N 1
ATOM 1408 C CA . ILE A 1 181 ? 60.689 8.874 -101.063 1.00 77.12 181 ILE A CA 1
ATOM 1409 C C . ILE A 1 181 ? 60.591 8.261 -99.663 1.00 77.12 181 ILE A C 1
ATOM 1411 O O . ILE A 1 181 ? 59.636 8.560 -98.943 1.00 77.12 181 ILE A O 1
ATOM 1415 N N . ALA A 1 182 ? 61.573 7.454 -99.250 1.00 74.75 182 ALA A N 1
ATOM 1416 C CA . ALA A 1 182 ? 61.627 6.878 -97.909 1.00 74.75 182 ALA A CA 1
ATOM 1417 C C . ALA A 1 182 ? 61.741 7.971 -96.837 1.00 74.75 182 ALA A C 1
ATOM 1419 O O . ALA A 1 182 ? 60.964 7.986 -95.883 1.00 74.75 182 ALA A O 1
ATOM 1420 N N . TYR A 1 183 ? 62.634 8.944 -97.037 1.00 80.88 183 TYR A N 1
ATOM 1421 C CA . TYR A 1 183 ? 62.788 10.086 -96.139 1.00 80.88 183 TYR A CA 1
ATOM 1422 C C . TYR A 1 183 ? 61.504 10.923 -96.059 1.00 80.88 183 TYR A C 1
ATOM 1424 O O . TYR A 1 183 ? 61.033 11.251 -94.969 1.00 80.88 183 TYR A O 1
ATOM 1432 N N . ARG A 1 184 ? 60.881 11.216 -97.210 1.00 80.56 184 ARG A N 1
ATOM 1433 C CA . ARG A 1 184 ? 59.634 11.987 -97.260 1.00 80.56 184 ARG A CA 1
ATOM 1434 C C . ARG A 1 184 ? 58.490 11.242 -96.577 1.00 80.56 184 ARG A C 1
ATOM 1436 O O . ARG A 1 184 ? 57.812 11.851 -95.757 1.00 80.56 184 ARG A O 1
ATOM 1443 N N . SER A 1 185 ? 58.304 9.950 -96.844 1.00 76.06 185 SER A N 1
ATOM 1444 C CA . SER A 1 185 ? 57.237 9.127 -96.243 1.00 76.06 185 SER A CA 1
ATOM 1445 C C . SER A 1 185 ? 57.428 8.943 -94.736 1.00 76.06 185 SER A C 1
ATOM 1447 O O . SER A 1 185 ? 56.463 9.038 -93.980 1.00 76.06 185 SER A O 1
ATOM 1449 N N . SER A 1 186 ? 58.674 8.774 -94.279 1.00 77.06 186 SER A N 1
ATOM 1450 C CA . SER A 1 186 ? 58.998 8.709 -92.851 1.00 77.06 186 SER A CA 1
ATOM 1451 C C . SER A 1 186 ? 58.578 9.992 -92.130 1.00 77.06 186 SER A C 1
ATOM 1453 O O . SER A 1 186 ? 57.876 9.929 -91.124 1.00 77.06 186 SER A O 1
ATOM 1455 N N . LYS A 1 187 ? 58.937 11.159 -92.683 1.00 78.81 187 LYS A N 1
ATOM 1456 C CA . LYS A 1 187 ? 58.644 12.466 -92.074 1.00 78.81 187 LYS A CA 1
ATOM 1457 C C . LYS A 1 187 ? 57.177 12.889 -92.214 1.00 78.81 187 LYS A C 1
ATOM 1459 O O . LYS A 1 187 ? 56.637 13.574 -91.353 1.00 78.81 187 LYS A O 1
ATOM 1464 N N . THR A 1 188 ? 56.505 12.493 -93.298 1.00 75.75 188 THR A N 1
ATOM 1465 C CA . THR A 1 188 ? 55.106 12.889 -93.542 1.00 75.75 188 THR A CA 1
ATOM 1466 C C . THR A 1 188 ? 54.072 11.892 -93.031 1.00 75.75 188 THR A C 1
ATOM 1468 O O . THR A 1 188 ? 52.947 12.312 -92.800 1.00 75.75 188 THR A O 1
ATOM 1471 N N . ILE A 1 189 ? 54.391 10.622 -92.794 1.00 79.31 189 ILE A N 1
ATOM 1472 C CA . ILE A 1 189 ? 53.387 9.634 -92.356 1.00 79.31 189 ILE A CA 1
ATOM 1473 C C . ILE A 1 189 ? 53.831 8.933 -91.075 1.00 79.31 189 ILE A C 1
ATOM 1475 O O . ILE A 1 189 ? 53.090 8.911 -90.095 1.00 79.31 189 ILE A O 1
ATOM 1479 N N . THR A 1 190 ? 55.042 8.370 -91.066 1.00 81.44 190 THR A N 1
ATOM 1480 C CA . THR A 1 190 ? 55.485 7.478 -89.984 1.00 81.44 190 THR A CA 1
ATOM 1481 C C . THR A 1 190 ? 55.698 8.212 -88.665 1.00 81.44 190 THR A C 1
ATOM 1483 O O . THR A 1 190 ? 55.233 7.746 -87.628 1.00 81.44 190 THR A O 1
ATOM 1486 N N . GLU A 1 191 ? 56.364 9.364 -88.689 1.00 79.69 191 GLU A N 1
ATOM 1487 C CA . GLU A 1 191 ? 56.707 10.116 -87.479 1.00 79.69 191 GLU A CA 1
ATOM 1488 C C . GLU A 1 191 ? 55.458 10.649 -86.733 1.00 79.69 191 GLU A C 1
ATOM 1490 O O . GLU A 1 191 ? 55.306 10.325 -85.553 1.00 79.69 191 GLU A O 1
ATOM 1495 N N . PRO A 1 192 ? 54.477 11.322 -87.377 1.00 81.56 192 PRO A N 1
ATOM 1496 C CA . PRO A 1 192 ? 53.256 11.759 -86.689 1.00 81.56 192 PRO A CA 1
ATOM 1497 C C . PRO A 1 192 ? 52.386 10.608 -86.166 1.00 81.56 192 PRO A C 1
ATOM 1499 O O . PRO A 1 192 ? 51.853 10.697 -85.062 1.00 81.56 192 PRO A O 1
ATOM 1502 N N . LEU A 1 193 ? 52.259 9.507 -86.920 1.00 84.19 193 LEU A N 1
ATOM 1503 C CA . LEU A 1 193 ? 51.523 8.325 -86.454 1.00 84.19 193 LEU A CA 1
ATOM 1504 C C . LEU A 1 193 ? 52.212 7.663 -85.257 1.00 84.19 193 LEU A C 1
ATOM 1506 O O . LEU A 1 193 ? 51.536 7.206 -84.337 1.00 84.19 193 LEU A O 1
ATOM 1510 N N . THR A 1 194 ? 53.546 7.642 -85.242 1.00 84.00 194 THR A N 1
ATOM 1511 C CA . THR A 1 194 ? 54.316 7.122 -84.105 1.00 84.00 194 THR A CA 1
ATOM 1512 C C . THR A 1 194 ? 54.097 7.981 -82.862 1.00 84.00 194 THR A C 1
ATOM 1514 O O . THR A 1 194 ? 53.881 7.429 -81.785 1.00 84.00 194 THR A O 1
ATOM 1517 N N . ASN A 1 195 ? 54.062 9.309 -83.007 1.00 82.19 195 ASN A N 1
ATOM 1518 C CA . ASN A 1 195 ? 53.787 10.229 -81.901 1.00 82.19 195 ASN A CA 1
ATOM 1519 C C . ASN A 1 195 ? 52.356 10.070 -81.360 1.00 82.19 195 ASN A C 1
ATOM 1521 O O . ASN A 1 195 ? 52.176 9.932 -80.152 1.00 82.19 195 ASN A O 1
ATOM 1525 N N . LEU A 1 196 ? 51.341 9.991 -82.230 1.00 84.19 196 LEU A N 1
ATOM 1526 C CA . LEU A 1 196 ? 49.956 9.723 -81.809 1.00 84.19 196 LEU A CA 1
ATOM 1527 C C . LEU A 1 196 ? 49.824 8.372 -81.095 1.00 84.19 196 LEU A C 1
ATOM 1529 O O . LEU A 1 196 ? 49.164 8.273 -80.062 1.00 84.19 196 LEU A O 1
ATOM 1533 N N . MET A 1 197 ? 50.486 7.334 -81.612 1.00 84.50 197 MET A N 1
ATOM 1534 C CA . MET A 1 197 ? 50.508 6.015 -80.982 1.00 84.50 197 MET A CA 1
ATOM 1535 C C . MET A 1 197 ? 51.217 6.043 -79.622 1.00 84.50 197 MET A C 1
ATOM 1537 O O . MET A 1 197 ? 50.806 5.326 -78.713 1.00 84.50 197 MET A O 1
ATOM 1541 N N . MET A 1 198 ? 52.265 6.855 -79.464 1.00 84.19 198 MET A N 1
ATOM 1542 C CA . MET A 1 198 ? 52.963 7.025 -78.190 1.00 84.19 198 MET A CA 1
ATOM 1543 C C . MET A 1 198 ? 52.050 7.660 -77.141 1.00 84.19 198 MET A C 1
ATOM 1545 O O . MET A 1 198 ? 51.894 7.083 -76.068 1.00 84.19 198 MET A O 1
ATOM 1549 N N . VAL A 1 199 ? 51.377 8.763 -77.484 1.00 84.38 199 VAL A N 1
ATOM 1550 C CA . VAL A 1 199 ? 50.417 9.426 -76.588 1.00 84.38 199 VAL A CA 1
ATOM 1551 C C . VAL A 1 199 ? 49.261 8.484 -76.241 1.00 84.38 199 VAL A C 1
ATOM 1553 O O . VAL A 1 199 ? 48.907 8.344 -75.076 1.00 84.38 199 VAL A O 1
ATOM 1556 N N . ALA A 1 200 ? 48.719 7.748 -77.215 1.00 86.19 200 ALA A N 1
ATOM 1557 C CA . ALA A 1 200 ? 47.681 6.749 -76.956 1.00 86.19 200 ALA A CA 1
ATOM 1558 C C . ALA A 1 200 ? 48.150 5.617 -76.033 1.00 86.19 200 ALA A C 1
ATOM 1560 O O . ALA A 1 200 ? 47.399 5.192 -75.156 1.00 86.19 200 ALA A O 1
ATOM 1561 N N . ARG A 1 201 ? 49.391 5.140 -76.195 1.00 84.94 201 ARG A N 1
ATOM 1562 C CA . ARG A 1 201 ? 49.985 4.138 -75.298 1.00 84.94 201 ARG A CA 1
ATOM 1563 C C . ARG A 1 201 ? 50.201 4.684 -73.895 1.00 84.94 201 ARG A C 1
ATOM 1565 O O . ARG A 1 201 ? 49.993 3.938 -72.949 1.00 84.94 201 ARG A O 1
ATOM 1572 N N . GLN A 1 202 ? 50.611 5.940 -73.749 1.00 83.75 202 GLN A N 1
ATOM 1573 C CA . GLN A 1 202 ? 50.765 6.575 -72.439 1.00 83.75 202 GLN A CA 1
ATOM 1574 C C . GLN A 1 202 ? 49.405 6.710 -71.751 1.00 83.75 202 GLN A C 1
ATOM 1576 O O . GLN A 1 202 ? 49.215 6.161 -70.672 1.00 83.75 202 GLN A O 1
ATOM 1581 N N . ILE A 1 203 ? 48.400 7.267 -72.426 1.00 86.56 203 ILE A N 1
ATOM 1582 C CA . ILE A 1 203 ? 47.040 7.356 -71.876 1.00 86.56 203 ILE A CA 1
ATOM 1583 C C . ILE A 1 203 ? 46.497 5.966 -71.505 1.00 86.56 203 ILE A C 1
ATOM 1585 O O . ILE A 1 203 ? 45.951 5.785 -70.421 1.00 86.56 203 ILE A O 1
ATOM 1589 N N . GLY A 1 204 ? 46.670 4.969 -72.376 1.00 84.44 204 GLY A N 1
ATOM 1590 C CA . GLY A 1 204 ? 46.150 3.619 -72.153 1.00 84.44 204 GLY A CA 1
ATOM 1591 C C . GLY A 1 204 ? 46.878 2.820 -71.068 1.00 84.44 204 GLY A C 1
ATOM 1592 O O . GLY A 1 204 ? 46.231 2.088 -70.325 1.00 84.44 204 GLY A O 1
ATOM 1593 N N . ASN A 1 205 ? 48.206 2.941 -70.967 1.00 87.75 205 ASN A N 1
ATOM 1594 C CA . ASN A 1 205 ? 49.009 2.126 -70.049 1.00 87.75 205 ASN A CA 1
ATOM 1595 C C . ASN A 1 205 ? 49.296 2.824 -68.718 1.00 87.75 205 ASN A C 1
ATOM 1597 O O . ASN A 1 205 ? 49.367 2.153 -67.692 1.00 87.75 205 ASN A O 1
ATOM 1601 N N . THR A 1 206 ? 49.528 4.138 -68.734 1.00 84.06 206 THR A N 1
ATOM 1602 C CA . THR A 1 206 ? 49.915 4.909 -67.543 1.00 84.06 206 THR A CA 1
ATOM 1603 C C . THR A 1 206 ? 48.800 5.814 -67.036 1.00 84.06 206 THR A C 1
ATOM 1605 O O . THR A 1 206 ? 48.893 6.286 -65.908 1.00 84.06 206 THR A O 1
ATOM 1608 N N . GLY A 1 207 ? 47.748 6.051 -67.828 1.00 81.38 207 GLY A N 1
ATOM 1609 C CA . GLY A 1 207 ? 46.682 6.990 -67.470 1.00 81.38 207 GLY A CA 1
ATOM 1610 C C . GLY A 1 207 ? 47.119 8.456 -67.514 1.00 81.38 207 GLY A C 1
ATOM 1611 O O . GLY A 1 207 ? 46.383 9.317 -67.039 1.00 81.38 207 GLY A O 1
ATOM 1612 N N . ASP A 1 208 ? 48.303 8.748 -68.065 1.00 85.38 208 ASP A N 1
ATOM 1613 C CA . ASP A 1 208 ? 48.834 10.108 -68.146 1.00 85.38 208 ASP A CA 1
ATOM 1614 C C . ASP A 1 208 ? 48.138 10.873 -69.271 1.00 85.38 208 ASP A C 1
ATOM 1616 O O . ASP A 1 208 ? 48.293 10.560 -70.455 1.00 85.38 208 ASP A O 1
ATOM 1620 N N . LEU A 1 209 ? 47.340 11.864 -68.884 1.00 84.88 209 LEU A N 1
ATOM 1621 C CA . LEU A 1 209 ? 46.614 12.708 -69.815 1.00 84.88 209 LEU A CA 1
ATOM 1622 C C . LEU A 1 209 ? 47.392 13.967 -70.185 1.00 84.88 209 LEU A C 1
ATOM 1624 O O . LEU A 1 209 ? 46.927 14.676 -71.071 1.00 84.88 209 LEU A O 1
ATOM 1628 N N . ASP A 1 210 ? 48.527 14.295 -69.553 1.00 83.19 210 ASP A N 1
ATOM 1629 C CA . ASP A 1 210 ? 49.089 15.646 -69.652 1.00 83.19 210 ASP A CA 1
ATOM 1630 C C . ASP A 1 210 ? 49.715 15.987 -71.017 1.00 83.19 210 ASP A C 1
ATOM 1632 O O . ASP A 1 210 ? 49.941 17.150 -71.350 1.00 83.19 210 ASP A O 1
ATOM 1636 N N . HIS A 1 211 ? 49.882 14.986 -71.873 1.00 78.38 211 HIS A N 1
ATOM 1637 C CA . HIS A 1 211 ? 50.424 15.135 -73.217 1.00 78.38 211 HIS A CA 1
ATOM 1638 C C . HIS A 1 211 ? 49.535 15.976 -74.150 1.00 78.38 211 HIS A C 1
ATOM 1640 O O . HIS A 1 211 ? 48.328 15.755 -74.280 1.00 78.38 211 HIS A O 1
ATOM 1646 N N . THR A 1 212 ? 50.151 16.922 -74.863 1.00 72.81 212 THR A N 1
ATOM 1647 C CA . THR A 1 212 ? 49.504 17.734 -75.900 1.00 72.81 212 THR A CA 1
ATOM 1648 C C . THR A 1 212 ? 49.811 17.187 -77.290 1.00 72.81 212 THR A C 1
ATOM 1650 O O . THR A 1 212 ? 50.943 16.834 -77.618 1.00 72.81 212 THR A O 1
ATOM 1653 N N . ILE A 1 213 ? 48.775 17.107 -78.124 1.00 76.88 213 ILE A N 1
ATOM 1654 C CA . ILE A 1 213 ? 48.892 16.691 -79.523 1.00 76.88 213 ILE A CA 1
ATOM 1655 C C . ILE A 1 213 ? 48.868 17.961 -80.367 1.00 76.88 213 ILE A C 1
ATOM 1657 O O . ILE A 1 213 ? 47.798 18.470 -80.697 1.00 76.88 213 ILE A O 1
ATOM 1661 N N . ASP A 1 214 ? 50.049 18.489 -80.673 1.00 68.94 214 ASP A N 1
ATOM 1662 C CA . ASP A 1 214 ? 50.201 19.638 -81.563 1.00 68.94 214 ASP A CA 1
ATOM 1663 C C . ASP A 1 214 ? 50.463 19.155 -82.994 1.00 68.94 214 ASP A C 1
ATOM 1665 O O . ASP A 1 214 ? 51.508 18.569 -83.290 1.00 68.94 214 ASP A O 1
ATOM 1669 N N . VAL A 1 215 ? 49.474 19.319 -83.876 1.00 69.81 215 VAL A N 1
ATOM 1670 C CA . VAL A 1 215 ? 49.574 18.904 -85.281 1.00 69.81 215 VAL A CA 1
ATOM 1671 C C . VAL A 1 215 ? 48.956 19.966 -86.189 1.00 69.81 215 VAL A C 1
ATOM 1673 O O . VAL A 1 215 ? 47.756 19.962 -86.475 1.00 69.81 215 VAL A O 1
ATOM 1676 N N . GLU A 1 216 ? 49.806 20.839 -86.725 1.00 69.50 216 GLU A N 1
ATOM 1677 C CA . GLU A 1 216 ? 49.463 21.793 -87.786 1.00 69.50 216 GLU A CA 1
ATOM 1678 C C . GLU A 1 216 ? 49.470 21.113 -89.168 1.00 69.50 216 GLU A C 1
ATOM 1680 O O . GLU A 1 216 ? 50.326 21.361 -90.019 1.00 69.50 216 GLU A O 1
ATOM 1685 N N . ARG A 1 217 ? 48.523 20.194 -89.405 1.00 75.06 217 ARG A N 1
ATOM 1686 C CA . ARG A 1 217 ? 48.332 19.554 -90.723 1.00 75.06 217 ARG A CA 1
ATOM 1687 C C . ARG A 1 217 ? 46.873 19.527 -91.152 1.00 75.06 217 ARG A C 1
ATOM 1689 O O . ARG A 1 217 ? 45.963 19.373 -90.337 1.00 75.06 217 ARG A O 1
ATOM 1696 N N . GLN A 1 2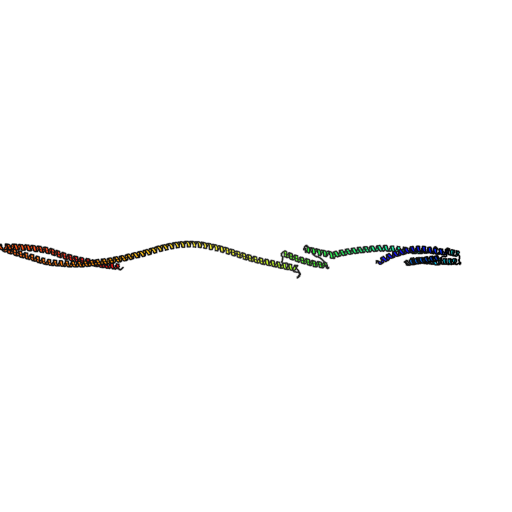18 ? 46.662 19.661 -92.458 1.00 80.50 218 GLN A N 1
ATOM 1697 C CA . GLN A 1 218 ? 45.341 19.671 -93.100 1.00 80.50 218 GLN A CA 1
ATOM 1698 C C . GLN A 1 218 ? 45.000 18.347 -93.805 1.00 80.50 218 GLN A C 1
ATOM 1700 O O . GLN A 1 218 ? 44.052 18.297 -94.577 1.00 80.50 218 GLN A O 1
ATOM 1705 N N . ASP A 1 219 ? 45.772 17.291 -93.557 1.00 83.00 219 ASP A N 1
ATOM 1706 C CA . ASP A 1 219 ? 45.510 15.948 -94.075 1.00 83.00 219 ASP A CA 1
ATOM 1707 C C . ASP A 1 219 ? 44.740 15.084 -93.060 1.00 83.00 219 ASP A C 1
ATOM 1709 O O . ASP A 1 219 ? 44.405 15.524 -91.954 1.00 83.00 219 ASP A O 1
ATOM 1713 N N . GLU A 1 220 ? 44.475 13.835 -93.436 1.00 83.94 220 GLU A N 1
ATOM 1714 C CA . GLU A 1 220 ? 43.743 12.851 -92.637 1.00 83.94 220 GLU A CA 1
ATOM 1715 C C . GLU A 1 220 ? 44.460 12.533 -91.316 1.00 83.94 220 GLU A C 1
ATOM 1717 O O . GLU A 1 220 ? 43.821 12.236 -90.307 1.00 83.94 220 GLU A O 1
ATOM 1722 N N . ILE A 1 221 ? 45.794 12.642 -91.289 1.00 83.81 221 ILE A N 1
ATOM 1723 C CA . ILE A 1 221 ? 46.587 12.458 -90.068 1.00 83.81 221 ILE A CA 1
ATOM 1724 C C . ILE A 1 221 ? 46.392 13.647 -89.121 1.00 83.81 221 ILE A C 1
ATOM 1726 O O . ILE A 1 221 ? 46.260 13.455 -87.913 1.00 83.81 221 ILE A O 1
ATOM 1730 N N . GLY A 1 222 ? 46.317 14.867 -89.657 1.00 84.00 222 GLY A N 1
ATOM 1731 C CA . GLY A 1 222 ? 45.951 16.059 -88.895 1.00 84.00 222 GLY A CA 1
ATOM 1732 C C . GLY A 1 222 ? 44.518 16.015 -88.355 1.00 84.00 222 GLY A C 1
ATOM 1733 O O . GLY A 1 222 ? 44.278 16.418 -87.217 1.00 84.00 222 GLY A O 1
ATOM 1734 N N . GLU A 1 223 ? 43.559 15.501 -89.127 1.00 85.12 223 GLU A N 1
ATOM 1735 C CA . GLU A 1 223 ? 42.182 15.304 -88.651 1.00 85.12 223 GLU A CA 1
ATOM 1736 C C . GLU A 1 223 ? 42.106 14.261 -87.530 1.00 85.12 223 GLU A C 1
ATOM 1738 O O . GLU A 1 223 ? 41.495 14.520 -86.489 1.00 85.12 223 GLU A O 1
ATOM 1743 N N . LEU A 1 224 ? 42.797 13.129 -87.691 1.00 86.75 224 LEU A N 1
ATOM 1744 C CA . LEU A 1 224 ? 42.918 12.112 -86.649 1.00 86.75 224 LEU A CA 1
ATOM 1745 C C . LEU A 1 224 ? 43.547 12.688 -85.375 1.00 86.75 224 LEU A C 1
ATOM 1747 O O . LEU A 1 224 ? 43.031 12.455 -84.283 1.00 86.75 224 LEU A O 1
ATOM 1751 N N . ALA A 1 225 ? 44.616 13.478 -85.506 1.00 85.50 225 ALA A N 1
ATOM 1752 C CA . ALA A 1 225 ? 45.277 14.132 -84.382 1.00 85.50 225 ALA A CA 1
ATOM 1753 C C . ALA A 1 225 ? 44.347 15.092 -83.624 1.00 85.50 225 ALA A C 1
ATOM 1755 O O . ALA A 1 225 ? 44.310 15.054 -82.396 1.00 85.50 225 ALA A O 1
ATOM 1756 N N . ARG A 1 226 ? 43.549 15.906 -84.332 1.00 86.50 226 ARG A N 1
ATOM 1757 C CA . ARG A 1 226 ? 42.569 16.819 -83.713 1.00 86.50 226 ARG A CA 1
ATOM 1758 C C . ARG A 1 226 ? 41.454 16.070 -82.992 1.00 86.50 226 ARG A C 1
ATOM 1760 O O . ARG A 1 226 ? 41.132 16.401 -81.853 1.00 86.50 226 ARG A O 1
ATOM 1767 N N . THR A 1 227 ? 40.877 15.052 -83.627 1.00 85.88 227 THR A N 1
ATOM 1768 C CA . THR A 1 227 ? 39.827 14.234 -83.004 1.00 85.88 227 THR A CA 1
ATOM 1769 C C . THR A 1 227 ? 40.359 13.494 -81.778 1.00 85.88 227 THR A C 1
ATOM 1771 O O . THR A 1 227 ? 39.702 13.476 -80.737 1.00 85.88 227 THR A O 1
ATOM 1774 N N . PHE A 1 228 ? 41.577 12.954 -81.862 1.00 86.44 228 PHE A N 1
ATOM 1775 C CA . PHE A 1 228 ? 42.250 12.328 -80.730 1.00 86.44 228 PHE A CA 1
ATOM 1776 C C . PHE A 1 228 ? 42.537 13.350 -79.615 1.00 86.44 228 PHE A C 1
ATOM 1778 O O . PHE A 1 228 ? 42.223 13.088 -78.458 1.00 86.44 228 PHE A O 1
ATOM 1785 N N . GLY A 1 229 ? 42.998 14.559 -79.948 1.00 85.94 229 GLY A N 1
ATOM 1786 C CA . GLY A 1 229 ? 43.188 15.658 -78.995 1.00 85.94 229 GLY A CA 1
ATOM 1787 C C . GLY A 1 229 ? 41.903 16.067 -78.267 1.00 85.94 229 GLY A C 1
ATOM 1788 O O . GLY A 1 229 ? 41.906 16.199 -77.046 1.00 85.94 229 GLY A O 1
ATOM 1789 N N . ASN A 1 230 ? 40.776 16.171 -78.976 1.00 87.25 230 ASN A N 1
ATOM 1790 C CA . ASN A 1 230 ? 39.470 16.450 -78.367 1.00 87.25 230 ASN A CA 1
ATOM 1791 C C . ASN A 1 230 ? 39.028 15.360 -77.377 1.00 87.25 230 ASN A C 1
ATOM 1793 O O . ASN A 1 230 ? 38.356 15.667 -76.387 1.00 87.25 230 ASN A O 1
ATOM 1797 N N . MET A 1 231 ? 39.406 14.102 -77.627 1.00 87.75 231 MET A N 1
ATOM 1798 C CA . MET A 1 231 ? 39.192 13.000 -76.690 1.00 87.75 231 MET A CA 1
ATOM 1799 C C . MET A 1 231 ? 40.070 13.157 -75.440 1.00 87.75 231 MET A C 1
ATOM 1801 O O . MET A 1 231 ? 39.557 13.012 -74.333 1.00 87.75 231 MET A O 1
ATOM 1805 N N . VAL A 1 232 ? 41.354 13.512 -75.591 1.00 87.81 232 VAL A N 1
ATOM 1806 C CA . VAL A 1 232 ? 42.254 13.775 -74.449 1.00 87.81 232 VAL A CA 1
ATOM 1807 C C . VAL A 1 232 ? 41.740 14.933 -73.593 1.00 87.81 232 VAL A C 1
ATOM 1809 O O . VAL A 1 232 ? 41.670 14.801 -72.375 1.00 87.81 232 VAL A O 1
ATOM 1812 N N . ILE A 1 233 ? 41.309 16.038 -74.213 1.00 88.75 233 ILE A N 1
ATOM 1813 C CA . ILE A 1 233 ? 40.727 17.192 -73.506 1.00 88.75 233 ILE A CA 1
ATOM 1814 C C . ILE A 1 233 ? 39.499 16.767 -72.697 1.00 88.75 233 ILE A C 1
ATOM 1816 O O . ILE A 1 233 ? 39.374 17.120 -71.528 1.00 88.75 233 ILE A O 1
ATOM 1820 N N . TYR A 1 234 ? 38.613 15.966 -73.290 1.00 89.62 234 TYR A N 1
ATOM 1821 C CA . TYR A 1 234 ? 37.430 15.468 -72.594 1.00 89.62 234 TYR A CA 1
ATOM 1822 C C . TYR A 1 234 ? 37.775 14.581 -71.388 1.00 89.62 234 TYR A C 1
ATOM 1824 O O . TYR A 1 234 ? 37.181 14.715 -70.320 1.00 89.62 234 TYR A O 1
ATOM 1832 N N . LEU A 1 235 ? 38.764 13.695 -71.535 1.00 88.81 235 LEU A N 1
ATOM 1833 C CA . LEU A 1 235 ? 39.248 12.879 -70.424 1.00 88.81 235 LEU A CA 1
ATOM 1834 C C . LEU A 1 235 ? 39.892 13.744 -69.330 1.00 88.81 235 LEU A C 1
ATOM 1836 O O . LEU A 1 235 ? 39.639 13.487 -68.155 1.00 88.81 235 LEU A O 1
ATOM 1840 N N . LYS A 1 236 ? 40.650 14.796 -69.687 1.00 88.81 236 LYS A N 1
ATOM 1841 C CA . LYS A 1 236 ? 41.196 15.769 -68.720 1.00 88.81 236 LYS A CA 1
ATOM 1842 C C . LYS A 1 236 ? 40.081 16.484 -67.951 1.00 88.81 236 LYS A C 1
ATOM 1844 O O . LYS A 1 236 ? 40.176 16.606 -66.735 1.00 88.81 236 LYS A O 1
ATOM 1849 N N . GLU A 1 237 ? 39.019 16.922 -68.631 1.00 89.50 237 GLU A N 1
ATOM 1850 C CA . GLU A 1 237 ? 37.849 17.544 -67.989 1.00 89.50 237 GLU A CA 1
ATOM 1851 C C . GLU A 1 237 ? 37.202 16.599 -66.964 1.00 89.50 237 GLU A C 1
ATOM 1853 O O . GLU A 1 237 ? 36.924 17.007 -65.837 1.00 89.50 237 GLU A O 1
ATOM 1858 N N . MET A 1 238 ? 36.999 15.324 -67.316 1.00 90.81 238 MET A N 1
ATOM 1859 C CA . MET A 1 238 ? 36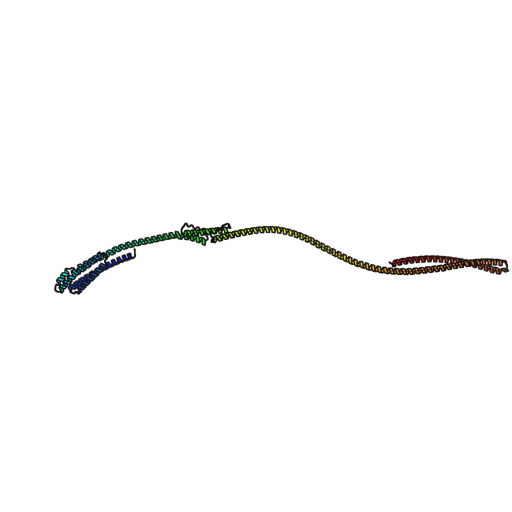.424 14.335 -66.392 1.00 90.81 238 MET A CA 1
ATOM 1860 C C . MET A 1 238 ? 37.366 13.993 -65.234 1.00 90.81 238 MET A C 1
ATOM 1862 O O . MET A 1 238 ? 36.907 13.833 -64.103 1.00 90.81 238 MET A O 1
ATOM 1866 N N . ALA A 1 239 ? 38.677 13.934 -65.480 1.00 90.25 239 ALA A N 1
ATOM 1867 C CA . ALA A 1 239 ? 39.673 13.758 -64.428 1.00 90.25 239 ALA A CA 1
ATOM 1868 C C . ALA A 1 239 ? 39.650 14.933 -63.435 1.00 90.25 239 ALA A C 1
ATOM 1870 O O . ALA A 1 239 ? 39.624 14.707 -62.229 1.00 90.25 239 ALA A O 1
ATOM 1871 N N . ALA A 1 240 ? 39.552 16.174 -63.923 1.00 90.06 240 ALA A N 1
ATOM 1872 C CA . ALA A 1 240 ? 39.441 17.362 -63.076 1.00 90.06 240 ALA A CA 1
ATOM 1873 C C . ALA A 1 240 ? 38.150 17.373 -62.237 1.00 90.06 240 ALA A C 1
ATOM 1875 O O . ALA A 1 240 ? 38.184 17.718 -61.058 1.00 90.06 240 ALA A O 1
ATOM 1876 N N . VAL A 1 241 ? 37.016 16.950 -62.810 1.00 91.62 241 VAL A N 1
ATOM 1877 C CA . VAL A 1 241 ? 35.763 16.757 -62.056 1.00 91.62 241 VAL A CA 1
ATOM 1878 C C . VAL A 1 241 ? 35.942 15.700 -60.966 1.00 91.62 241 VAL A C 1
ATOM 1880 O O . VAL A 1 241 ? 35.497 15.900 -59.838 1.00 91.62 241 VAL A O 1
ATOM 1883 N N . SER A 1 242 ? 36.587 14.577 -61.283 1.00 92.19 242 SER A N 1
ATOM 1884 C CA . SER A 1 242 ? 36.857 13.519 -60.309 1.00 92.19 242 SER A CA 1
ATOM 1885 C C . SER A 1 242 ? 37.748 14.007 -59.165 1.00 92.19 242 SER A C 1
ATOM 1887 O O . SER A 1 242 ? 37.469 13.691 -58.010 1.00 92.19 242 SER A O 1
ATOM 1889 N N . GLU A 1 243 ? 38.775 14.800 -59.471 1.00 91.62 243 GLU A N 1
ATOM 1890 C CA . GLU A 1 243 ? 39.664 15.412 -58.479 1.00 91.62 243 GLU A CA 1
ATOM 1891 C C . GLU A 1 243 ? 38.900 16.393 -57.580 1.00 91.62 243 GLU A C 1
ATOM 1893 O O . GLU A 1 243 ? 39.033 16.347 -56.360 1.00 91.62 243 GLU A O 1
ATOM 1898 N N . ALA A 1 244 ? 38.022 17.224 -58.156 1.00 91.69 244 ALA A N 1
ATOM 1899 C CA . ALA A 1 244 ? 37.162 18.126 -57.389 1.00 91.69 244 ALA A CA 1
ATOM 1900 C C . ALA A 1 244 ? 36.249 17.353 -56.421 1.00 91.69 244 ALA A C 1
ATOM 1902 O O . ALA A 1 244 ? 36.162 17.694 -55.242 1.00 91.69 244 ALA A O 1
ATOM 1903 N N . ILE A 1 245 ? 35.632 16.258 -56.884 1.00 91.88 245 ILE A N 1
ATOM 1904 C CA . ILE A 1 245 ? 34.803 15.381 -56.045 1.00 91.88 245 ILE A CA 1
ATOM 1905 C C . ILE A 1 245 ? 35.635 14.738 -54.927 1.00 91.88 245 ILE A C 1
ATOM 1907 O O . ILE A 1 245 ? 35.187 14.715 -53.781 1.00 91.88 245 ILE A O 1
ATOM 1911 N N . ALA A 1 246 ? 36.839 14.243 -55.233 1.00 91.12 246 ALA A N 1
ATOM 1912 C CA . ALA A 1 246 ? 37.750 13.664 -54.244 1.00 91.12 246 ALA A CA 1
ATOM 1913 C C . ALA A 1 246 ? 38.212 14.701 -53.204 1.00 91.12 246 ALA A C 1
ATOM 1915 O O . ALA A 1 246 ? 38.310 14.385 -52.019 1.00 91.12 246 ALA A O 1
ATOM 1916 N N . GLY A 1 247 ? 38.413 15.950 -53.630 1.00 90.75 247 GLY A N 1
ATOM 1917 C CA . GLY A 1 247 ? 38.682 17.100 -52.765 1.00 90.75 247 GLY A CA 1
ATOM 1918 C C . GLY A 1 247 ? 37.465 17.599 -51.976 1.00 90.75 247 GLY A C 1
ATOM 1919 O O . GLY A 1 247 ? 37.598 18.517 -51.169 1.00 90.75 247 GLY A O 1
ATOM 1920 N N . GLY A 1 248 ? 36.283 17.010 -52.183 1.00 88.50 248 GLY A N 1
ATOM 1921 C CA . GLY A 1 248 ? 35.041 17.383 -51.506 1.00 88.50 248 GLY A CA 1
ATOM 1922 C C . GLY A 1 248 ? 34.324 18.596 -52.106 1.00 88.50 248 GLY A C 1
ATOM 1923 O O . GLY A 1 248 ? 33.279 19.001 -51.589 1.00 88.50 248 GLY A O 1
ATOM 1924 N N . ASP A 1 249 ? 34.828 19.160 -53.206 1.00 91.75 249 ASP A N 1
ATOM 1925 C CA . ASP A 1 249 ? 34.137 20.205 -53.953 1.00 91.75 249 ASP A CA 1
ATOM 1926 C C . ASP A 1 249 ? 33.064 19.595 -54.859 1.00 91.75 249 ASP A C 1
ATOM 1928 O O . ASP A 1 249 ? 33.251 19.302 -56.041 1.00 91.75 249 ASP A O 1
ATOM 1932 N N . LEU A 1 250 ? 31.878 19.435 -54.281 1.00 91.75 250 LEU A N 1
ATOM 1933 C CA . LEU A 1 250 ? 30.694 19.023 -55.018 1.00 91.75 250 LEU A CA 1
ATOM 1934 C C . LEU A 1 250 ? 29.999 20.200 -55.709 1.00 91.75 250 LEU A C 1
ATOM 1936 O O . LEU A 1 250 ? 28.891 20.010 -56.193 1.00 91.75 250 LEU A O 1
ATOM 1940 N N . THR A 1 251 ? 30.553 21.417 -55.755 1.00 89.94 251 THR A N 1
ATOM 1941 C CA . THR A 1 251 ? 29.925 22.559 -56.456 1.00 89.94 251 THR A CA 1
ATOM 1942 C C . THR A 1 251 ? 30.193 22.556 -57.960 1.00 89.94 251 THR A C 1
ATOM 1944 O O . THR A 1 251 ? 29.461 23.201 -58.713 1.00 89.94 251 THR A O 1
ATOM 1947 N N . VAL A 1 252 ? 31.154 21.741 -58.405 1.00 90.44 252 VAL A N 1
ATOM 1948 C CA . VAL A 1 252 ? 31.471 21.525 -59.818 1.00 90.44 252 VAL A CA 1
ATOM 1949 C C . VAL A 1 252 ? 30.223 21.158 -60.637 1.00 90.44 252 VAL A C 1
ATOM 1951 O O . VAL A 1 252 ? 29.356 20.392 -60.201 1.00 90.44 252 VAL A O 1
ATOM 1954 N N . GLN A 1 253 ? 30.100 21.740 -61.832 1.00 87.31 253 GLN A N 1
ATOM 1955 C CA . GLN A 1 253 ? 29.009 21.454 -62.764 1.00 87.31 253 GLN A CA 1
ATOM 1956 C C . GLN A 1 253 ? 29.507 20.550 -63.885 1.00 87.31 253 GLN A C 1
ATOM 1958 O O . GLN A 1 253 ? 30.370 20.931 -64.671 1.00 87.31 253 GLN A O 1
ATOM 1963 N N . VAL A 1 254 ? 28.935 19.351 -63.966 1.00 90.12 254 VAL A N 1
ATOM 1964 C CA . VAL A 1 254 ? 29.212 18.403 -65.047 1.00 90.12 254 VAL A CA 1
ATOM 1965 C C . VAL A 1 254 ? 28.152 18.587 -66.121 1.00 90.12 254 VAL A C 1
ATOM 1967 O O . VAL A 1 254 ? 26.973 18.346 -65.869 1.00 90.12 254 VAL A O 1
ATOM 1970 N N . GLN A 1 255 ? 28.560 19.007 -67.317 1.00 89.38 255 GLN A N 1
ATOM 1971 C CA . GLN A 1 255 ? 27.672 19.147 -68.470 1.00 89.38 255 GLN A CA 1
ATOM 1972 C C . GLN A 1 255 ? 27.946 17.996 -69.454 1.00 89.38 255 GLN A C 1
ATOM 1974 O O . GLN A 1 255 ? 28.970 18.021 -70.139 1.00 89.38 255 GLN A O 1
ATOM 1979 N N . PRO A 1 256 ? 27.071 16.975 -69.548 1.00 92.62 256 PRO A N 1
ATOM 1980 C CA . PRO A 1 256 ? 27.251 15.892 -70.514 1.00 92.62 256 PRO A CA 1
ATOM 1981 C C . PRO A 1 256 ? 27.251 16.434 -71.948 1.00 92.62 256 PRO A C 1
ATOM 1983 O O . PRO A 1 256 ? 26.360 17.201 -72.320 1.00 92.62 256 PRO A O 1
ATOM 1986 N N . ARG A 1 257 ? 28.216 16.014 -72.778 1.00 88.94 257 ARG A N 1
ATOM 1987 C CA . ARG A 1 257 ? 28.354 16.527 -74.159 1.00 88.94 257 ARG A CA 1
ATOM 1988 C C . ARG A 1 257 ? 27.255 16.024 -75.098 1.00 88.94 257 ARG A C 1
ATOM 1990 O O . ARG A 1 257 ? 26.970 16.645 -76.118 1.00 88.94 257 ARG A O 1
ATOM 1997 N N . SER A 1 258 ? 26.636 14.887 -74.779 1.00 91.25 258 SER A N 1
ATOM 1998 C CA . SER A 1 258 ? 25.502 14.337 -75.525 1.00 91.25 258 SER A CA 1
ATOM 1999 C C . SER A 1 258 ? 24.649 13.410 -74.655 1.00 91.25 258 SER A C 1
ATOM 2001 O O . SER A 1 258 ? 25.053 12.994 -73.568 1.00 91.25 258 SER A O 1
ATOM 2003 N N . LYS A 1 259 ? 23.483 12.994 -75.166 1.00 88.88 259 LYS A N 1
ATOM 2004 C CA . LYS A 1 259 ? 22.642 11.974 -74.512 1.00 88.88 259 LYS A CA 1
ATOM 2005 C C . LYS A 1 259 ? 23.328 10.605 -74.384 1.00 88.88 259 LYS A C 1
ATOM 2007 O O . LYS A 1 259 ? 22.937 9.823 -73.526 1.00 88.88 259 LYS A O 1
ATOM 2012 N N . HIS A 1 260 ? 24.335 10.325 -75.212 1.00 89.44 260 HIS A N 1
ATOM 2013 C CA . HIS A 1 260 ? 25.108 9.078 -75.196 1.00 89.44 260 HIS A CA 1
ATOM 2014 C C . HIS A 1 260 ? 26.469 9.230 -74.504 1.00 89.44 260 HIS A C 1
ATOM 2016 O O . HIS A 1 260 ? 27.272 8.298 -74.504 1.00 89.44 260 HIS A O 1
ATOM 2022 N N . ASP A 1 261 ? 26.733 10.392 -73.904 1.00 92.31 261 ASP A N 1
ATOM 2023 C CA . ASP A 1 261 ? 27.948 10.628 -73.142 1.00 92.31 261 ASP A CA 1
ATOM 2024 C C . ASP A 1 261 ? 27.931 9.796 -71.850 1.00 92.31 261 ASP A C 1
ATOM 2026 O O . ASP A 1 261 ? 27.319 10.170 -70.850 1.00 92.31 261 ASP A O 1
ATOM 2030 N N . THR A 1 262 ? 28.575 8.634 -71.881 1.00 90.56 262 THR A N 1
ATOM 2031 C CA . THR A 1 262 ? 28.538 7.687 -70.763 1.00 90.56 262 THR A CA 1
ATOM 2032 C C . THR A 1 262 ? 29.258 8.242 -69.532 1.00 90.56 262 THR A C 1
ATOM 2034 O O . THR A 1 262 ? 28.710 8.167 -68.432 1.00 90.56 262 THR A O 1
ATOM 2037 N N . LEU A 1 263 ? 30.442 8.842 -69.711 1.00 90.44 263 LEU A N 1
ATOM 2038 C CA . LEU A 1 263 ? 31.226 9.398 -68.605 1.00 90.44 263 LEU A CA 1
ATOM 2039 C C . LEU A 1 263 ? 30.551 10.649 -68.038 1.00 90.44 263 LEU A C 1
ATOM 2041 O O . LEU A 1 263 ? 30.284 10.700 -66.838 1.00 90.44 263 LEU A O 1
ATOM 2045 N N . GLY A 1 264 ? 30.176 11.606 -68.888 1.00 92.56 264 GLY A N 1
ATOM 2046 C CA . GLY A 1 264 ? 29.559 12.857 -68.448 1.00 92.56 264 GLY A CA 1
ATOM 2047 C C . GLY A 1 264 ? 28.246 12.628 -67.697 1.00 92.56 264 GLY A C 1
ATOM 2048 O O . GLY A 1 264 ? 28.023 13.218 -66.641 1.00 92.56 264 GLY A O 1
ATOM 2049 N N . ASN A 1 265 ? 27.394 11.713 -68.178 1.00 93.50 265 ASN A N 1
ATOM 2050 C CA . ASN A 1 265 ? 26.149 11.373 -67.483 1.00 93.50 265 ASN A CA 1
ATOM 2051 C C . ASN A 1 265 ? 26.389 10.630 -66.156 1.00 93.50 265 ASN A C 1
ATOM 2053 O O . ASN A 1 265 ? 25.639 10.844 -65.200 1.00 93.50 265 ASN A O 1
ATOM 2057 N N . ALA A 1 266 ? 27.406 9.765 -66.073 1.00 93.69 266 ALA A N 1
ATOM 2058 C CA . ALA A 1 266 ? 27.751 9.069 -64.834 1.00 93.69 266 ALA A CA 1
ATOM 2059 C C . ALA A 1 266 ? 28.273 10.043 -63.767 1.00 93.69 266 ALA A C 1
ATOM 2061 O O . ALA A 1 266 ? 27.759 10.048 -62.647 1.00 93.69 266 ALA A O 1
ATOM 2062 N N . PHE A 1 267 ? 29.215 10.922 -64.128 1.00 93.81 267 PHE A N 1
ATOM 2063 C CA . PHE A 1 267 ? 29.737 11.956 -63.232 1.00 93.81 267 PHE A CA 1
ATOM 2064 C C . PHE A 1 267 ? 28.648 12.943 -62.794 1.00 93.81 267 PHE A C 1
ATOM 2066 O O . PHE A 1 267 ? 28.567 13.267 -61.612 1.00 93.81 267 PHE A O 1
ATOM 2073 N N . PHE A 1 268 ? 27.751 13.352 -63.698 1.00 93.31 268 PHE A N 1
ATOM 2074 C CA . PHE A 1 268 ? 26.598 14.188 -63.348 1.00 93.31 268 PHE A CA 1
ATOM 2075 C C . PHE A 1 268 ? 25.718 13.538 -62.267 1.00 93.31 268 PHE A C 1
ATOM 2077 O O . PHE A 1 268 ? 25.436 14.153 -61.237 1.00 93.31 268 PHE A O 1
ATOM 2084 N N . ARG A 1 269 ? 25.324 12.269 -62.458 1.00 93.31 269 ARG A N 1
ATOM 2085 C CA . ARG A 1 269 ? 24.522 11.526 -61.467 1.00 93.31 269 ARG A CA 1
ATOM 2086 C C . ARG A 1 269 ? 25.266 11.332 -60.148 1.00 93.31 269 ARG A C 1
ATOM 2088 O O . ARG A 1 269 ? 24.639 11.371 -59.093 1.00 93.31 269 ARG A O 1
ATOM 2095 N N . MET A 1 270 ? 26.581 11.128 -60.201 1.00 93.94 270 MET A N 1
ATOM 2096 C CA . MET A 1 270 ? 27.416 10.973 -59.012 1.00 93.94 270 MET A CA 1
ATOM 2097 C C . MET A 1 270 ? 27.449 12.254 -58.174 1.00 93.94 270 MET A C 1
ATOM 2099 O O . MET A 1 270 ? 27.187 12.187 -56.976 1.00 93.94 270 MET A O 1
ATOM 2103 N N . VAL A 1 271 ? 27.694 13.416 -58.791 1.00 93.50 271 VAL A N 1
ATOM 2104 C CA . VAL A 1 271 ? 27.700 14.712 -58.086 1.00 93.50 271 VAL A CA 1
ATOM 2105 C C . VAL A 1 271 ? 26.338 14.997 -57.453 1.00 93.50 271 VAL A C 1
ATOM 2107 O O . VAL A 1 271 ? 26.277 15.354 -56.278 1.00 93.50 271 VAL A O 1
ATOM 2110 N N . GLU A 1 272 ? 25.241 14.786 -58.183 1.00 93.81 272 GLU A N 1
ATOM 2111 C CA . GLU A 1 272 ? 23.885 14.971 -57.645 1.00 93.81 272 GLU A CA 1
ATOM 2112 C C . GLU A 1 272 ? 23.581 14.016 -56.478 1.00 93.81 272 GLU A C 1
ATOM 2114 O O . GLU A 1 272 ? 23.068 14.443 -55.440 1.00 93.81 272 GLU A O 1
ATOM 2119 N N . GLY A 1 273 ? 23.956 12.738 -56.600 1.00 93.69 273 GLY A N 1
ATOM 2120 C CA . GLY A 1 273 ? 23.800 11.753 -55.530 1.00 93.69 273 GLY A CA 1
ATOM 2121 C C . GLY A 1 273 ? 24.591 12.123 -54.273 1.00 93.69 273 GLY A C 1
ATOM 2122 O O . GLY A 1 273 ? 24.040 12.114 -53.171 1.00 93.69 273 GLY A O 1
ATOM 2123 N N . LEU A 1 274 ? 25.856 12.521 -54.431 1.00 94.00 274 LEU A N 1
ATOM 2124 C CA . LEU A 1 274 ? 26.709 12.954 -53.322 1.00 94.00 274 LEU A CA 1
ATOM 2125 C C . LEU A 1 274 ? 26.183 14.238 -52.666 1.00 94.00 274 LEU A C 1
ATOM 2127 O O . LEU A 1 274 ? 26.104 14.301 -51.440 1.00 94.00 274 LEU A O 1
ATOM 2131 N N . ARG A 1 275 ? 25.734 15.232 -53.446 1.00 92.75 275 ARG A N 1
ATOM 2132 C CA . ARG A 1 275 ? 25.079 16.443 -52.914 1.00 92.75 275 ARG A CA 1
ATOM 2133 C C . ARG A 1 275 ? 23.848 16.099 -52.083 1.00 92.75 275 ARG A C 1
ATOM 2135 O O . ARG A 1 275 ? 23.660 16.656 -51.001 1.00 92.75 275 ARG A O 1
ATOM 2142 N N . SER A 1 276 ? 23.012 15.184 -52.576 1.00 95.00 276 SER A N 1
ATOM 2143 C CA . SER A 1 276 ? 21.826 14.734 -51.847 1.00 95.00 276 SER A CA 1
ATOM 2144 C C . SER A 1 276 ? 22.196 14.018 -50.549 1.00 95.00 276 SER A C 1
ATOM 2146 O O . SER A 1 276 ? 21.557 14.262 -49.529 1.00 95.00 276 SER A O 1
ATOM 2148 N N . LEU A 1 277 ? 23.226 13.167 -50.559 1.00 94.12 277 LEU A N 1
ATOM 2149 C CA . LEU A 1 277 ? 23.712 12.493 -49.353 1.00 94.12 277 LEU A CA 1
ATOM 2150 C C . LEU A 1 277 ? 24.224 13.497 -48.317 1.00 94.12 277 LEU A C 1
ATOM 2152 O O . LEU A 1 277 ? 23.824 13.418 -47.159 1.00 94.12 277 LEU A O 1
ATOM 2156 N N . VAL A 1 278 ? 25.034 14.478 -48.726 1.00 93.88 278 VAL A N 1
ATOM 2157 C CA . VAL A 1 278 ? 25.530 15.536 -47.829 1.00 93.88 278 VAL A CA 1
ATOM 2158 C C . VAL A 1 278 ? 24.375 16.343 -47.230 1.00 93.88 278 VAL A C 1
ATOM 2160 O O . VAL A 1 278 ? 24.382 16.618 -46.030 1.00 93.88 278 VAL A O 1
ATOM 2163 N N . ARG A 1 279 ? 23.351 16.681 -48.029 1.00 94.94 279 ARG A N 1
ATOM 2164 C CA . ARG A 1 279 ? 22.139 17.350 -47.528 1.00 94.94 279 ARG A CA 1
ATOM 2165 C C . ARG A 1 279 ? 21.414 16.489 -46.491 1.00 94.94 279 ARG A C 1
ATOM 2167 O O . ARG A 1 279 ? 21.169 16.965 -45.389 1.00 94.94 279 ARG A O 1
ATOM 2174 N N . ASN A 1 280 ? 21.163 15.217 -46.798 1.00 95.88 280 ASN A N 1
ATOM 2175 C CA . ASN A 1 280 ? 20.493 14.293 -45.879 1.00 95.88 280 ASN A CA 1
ATOM 2176 C C . ASN A 1 280 ? 21.271 14.114 -44.565 1.00 95.88 280 ASN A C 1
ATOM 2178 O O . ASN A 1 280 ? 20.672 14.096 -43.493 1.00 95.88 280 ASN A O 1
ATOM 2182 N N . VAL A 1 281 ? 22.604 14.017 -44.626 1.00 95.44 281 VAL A N 1
ATOM 2183 C CA . VAL A 1 281 ? 23.462 13.922 -43.433 1.00 95.44 281 VAL A CA 1
ATOM 2184 C C . VAL A 1 281 ? 23.387 15.202 -42.600 1.00 95.44 281 VAL A C 1
ATOM 2186 O O . VAL A 1 281 ? 23.299 15.129 -41.373 1.00 95.44 281 VAL A O 1
ATOM 2189 N N . ARG A 1 282 ? 23.386 16.377 -43.239 1.00 94.81 282 ARG A N 1
ATOM 2190 C CA . ARG A 1 282 ? 23.227 17.664 -42.547 1.00 94.81 282 ARG A CA 1
ATOM 2191 C C . ARG A 1 282 ? 21.869 17.771 -41.851 1.00 94.81 282 ARG A C 1
ATOM 2193 O O . ARG A 1 282 ? 21.825 18.165 -40.686 1.00 94.81 282 ARG A O 1
ATOM 2200 N N . ASP A 1 283 ? 20.794 17.387 -42.530 1.00 95.94 283 ASP A N 1
ATOM 2201 C CA . ASP A 1 283 ? 19.438 17.414 -41.975 1.00 95.94 283 ASP A CA 1
ATOM 2202 C C . ASP A 1 283 ? 19.309 16.439 -40.794 1.00 95.94 283 ASP A C 1
ATOM 2204 O O . ASP A 1 283 ? 18.827 16.821 -39.725 1.00 95.94 283 ASP A O 1
ATOM 2208 N N . ALA A 1 284 ? 19.837 15.217 -40.932 1.00 94.88 284 ALA A N 1
ATOM 2209 C CA . ALA A 1 284 ? 19.899 14.240 -39.847 1.00 94.88 284 ALA A CA 1
ATOM 2210 C C . ALA A 1 284 ? 20.712 14.762 -38.651 1.00 94.88 284 ALA A C 1
ATOM 2212 O O . ALA A 1 284 ? 20.283 14.634 -37.508 1.00 94.88 284 ALA A O 1
ATOM 2213 N N . SER A 1 285 ? 21.849 15.416 -38.900 1.00 96.56 285 SER A N 1
ATOM 2214 C CA . SER A 1 285 ? 22.685 16.006 -37.845 1.00 96.56 285 SER A CA 1
ATOM 2215 C C . SER A 1 285 ? 21.950 17.121 -37.097 1.00 96.56 285 SER A C 1
ATOM 2217 O O . SER A 1 285 ? 22.032 17.206 -35.873 1.00 96.56 285 SER A O 1
ATOM 2219 N N . SER A 1 286 ? 21.180 17.948 -37.812 1.00 96.50 286 SER A N 1
ATOM 2220 C CA . SER A 1 286 ? 20.333 18.980 -37.206 1.00 96.50 286 SER A CA 1
ATOM 2221 C C . SER A 1 286 ? 19.210 18.377 -36.358 1.00 96.50 286 SER A C 1
ATOM 2223 O O . SER A 1 286 ? 18.923 18.885 -35.272 1.00 96.50 286 SER A O 1
ATOM 2225 N N . GLN A 1 287 ? 18.579 17.294 -36.822 1.00 94.69 287 GLN A N 1
ATOM 2226 C CA . GLN A 1 287 ? 17.566 16.575 -36.045 1.00 94.69 287 GLN A CA 1
ATOM 2227 C C . GLN A 1 287 ? 18.166 15.957 -34.782 1.00 94.69 287 GLN A C 1
ATOM 2229 O O . GLN A 1 287 ? 17.601 16.122 -33.704 1.00 94.69 287 GLN A O 1
ATOM 2234 N N . VAL A 1 288 ? 19.333 15.317 -34.890 1.00 95.88 288 VAL A N 1
ATOM 2235 C CA . VAL A 1 288 ? 20.058 14.757 -33.741 1.00 95.88 288 VAL A CA 1
ATOM 2236 C C . VAL A 1 288 ? 20.413 15.853 -32.738 1.00 95.88 288 VAL A C 1
ATOM 2238 O O . VAL A 1 288 ? 20.181 15.674 -31.549 1.00 95.88 288 VAL A O 1
ATOM 2241 N N . ALA A 1 289 ? 20.907 17.010 -33.185 1.00 95.44 289 ALA A N 1
ATOM 2242 C CA . ALA A 1 289 ? 21.202 18.130 -32.291 1.00 95.44 289 ALA A CA 1
ATOM 2243 C C . ALA A 1 289 ? 19.947 18.634 -31.553 1.00 95.44 289 ALA A C 1
ATOM 2245 O O . ALA A 1 289 ? 19.989 18.888 -30.348 1.00 95.44 289 ALA A O 1
ATOM 2246 N N . SER A 1 290 ? 18.814 18.738 -32.255 1.00 95.88 290 SER A N 1
ATOM 2247 C CA . SER A 1 290 ? 17.537 19.124 -31.646 1.00 95.88 290 SER A CA 1
ATOM 2248 C C . SER A 1 290 ? 17.045 18.084 -30.633 1.00 95.88 290 SER A C 1
ATOM 2250 O O . SER A 1 290 ? 16.668 18.457 -29.521 1.00 95.88 290 SER A O 1
ATOM 2252 N N . ALA A 1 291 ? 17.117 16.796 -30.974 1.00 95.06 291 ALA A N 1
ATOM 2253 C CA . ALA A 1 291 ? 16.756 15.698 -30.083 1.00 95.06 291 ALA A CA 1
ATOM 2254 C C . ALA A 1 291 ? 17.644 15.669 -28.831 1.00 95.06 291 ALA A C 1
ATOM 2256 O O . ALA A 1 291 ? 17.133 15.550 -27.722 1.00 95.06 291 ALA A O 1
ATOM 2257 N N . SER A 1 292 ? 18.956 15.863 -28.978 1.00 96.00 292 SER A N 1
ATOM 2258 C CA . SER A 1 292 ? 19.889 15.953 -27.849 1.00 96.00 292 SER A CA 1
ATOM 2259 C C . SER A 1 292 ? 19.534 17.093 -26.892 1.00 96.00 292 SER A C 1
ATOM 2261 O O . SER A 1 292 ? 19.560 16.895 -25.680 1.00 96.00 292 SER A O 1
ATOM 2263 N N . ASN A 1 293 ? 19.133 18.261 -27.407 1.00 94.81 293 ASN A N 1
ATOM 2264 C CA . ASN A 1 293 ? 18.677 19.370 -26.562 1.00 94.81 293 ASN A CA 1
ATOM 2265 C C . ASN A 1 293 ? 17.371 19.045 -25.820 1.00 94.81 293 ASN A C 1
ATOM 2267 O O . ASN A 1 293 ? 17.229 19.391 -24.648 1.00 94.81 293 ASN A O 1
ATOM 2271 N N . GLN A 1 294 ? 16.425 18.356 -26.465 1.00 95.50 294 GLN A N 1
ATOM 2272 C CA . GLN A 1 294 ? 15.205 17.889 -25.796 1.00 95.50 294 GLN A CA 1
ATOM 2273 C C . GLN A 1 294 ? 15.515 16.864 -24.700 1.00 95.50 294 GLN A C 1
ATOM 2275 O O . GLN A 1 294 ? 14.964 16.953 -23.606 1.00 95.50 294 GLN A O 1
ATOM 2280 N N . VAL A 1 295 ? 16.424 15.922 -24.970 1.00 94.94 295 VAL A N 1
ATOM 2281 C CA . VAL A 1 295 ? 16.880 14.919 -23.997 1.00 94.94 295 VAL A CA 1
ATOM 2282 C C . VAL A 1 295 ? 17.583 15.576 -22.811 1.00 94.94 295 VAL A C 1
ATOM 2284 O O . VAL A 1 295 ? 17.350 15.161 -21.677 1.00 94.94 295 VAL A O 1
ATOM 2287 N N . ALA A 1 296 ? 18.390 16.616 -23.038 1.00 95.12 296 ALA A N 1
ATOM 2288 C CA . ALA A 1 296 ? 19.016 17.382 -21.964 1.00 95.12 296 ALA A CA 1
ATOM 2289 C C . ALA A 1 296 ? 17.959 18.046 -21.064 1.00 95.12 296 ALA A C 1
ATOM 2291 O O . ALA A 1 296 ? 17.983 17.851 -19.852 1.00 95.12 296 ALA A O 1
ATOM 2292 N N . GLY A 1 297 ? 16.965 18.724 -21.651 1.00 94.81 297 GLY A N 1
ATOM 2293 C CA . GLY A 1 297 ? 15.868 19.327 -20.884 1.00 94.81 297 GLY A CA 1
ATOM 2294 C C . GLY A 1 297 ? 15.020 18.300 -20.124 1.00 94.81 297 GLY A C 1
ATOM 2295 O O . GLY A 1 297 ? 14.669 18.517 -18.966 1.00 94.81 297 GLY A O 1
ATOM 2296 N N . ALA A 1 298 ? 14.730 17.149 -20.738 1.00 95.06 298 ALA A N 1
ATOM 2297 C CA . ALA A 1 298 ? 14.025 1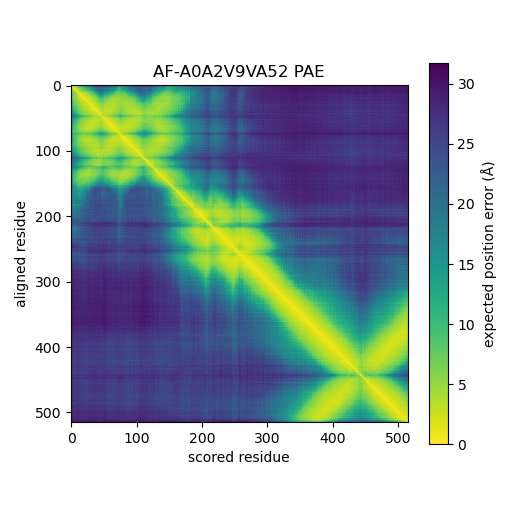6.056 -20.070 1.00 95.06 298 ALA A CA 1
ATOM 2298 C C . ALA A 1 298 ? 14.844 15.456 -18.914 1.00 95.06 298 ALA A C 1
ATOM 2300 O O . ALA A 1 298 ? 14.279 15.098 -17.882 1.00 95.06 298 ALA A O 1
ATOM 2301 N N . SER A 1 299 ? 16.168 15.371 -19.065 1.00 95.19 299 SER A N 1
ATOM 2302 C CA . SER A 1 299 ? 17.080 14.915 -18.009 1.00 95.19 299 SER A CA 1
ATOM 2303 C C . SER A 1 299 ? 17.095 15.872 -16.817 1.00 95.19 299 SER A C 1
ATOM 2305 O O . SER A 1 299 ? 17.007 15.412 -15.679 1.00 95.19 299 SER A O 1
ATOM 2307 N N . ASP A 1 300 ? 17.136 17.185 -17.064 1.00 94.50 300 ASP A N 1
ATOM 2308 C CA . ASP A 1 300 ? 17.073 18.203 -16.007 1.00 94.50 300 ASP A CA 1
ATOM 2309 C C . ASP A 1 300 ? 15.743 18.142 -15.239 1.00 94.50 300 ASP A C 1
ATOM 2311 O O . ASP A 1 300 ? 15.726 18.147 -14.004 1.00 94.50 300 ASP A O 1
ATOM 2315 N N . GLU A 1 301 ? 14.620 18.006 -15.951 1.00 94.44 301 GLU A N 1
ATOM 2316 C CA . GLU A 1 301 ? 13.309 17.841 -15.313 1.00 94.44 301 GLU A CA 1
ATOM 2317 C C . GLU A 1 301 ? 13.244 16.529 -14.515 1.00 94.44 301 GLU A C 1
ATOM 2319 O O . GLU A 1 301 ? 12.775 16.510 -13.378 1.00 94.44 301 GLU A O 1
ATOM 2324 N N . SER A 1 302 ? 13.796 15.435 -15.052 1.00 94.50 302 SER A N 1
ATOM 2325 C CA . SER A 1 302 ? 13.877 14.151 -14.347 1.00 94.50 302 SER A CA 1
ATOM 2326 C C . SER A 1 302 ? 14.713 14.240 -13.066 1.00 94.50 302 SER A C 1
ATOM 2328 O O . SER A 1 302 ? 14.366 13.613 -12.061 1.00 94.50 302 SER A O 1
ATOM 2330 N N . ALA A 1 303 ? 15.801 15.015 -13.066 1.00 94.56 303 ALA A N 1
ATOM 2331 C CA . ALA A 1 303 ? 16.606 15.257 -11.870 1.00 94.56 303 ALA A CA 1
ATOM 2332 C C . ALA A 1 303 ? 15.804 16.028 -10.810 1.00 94.56 303 ALA A C 1
ATOM 2334 O O . ALA A 1 303 ? 15.810 15.659 -9.634 1.00 94.56 303 ALA A O 1
ATOM 2335 N N . LYS A 1 304 ? 15.043 17.045 -11.229 1.00 93.25 304 LYS A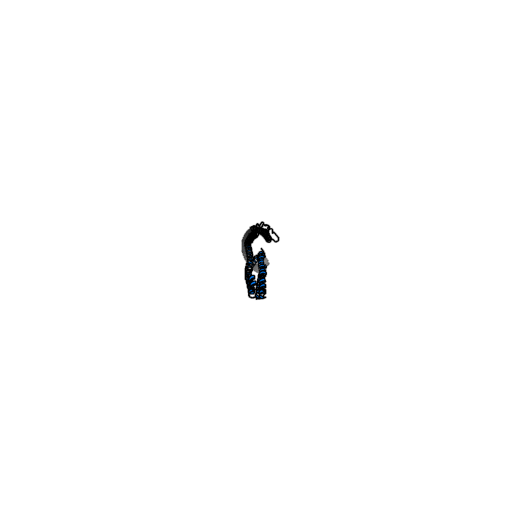 N 1
ATOM 2336 C CA . LYS A 1 304 ? 14.156 17.809 -10.344 1.00 93.25 304 LYS A CA 1
ATOM 2337 C C . LYS A 1 304 ? 13.046 16.940 -9.746 1.00 93.25 304 LYS A C 1
ATOM 2339 O O . LYS A 1 304 ? 12.821 16.992 -8.537 1.00 93.25 304 LYS A O 1
ATOM 2344 N N . ILE A 1 305 ? 12.408 16.103 -10.563 1.00 95.31 305 ILE A N 1
ATOM 2345 C CA . ILE A 1 305 ? 11.400 15.134 -10.112 1.00 95.31 305 ILE A CA 1
ATOM 2346 C C . ILE A 1 305 ? 12.015 14.145 -9.116 1.00 95.31 305 ILE A C 1
ATOM 2348 O O . ILE A 1 305 ? 11.406 13.851 -8.092 1.00 95.31 305 ILE A O 1
ATOM 2352 N N . SER A 1 306 ? 13.236 13.667 -9.365 1.00 94.19 306 SER A N 1
ATOM 2353 C CA . SER A 1 306 ? 13.925 12.738 -8.457 1.00 94.19 306 SER A CA 1
ATOM 2354 C C . SER A 1 306 ? 14.209 13.367 -7.090 1.00 94.19 306 SER A C 1
ATOM 2356 O O . SER A 1 306 ? 14.030 12.712 -6.065 1.00 94.19 306 SER A O 1
ATOM 2358 N N . LEU A 1 307 ? 14.591 14.650 -7.054 1.00 93.31 307 LEU A N 1
ATOM 2359 C CA . LEU A 1 307 ? 14.754 15.393 -5.800 1.00 93.31 307 LEU A CA 1
ATOM 2360 C C . LEU A 1 307 ? 13.426 15.528 -5.044 1.00 93.31 307 LEU A C 1
ATOM 2362 O O . LEU A 1 307 ? 13.383 15.275 -3.843 1.00 93.31 307 LEU A O 1
ATOM 2366 N N . GLN A 1 308 ? 12.335 15.862 -5.741 1.00 93.69 308 GLN A N 1
ATOM 2367 C CA . GLN A 1 308 ? 11.001 15.921 -5.131 1.00 93.69 308 GLN A CA 1
ATOM 2368 C C . GLN A 1 308 ? 10.553 14.558 -4.593 1.00 93.69 308 GLN A C 1
ATOM 2370 O O . GLN A 1 308 ? 10.017 14.481 -3.490 1.00 93.69 308 GLN A O 1
ATOM 2375 N N . ALA A 1 309 ? 10.805 13.482 -5.343 1.00 92.31 309 ALA A N 1
ATOM 2376 C CA . ALA A 1 309 ? 10.512 12.122 -4.911 1.00 92.31 309 ALA A CA 1
ATOM 2377 C C . ALA A 1 309 ? 11.299 11.753 -3.645 1.00 92.31 309 ALA A C 1
ATOM 2379 O O . ALA A 1 309 ? 10.730 11.160 -2.734 1.00 92.31 309 ALA A O 1
ATOM 2380 N N . SER A 1 310 ? 12.571 12.156 -3.547 1.00 95.44 310 SER A N 1
ATOM 2381 C CA . SER A 1 310 ? 13.371 11.966 -2.331 1.00 95.44 310 SER A CA 1
ATOM 2382 C C . SER A 1 310 ? 12.749 12.674 -1.127 1.00 95.44 310 SER A C 1
ATOM 2384 O O . SER A 1 310 ? 12.593 12.059 -0.078 1.00 95.44 310 SER A O 1
ATOM 2386 N N . SER A 1 311 ? 12.335 13.936 -1.276 1.00 94.44 311 SER A N 1
ATOM 2387 C CA . SER A 1 311 ? 11.677 14.669 -0.186 1.00 94.44 311 SER A CA 1
ATOM 2388 C C . SER A 1 311 ? 10.343 14.036 0.226 1.00 94.44 311 SER A C 1
ATOM 2390 O O . SER A 1 311 ? 10.047 13.950 1.414 1.00 94.44 311 SER A O 1
ATOM 2392 N N . ALA A 1 312 ? 9.558 13.543 -0.736 1.00 95.06 312 ALA A N 1
ATOM 2393 C CA . ALA A 1 312 ? 8.321 12.821 -0.445 1.00 95.06 312 ALA A CA 1
ATOM 2394 C C . ALA A 1 312 ? 8.588 11.502 0.304 1.00 95.06 312 ALA A C 1
ATOM 2396 O O . ALA A 1 312 ? 7.829 11.132 1.197 1.00 95.06 312 ALA A O 1
ATOM 2397 N N . ILE A 1 313 ? 9.677 10.798 -0.020 1.00 93.81 313 ILE A N 1
ATOM 2398 C CA . ILE A 1 313 ? 10.102 9.589 0.702 1.00 93.81 313 ILE A CA 1
ATOM 2399 C C . ILE A 1 313 ? 10.472 9.914 2.157 1.00 93.81 313 ILE A C 1
ATOM 2401 O O . ILE A 1 313 ? 10.099 9.154 3.055 1.00 93.81 313 ILE A O 1
ATOM 2405 N N . ASP A 1 314 ? 11.156 11.030 2.411 1.00 92.88 314 ASP A N 1
ATOM 2406 C CA . ASP A 1 314 ? 11.488 11.462 3.776 1.00 92.88 314 ASP A CA 1
ATOM 2407 C C . ASP A 1 314 ? 10.220 11.757 4.597 1.00 92.88 314 ASP A C 1
ATOM 2409 O O . ASP A 1 314 ? 10.096 11.315 5.743 1.00 92.88 314 ASP A O 1
ATOM 2413 N N . GLU A 1 315 ? 9.230 12.424 3.995 1.00 94.94 315 GLU A N 1
ATOM 2414 C CA . GLU A 1 315 ? 7.930 12.693 4.624 1.00 94.94 315 GLU A CA 1
ATOM 2415 C C . GLU A 1 315 ? 7.159 11.397 4.927 1.00 94.94 315 GLU A C 1
ATOM 2417 O O . GLU A 1 315 ? 6.673 11.190 6.045 1.00 94.94 315 GLU A O 1
ATOM 2422 N N . VAL A 1 316 ? 7.109 10.465 3.969 1.00 94.38 316 VAL A N 1
ATOM 2423 C CA . VAL A 1 316 ? 6.511 9.136 4.174 1.00 94.38 316 VAL A CA 1
ATOM 2424 C C . VAL A 1 316 ? 7.226 8.382 5.298 1.00 94.38 316 VAL A C 1
ATOM 2426 O O . VAL A 1 316 ? 6.582 7.748 6.130 1.00 94.38 316 VAL A O 1
ATOM 2429 N N . THR A 1 317 ? 8.550 8.477 5.389 1.00 94.69 317 THR A N 1
ATOM 2430 C CA . THR A 1 317 ? 9.317 7.823 6.459 1.00 94.69 317 THR A CA 1
ATOM 2431 C C . THR A 1 317 ? 8.992 8.419 7.831 1.00 94.69 317 THR A C 1
ATOM 2433 O O . THR A 1 317 ? 8.803 7.673 8.795 1.00 94.69 317 THR A O 1
ATOM 2436 N N . SER A 1 318 ? 8.857 9.747 7.925 1.00 95.75 318 SER A N 1
ATOM 2437 C CA . SER A 1 318 ? 8.451 10.424 9.163 1.00 95.75 318 SER A CA 1
ATOM 2438 C C . SER A 1 318 ? 7.043 10.016 9.597 1.00 95.75 318 SER A C 1
ATOM 2440 O O . SER A 1 318 ? 6.833 9.621 10.744 1.00 95.75 318 SER A O 1
ATOM 2442 N N . THR A 1 319 ? 6.080 10.028 8.672 1.00 95.62 319 THR A N 1
ATOM 2443 C CA . THR A 1 319 ? 4.698 9.617 8.971 1.00 95.62 319 THR A CA 1
ATOM 2444 C C . THR A 1 319 ? 4.609 8.141 9.365 1.00 95.62 319 THR A C 1
ATOM 2446 O O . THR A 1 319 ? 3.855 7.793 10.274 1.00 95.62 319 THR A O 1
ATOM 2449 N N . MET A 1 320 ? 5.425 7.268 8.767 1.00 93.69 320 MET A N 1
ATOM 2450 C CA . MET A 1 320 ? 5.553 5.864 9.179 1.00 93.69 320 MET A CA 1
ATOM 2451 C C . MET A 1 320 ? 6.120 5.726 10.599 1.00 93.69 320 MET A C 1
ATOM 2453 O O . MET A 1 320 ? 5.670 4.864 11.360 1.00 93.69 320 MET A O 1
ATOM 2457 N N . HIS A 1 321 ? 7.072 6.577 10.990 1.00 93.62 321 HIS A N 1
ATOM 2458 C CA . HIS A 1 321 ? 7.587 6.603 12.359 1.00 93.62 321 HIS A CA 1
ATOM 2459 C C . HIS A 1 321 ? 6.501 7.016 13.364 1.00 93.62 321 HIS A C 1
ATOM 2461 O O . HIS A 1 321 ? 6.277 6.308 14.348 1.00 93.62 321 HIS A O 1
ATOM 2467 N N . GLU A 1 322 ? 5.764 8.094 13.084 1.00 95.38 322 GLU A N 1
ATOM 2468 C CA . GLU A 1 322 ? 4.624 8.523 13.907 1.00 95.38 322 GLU A CA 1
ATOM 2469 C C . GLU A 1 322 ? 3.531 7.449 13.986 1.00 95.38 322 GLU A C 1
ATOM 2471 O O . GLU A 1 322 ? 2.980 7.181 15.057 1.00 95.38 322 GLU A O 1
ATOM 2476 N N . MET A 1 323 ? 3.252 6.767 12.873 1.00 94.12 323 MET A N 1
ATOM 2477 C CA . MET A 1 323 ? 2.291 5.668 12.831 1.00 94.12 323 MET A CA 1
ATOM 2478 C C . MET A 1 323 ? 2.718 4.507 13.734 1.00 94.12 323 MET A C 1
ATOM 2480 O O . MET A 1 323 ? 1.889 3.977 14.472 1.00 94.12 323 MET A O 1
ATOM 2484 N N . SER A 1 324 ? 4.002 4.142 13.737 1.00 94.69 324 SER A N 1
ATOM 2485 C CA . SER A 1 324 ? 4.542 3.106 14.627 1.00 94.69 324 SER A CA 1
ATOM 2486 C C . SER A 1 324 ? 4.332 3.459 16.104 1.00 94.69 324 SER A C 1
ATOM 2488 O O . SER A 1 324 ? 3.849 2.632 16.884 1.00 94.69 324 SER A O 1
ATOM 2490 N N . VAL A 1 325 ? 4.598 4.714 16.481 1.00 95.69 325 VAL A N 1
ATOM 2491 C CA . VAL A 1 325 ? 4.344 5.218 17.842 1.00 95.69 325 VAL A CA 1
ATOM 2492 C C . VAL A 1 325 ? 2.851 5.147 18.187 1.00 95.69 325 VAL A C 1
ATOM 2494 O O . VAL A 1 325 ? 2.481 4.682 19.267 1.00 95.69 325 VAL A O 1
ATOM 2497 N N . ASN A 1 326 ? 1.972 5.536 17.262 1.00 95.19 326 ASN A N 1
ATOM 2498 C CA . ASN A 1 326 ? 0.524 5.459 17.462 1.00 95.19 326 ASN A CA 1
ATOM 2499 C C . ASN A 1 326 ? 0.027 4.017 17.631 1.00 95.19 326 ASN A C 1
ATOM 2501 O O . ASN A 1 326 ? -0.796 3.752 18.511 1.00 95.19 326 ASN A O 1
ATOM 2505 N N . VAL A 1 327 ? 0.558 3.068 16.856 1.00 95.12 327 VAL A N 1
ATOM 2506 C CA . VAL A 1 327 ? 0.255 1.639 17.015 1.00 95.12 327 VAL A CA 1
ATOM 2507 C C . VAL A 1 327 ? 0.701 1.140 18.393 1.00 95.12 327 VAL A C 1
ATOM 2509 O O . VAL A 1 327 ? -0.073 0.463 19.068 1.00 95.12 327 VAL A O 1
ATOM 2512 N N . GLN A 1 328 ? 1.890 1.518 18.875 1.00 94.31 328 GLN A N 1
ATOM 2513 C CA . GLN A 1 328 ? 2.337 1.153 20.229 1.00 94.31 328 GLN A CA 1
ATOM 2514 C C . GLN A 1 328 ? 1.407 1.703 21.323 1.00 94.31 328 GLN A C 1
ATOM 2516 O O . GLN A 1 328 ? 1.043 0.979 22.256 1.00 94.31 328 GLN A O 1
ATOM 2521 N N . ASN A 1 329 ? 0.965 2.956 21.191 1.00 95.31 329 ASN A N 1
ATOM 2522 C CA . ASN A 1 329 ? 0.003 3.562 22.115 1.00 95.31 329 ASN A CA 1
ATOM 2523 C C . ASN A 1 329 ? -1.355 2.843 22.090 1.00 95.31 329 ASN A C 1
ATOM 2525 O O . ASN A 1 329 ? -1.976 2.651 23.140 1.00 95.31 329 ASN A O 1
ATOM 2529 N N . MET A 1 330 ? -1.801 2.402 20.912 1.00 94.50 330 MET A N 1
ATOM 2530 C CA . MET A 1 330 ? -3.027 1.621 20.753 1.00 94.50 330 MET A CA 1
ATOM 2531 C C . MET A 1 330 ? -2.923 0.255 21.439 1.00 94.50 330 MET A C 1
ATOM 2533 O O . MET A 1 330 ? -3.845 -0.127 22.163 1.00 94.50 330 MET A O 1
ATOM 2537 N N . VAL A 1 331 ? -1.796 -0.452 21.292 1.00 96.19 331 VAL A N 1
ATOM 2538 C CA . VAL A 1 331 ? -1.552 -1.721 22.003 1.00 96.19 331 VAL A CA 1
ATOM 2539 C C . VAL A 1 331 ? -1.616 -1.508 23.516 1.00 96.19 331 VAL A C 1
ATOM 2541 O O . VAL A 1 331 ? -2.331 -2.234 24.207 1.00 96.19 331 VAL A O 1
ATOM 2544 N N . LYS A 1 332 ? -0.940 -0.476 24.037 1.00 95.06 332 LYS A N 1
ATOM 2545 C CA . LYS A 1 332 ? -0.971 -0.150 25.472 1.00 95.06 332 LYS A CA 1
ATOM 2546 C C . LYS A 1 332 ? -2.387 0.162 25.964 1.00 95.06 332 LYS A C 1
ATOM 2548 O O . LYS A 1 332 ? -2.796 -0.351 27.001 1.00 95.06 332 LYS A O 1
ATOM 2553 N N . SER A 1 333 ? -3.143 0.956 25.208 1.00 96.62 333 SER A N 1
ATOM 2554 C CA . SER A 1 333 ? -4.525 1.319 25.551 1.00 96.62 333 SER A CA 1
ATOM 2555 C C . SER A 1 333 ? -5.447 0.101 25.556 1.00 96.62 333 SER A C 1
ATOM 2557 O O . SER A 1 333 ? -6.228 -0.080 26.488 1.00 96.62 333 SER A O 1
ATOM 2559 N N . THR A 1 334 ? -5.299 -0.780 24.564 1.00 95.06 334 THR A N 1
ATOM 2560 C CA . THR A 1 334 ? -6.048 -2.042 24.476 1.00 95.06 334 THR A CA 1
ATOM 2561 C C . THR A 1 334 ? -5.734 -2.950 25.664 1.00 95.06 334 THR A C 1
ATOM 2563 O O . THR A 1 334 ? -6.640 -3.546 26.241 1.00 95.06 334 THR A O 1
ATOM 2566 N N . GLN A 1 335 ? -4.469 -3.007 26.091 1.00 95.44 335 GLN A N 1
ATOM 2567 C CA . GLN A 1 335 ? -4.065 -3.775 27.268 1.00 95.44 335 GLN A CA 1
ATOM 2568 C C . GLN A 1 335 ? -4.691 -3.228 28.558 1.00 95.44 335 GLN A C 1
ATOM 2570 O O . GLN A 1 335 ? -5.200 -4.002 29.367 1.00 95.44 335 GLN A O 1
ATOM 2575 N N . THR A 1 336 ? -4.689 -1.904 28.754 1.00 96.06 336 THR A N 1
ATOM 2576 C CA . THR A 1 336 ? -5.363 -1.274 29.901 1.00 96.06 336 THR A CA 1
ATOM 2577 C C . THR A 1 336 ? -6.863 -1.550 29.877 1.00 96.06 336 THR A C 1
ATOM 2579 O O . THR A 1 336 ? -7.432 -1.917 30.902 1.00 96.06 336 THR A O 1
ATOM 2582 N N . GLN A 1 337 ? -7.495 -1.444 28.707 1.00 96.12 337 GLN A N 1
ATOM 2583 C CA . GLN A 1 337 ? -8.918 -1.718 28.552 1.00 96.12 337 GLN A CA 1
ATOM 2584 C C . GLN A 1 337 ? -9.265 -3.178 28.867 1.00 96.12 337 GLN A C 1
ATOM 2586 O O . GLN A 1 337 ? -10.246 -3.426 29.564 1.00 96.12 337 GLN A O 1
ATOM 2591 N N . ALA A 1 338 ? -8.445 -4.137 28.427 1.00 95.62 338 ALA A N 1
ATOM 2592 C CA . ALA A 1 338 ? -8.618 -5.548 28.767 1.00 95.62 338 ALA A CA 1
ATOM 2593 C C . ALA A 1 338 ? -8.570 -5.780 30.288 1.00 95.62 338 ALA A C 1
ATOM 2595 O O . ALA A 1 338 ? -9.418 -6.489 30.830 1.00 95.62 338 ALA A O 1
ATOM 2596 N N . SER A 1 339 ? -7.637 -5.130 30.991 1.00 95.31 339 SER A N 1
ATOM 2597 C CA . SER A 1 339 ? -7.570 -5.191 32.456 1.00 95.31 339 SER A CA 1
ATOM 2598 C C . SER A 1 339 ? -8.826 -4.617 33.121 1.00 95.31 339 SER A C 1
ATOM 2600 O O . SER A 1 339 ? -9.390 -5.262 34.002 1.00 95.31 339 SER A O 1
ATOM 2602 N N . SER A 1 340 ? -9.311 -3.453 32.674 1.00 96.62 340 SER A N 1
ATOM 2603 C CA . SER A 1 340 ? -10.540 -2.845 33.208 1.00 96.62 340 SER A CA 1
ATOM 2604 C C . SER A 1 340 ? -11.786 -3.701 32.957 1.00 96.62 340 SER A C 1
ATOM 2606 O O . SER A 1 340 ? -12.675 -3.764 33.807 1.00 96.62 340 SER A O 1
ATOM 2608 N N . VAL A 1 341 ? -11.857 -4.395 31.817 1.00 96.00 341 VAL A N 1
ATOM 2609 C CA . VAL A 1 341 ? -12.945 -5.343 31.527 1.00 96.00 341 VAL A CA 1
ATOM 2610 C C . VAL A 1 341 ? -12.900 -6.532 32.488 1.00 96.00 341 VAL A C 1
ATOM 2612 O O . VAL A 1 341 ? -13.936 -6.883 33.051 1.00 96.00 341 VAL A O 1
ATOM 2615 N N . SER A 1 342 ? -11.721 -7.110 32.741 1.00 95.81 342 SER A N 1
ATOM 2616 C CA . SER A 1 342 ? -11.567 -8.186 33.732 1.00 95.81 342 SER A CA 1
ATOM 2617 C C . SER A 1 342 ? -11.989 -7.752 35.140 1.00 95.81 342 SER A C 1
ATOM 2619 O O . SER A 1 342 ? -12.699 -8.488 35.822 1.00 95.81 342 SER A O 1
ATOM 2621 N N . GLU A 1 343 ? -11.612 -6.545 35.568 1.00 96.06 343 GLU A N 1
ATOM 2622 C CA . GLU A 1 343 ? -12.010 -5.991 36.872 1.00 96.06 343 GLU A CA 1
ATOM 2623 C C . GLU A 1 343 ? -13.525 -5.757 36.968 1.00 96.06 343 GLU A C 1
ATOM 2625 O O . GLU A 1 343 ? -14.164 -6.075 37.977 1.00 96.06 343 GLU A O 1
ATOM 2630 N N . THR A 1 344 ? -14.127 -5.261 35.886 1.00 95.69 344 THR A N 1
ATOM 2631 C CA . THR A 1 344 ? -15.580 -5.084 35.797 1.00 95.69 344 THR A CA 1
ATOM 2632 C C . THR A 1 344 ? -16.298 -6.431 35.881 1.00 95.69 344 THR A C 1
ATOM 2634 O O . THR A 1 344 ? -17.282 -6.551 36.608 1.00 95.69 344 THR A O 1
ATOM 2637 N N . SER A 1 345 ? -15.788 -7.465 35.202 1.00 96.56 345 SER A N 1
ATOM 2638 C CA . SER A 1 345 ? -16.342 -8.823 35.268 1.00 96.56 345 SER A CA 1
ATOM 2639 C C . SER A 1 345 ? -16.304 -9.381 36.691 1.00 96.56 345 SER A C 1
ATOM 2641 O O . SER A 1 345 ? -17.315 -9.879 37.178 1.00 96.56 345 SER A O 1
ATOM 2643 N N . ALA A 1 346 ? -15.178 -9.226 37.392 1.00 95.56 346 ALA A N 1
ATOM 2644 C CA . ALA A 1 346 ? -15.061 -9.650 38.787 1.00 95.56 346 ALA A CA 1
ATOM 2645 C C . ALA A 1 346 ? -16.054 -8.906 39.701 1.00 95.56 346 ALA A C 1
ATOM 2647 O O . ALA A 1 346 ? -16.673 -9.501 40.582 1.00 95.56 346 ALA A O 1
ATOM 2648 N N . SER A 1 347 ? -16.260 -7.608 39.459 1.00 96.75 347 SER A N 1
ATOM 2649 C CA . SER A 1 347 ? -17.247 -6.808 40.194 1.00 96.75 347 SER A CA 1
ATOM 2650 C C . SER A 1 347 ? -18.681 -7.289 39.947 1.00 96.75 347 SER A C 1
ATOM 2652 O O . SER A 1 347 ? -19.490 -7.314 40.877 1.00 96.75 347 SER A O 1
ATOM 2654 N N . ILE A 1 348 ? -18.997 -7.711 38.717 1.00 96.12 348 ILE A N 1
ATOM 2655 C CA . ILE A 1 348 ? -20.292 -8.312 38.368 1.00 96.12 348 ILE A CA 1
ATOM 2656 C C . ILE A 1 348 ? -20.500 -9.629 39.125 1.00 96.12 348 ILE A C 1
ATOM 2658 O O . ILE A 1 348 ? -21.555 -9.799 39.736 1.00 96.12 348 ILE A O 1
ATOM 2662 N N . ASP A 1 349 ? -19.503 -10.515 39.176 1.00 95.38 349 ASP A N 1
ATOM 2663 C CA . ASP A 1 349 ? -19.597 -11.774 39.933 1.00 95.38 349 ASP A CA 1
ATOM 2664 C C . ASP A 1 349 ? -19.865 -11.520 41.428 1.00 95.38 349 ASP A C 1
ATOM 2666 O O . ASP A 1 349 ? -20.722 -12.155 42.054 1.00 95.38 349 ASP A O 1
ATOM 2670 N N . GLN A 1 350 ? -19.197 -10.514 42.001 1.00 95.81 350 GLN A N 1
ATOM 2671 C CA . GLN A 1 350 ? -19.409 -10.093 43.388 1.00 95.81 350 GLN A CA 1
ATOM 2672 C C . GLN A 1 350 ? -20.817 -9.518 43.622 1.00 95.81 350 GLN A C 1
ATOM 2674 O O . GLN A 1 350 ? -21.410 -9.691 44.697 1.00 95.81 350 GLN A O 1
ATOM 2679 N N . MET A 1 351 ? -21.372 -8.844 42.614 1.00 95.00 351 MET A N 1
ATOM 2680 C CA . MET A 1 351 ? -22.732 -8.312 42.637 1.00 95.00 351 MET A CA 1
ATOM 2681 C C . MET A 1 351 ? -23.764 -9.439 42.606 1.00 95.00 351 MET A C 1
ATOM 2683 O O . MET A 1 351 ? -24.677 -9.432 43.429 1.00 95.00 351 MET A O 1
ATOM 2687 N N . VAL A 1 352 ? -23.582 -10.443 41.743 1.00 96.81 352 VAL A N 1
ATOM 2688 C CA . VAL A 1 352 ? -24.440 -11.638 41.681 1.00 96.81 352 VAL A CA 1
ATOM 2689 C C . VAL A 1 352 ? -24.465 -12.350 43.033 1.00 96.81 352 VAL A C 1
ATOM 2691 O O . VAL A 1 352 ? -25.540 -12.614 43.574 1.00 96.81 352 VAL A O 1
ATOM 2694 N N . ALA A 1 353 ? -23.298 -12.571 43.645 1.00 96.25 353 ALA A N 1
ATOM 2695 C CA . ALA A 1 353 ? -23.211 -13.169 44.977 1.00 96.25 353 ALA A CA 1
ATOM 2696 C C . ALA A 1 353 ? -23.919 -12.321 46.053 1.00 96.25 353 ALA A C 1
ATOM 2698 O O . ALA A 1 353 ? -24.528 -12.848 46.985 1.00 96.25 353 ALA A O 1
ATOM 2699 N N . SER A 1 354 ? -23.863 -10.993 45.943 1.00 96.62 354 SER A N 1
ATOM 2700 C CA . SER A 1 354 ? -24.539 -10.087 46.879 1.00 96.62 354 SER A CA 1
ATOM 2701 C C . SER A 1 354 ? -26.054 -10.090 46.703 1.00 96.62 354 SER A C 1
ATOM 2703 O O . SER A 1 354 ? -26.769 -10.144 47.700 1.00 96.62 354 SER A O 1
ATOM 2705 N N . ILE A 1 355 ? -26.543 -10.113 45.463 1.00 96.94 355 ILE A N 1
ATOM 2706 C CA . ILE A 1 355 ? -27.971 -10.253 45.156 1.00 96.94 355 ILE A CA 1
ATOM 2707 C C . ILE A 1 355 ? -28.500 -11.579 45.711 1.00 96.94 355 ILE A C 1
ATOM 2709 O O . ILE A 1 355 ? -29.550 -11.586 46.351 1.00 96.94 355 ILE A O 1
ATOM 2713 N N . GLN A 1 356 ? -27.748 -12.675 45.562 1.00 95.56 356 GLN A N 1
ATOM 2714 C CA . GLN A 1 356 ? -28.127 -13.971 46.126 1.00 95.56 356 GLN A CA 1
ATOM 2715 C C . GLN A 1 356 ? -28.226 -13.922 47.658 1.00 95.56 356 GLN A C 1
ATOM 2717 O O . GLN A 1 356 ? -29.231 -14.352 48.220 1.00 95.56 356 GLN A O 1
ATOM 2722 N N . ARG A 1 357 ? -27.243 -13.310 48.340 1.00 96.50 357 ARG A N 1
ATOM 2723 C CA . ARG A 1 357 ? -27.292 -13.114 49.802 1.00 96.50 357 ARG A CA 1
ATOM 2724 C C . ARG A 1 357 ? -28.494 -12.282 50.244 1.00 96.50 357 ARG A C 1
ATOM 2726 O O . ARG A 1 357 ? -29.093 -12.586 51.274 1.00 96.50 357 ARG A O 1
ATOM 2733 N N . VAL A 1 358 ? -28.852 -11.240 49.492 1.00 96.50 358 VAL A N 1
ATOM 2734 C CA . VAL A 1 358 ? -30.048 -10.429 49.774 1.00 96.50 358 VAL A CA 1
ATOM 2735 C C . VAL A 1 358 ? -31.314 -11.272 49.620 1.00 96.50 358 VAL A C 1
ATOM 2737 O O . VAL A 1 358 ? -32.177 -11.217 50.494 1.00 96.50 358 VAL A O 1
ATOM 2740 N N . ALA A 1 359 ? -31.406 -12.095 48.572 1.00 95.81 359 ALA A N 1
ATOM 2741 C CA . ALA A 1 359 ? -32.526 -13.015 48.365 1.00 95.81 359 ALA A CA 1
ATOM 2742 C C . ALA A 1 359 ? -32.662 -14.029 49.517 1.00 95.81 359 ALA A C 1
ATOM 2744 O O . ALA A 1 359 ? -33.755 -14.209 50.057 1.00 95.81 359 ALA A O 1
ATOM 2745 N N . ASP A 1 360 ? -31.555 -14.639 49.947 1.00 96.12 360 ASP A N 1
ATOM 2746 C CA . ASP A 1 360 ? -31.545 -15.586 51.067 1.00 96.12 360 ASP A CA 1
ATOM 2747 C C . ASP A 1 360 ? -31.936 -14.901 52.385 1.00 96.12 360 ASP A C 1
ATOM 2749 O O . ASP A 1 360 ? -32.749 -15.422 53.150 1.00 96.12 360 ASP A O 1
ATOM 2753 N N . THR A 1 361 ? -31.425 -13.691 52.625 1.00 95.12 361 THR A N 1
ATOM 2754 C CA . THR A 1 361 ? -31.771 -12.891 53.810 1.00 95.12 361 THR A CA 1
ATOM 2755 C C . THR A 1 361 ? -33.254 -12.522 53.817 1.00 95.12 361 THR A C 1
ATOM 2757 O O . THR A 1 361 ? -33.903 -12.624 54.856 1.00 95.12 361 THR A O 1
ATOM 2760 N N . ALA A 1 362 ? -33.823 -12.154 52.665 1.00 96.00 362 ALA A N 1
ATOM 2761 C CA . ALA A 1 362 ? -35.252 -11.882 52.532 1.00 96.00 362 ALA A CA 1
ATOM 2762 C C . ALA A 1 362 ? -36.102 -13.128 52.838 1.00 96.00 362 ALA A C 1
ATOM 2764 O O . ALA A 1 362 ? -37.134 -13.023 53.501 1.00 96.00 362 ALA A O 1
ATOM 2765 N N . LYS A 1 363 ? -35.649 -14.318 52.421 1.00 96.00 363 LYS A N 1
ATOM 2766 C CA . LYS A 1 363 ? -36.315 -15.589 52.737 1.00 96.00 363 LYS A CA 1
ATOM 2767 C C . LYS A 1 363 ? -36.299 -15.890 54.238 1.00 96.00 363 LYS A C 1
ATOM 2769 O O . LYS A 1 363 ? -37.325 -16.284 54.785 1.00 96.00 363 LYS A O 1
ATOM 2774 N N . VAL A 1 364 ? -35.164 -15.677 54.907 1.00 96.38 364 VAL A N 1
ATOM 2775 C CA . VAL A 1 364 ? -35.049 -15.838 56.368 1.00 96.38 364 VAL A CA 1
ATOM 2776 C C . VAL A 1 364 ? -35.931 -14.825 57.105 1.00 96.38 364 VAL A C 1
ATOM 2778 O O . VAL A 1 364 ? -36.622 -15.192 58.049 1.00 96.38 364 VAL A O 1
ATOM 2781 N N . LEU A 1 365 ? -35.965 -13.567 56.658 1.00 95.69 365 LEU A N 1
ATOM 2782 C CA . LEU A 1 365 ? -36.852 -12.536 57.211 1.00 95.69 365 LEU A CA 1
ATOM 2783 C C . LEU A 1 365 ? -38.332 -12.918 57.099 1.00 95.69 365 LEU A C 1
ATOM 2785 O O . LEU A 1 365 ? -39.081 -12.710 58.051 1.00 95.69 365 LEU A O 1
ATOM 2789 N N . LEU A 1 366 ? -38.747 -13.496 55.969 1.00 93.69 366 LEU A N 1
ATOM 2790 C CA . LEU A 1 366 ? -40.115 -13.980 55.784 1.00 93.69 366 LEU A CA 1
ATOM 2791 C C . LEU A 1 366 ? -40.456 -15.114 56.765 1.00 93.69 366 LEU A C 1
ATOM 2793 O O . LEU A 1 366 ? -41.536 -15.105 57.352 1.00 93.69 366 LEU A O 1
ATOM 2797 N N . ASP A 1 367 ? -39.535 -16.059 56.977 1.00 94.81 367 ASP A N 1
ATOM 2798 C CA . ASP A 1 367 ? -39.703 -17.137 57.963 1.00 94.81 367 ASP A CA 1
ATOM 2799 C C . ASP A 1 367 ? -39.838 -16.588 59.392 1.00 94.81 367 ASP A C 1
ATOM 2801 O O . ASP A 1 367 ? -40.778 -16.931 60.110 1.00 94.81 367 ASP A O 1
ATOM 2805 N N . ILE A 1 368 ? -38.958 -15.658 59.781 1.00 94.12 368 ILE A N 1
ATOM 2806 C CA . ILE A 1 368 ? -39.010 -14.995 61.091 1.00 94.12 368 ILE A CA 1
ATOM 2807 C C . ILE A 1 368 ? -40.321 -14.225 61.260 1.00 94.12 368 ILE A C 1
ATOM 2809 O O . ILE A 1 368 ? -40.950 -14.332 62.307 1.00 94.12 368 ILE A O 1
ATOM 2813 N N . SER A 1 369 ? -40.761 -13.482 60.243 1.00 93.94 369 SER A N 1
ATOM 2814 C CA . SER A 1 369 ? -42.021 -12.733 60.286 1.00 93.94 369 SER A CA 1
ATOM 2815 C C . SER A 1 369 ? -43.224 -13.661 60.484 1.00 93.94 369 SER A C 1
ATOM 2817 O O . SER A 1 369 ? -44.071 -13.391 61.336 1.00 93.94 369 SER A O 1
ATOM 2819 N N . ASN A 1 370 ? -43.263 -14.801 59.785 1.00 91.75 370 ASN A N 1
ATOM 2820 C CA . ASN A 1 370 ? -44.308 -15.808 59.975 1.00 91.75 370 ASN A CA 1
ATOM 2821 C C . ASN A 1 370 ? -44.291 -16.393 61.394 1.00 91.75 370 ASN A C 1
ATOM 2823 O O . ASN A 1 370 ? -45.340 -16.459 62.034 1.00 91.75 370 ASN A O 1
ATOM 2827 N N . ARG A 1 371 ? -43.109 -16.739 61.922 1.00 93.44 371 ARG A N 1
ATOM 2828 C CA . ARG A 1 371 ? -42.960 -17.214 63.308 1.00 93.44 371 ARG A CA 1
ATOM 2829 C C . ARG A 1 371 ? -43.378 -16.156 64.328 1.00 93.44 371 ARG A C 1
ATOM 2831 O O . ARG A 1 371 ? -44.081 -16.472 65.278 1.00 93.44 371 ARG A O 1
ATOM 2838 N N . SER A 1 372 ? -43.010 -14.891 64.127 1.00 93.62 372 SER A N 1
ATOM 2839 C CA . SER A 1 372 ? -43.456 -13.790 64.987 1.00 93.62 372 SER A CA 1
ATOM 2840 C C . SER A 1 372 ? -44.974 -13.616 64.957 1.00 93.62 372 SER A C 1
ATOM 2842 O O . SER A 1 372 ? -45.567 -13.382 66.008 1.00 93.62 372 SER A O 1
ATOM 2844 N N . ARG A 1 373 ? -45.628 -13.769 63.797 1.00 91.69 373 ARG A N 1
ATOM 2845 C CA . ARG A 1 373 ? -47.098 -13.742 63.709 1.00 91.69 373 ARG A CA 1
ATOM 2846 C C . ARG A 1 373 ? -47.739 -14.891 64.488 1.00 91.69 373 ARG A C 1
ATOM 2848 O O . ARG A 1 373 ? -48.747 -14.666 65.156 1.00 91.69 373 ARG A O 1
ATOM 2855 N N . GLU A 1 374 ? -47.149 -16.083 64.438 1.00 92.50 374 GLU A N 1
ATOM 2856 C CA . GLU A 1 374 ? -47.598 -17.245 65.213 1.00 92.50 374 GLU A CA 1
ATOM 2857 C C . GLU A 1 374 ? -47.452 -17.016 66.729 1.00 92.50 374 GLU A C 1
ATOM 2859 O O . GLU A 1 374 ? -48.411 -17.208 67.479 1.00 92.50 374 GLU A O 1
ATOM 2864 N N . GLU A 1 375 ? -46.306 -16.496 67.178 1.00 92.94 375 GLU A N 1
ATOM 2865 C CA . GLU A 1 375 ? -46.069 -16.136 68.585 1.00 92.94 375 GLU A CA 1
ATOM 2866 C C . GLU A 1 375 ? -47.039 -15.052 69.079 1.00 92.94 375 GLU A C 1
ATOM 2868 O O . GLU A 1 375 ? -47.607 -15.166 70.165 1.00 92.94 375 GLU A O 1
ATOM 2873 N N . VAL A 1 376 ? -47.309 -14.021 68.268 1.00 94.00 376 VAL A N 1
ATOM 2874 C CA . VAL A 1 376 ? -48.310 -12.992 68.598 1.00 94.00 376 VAL A CA 1
ATOM 2875 C C . VAL A 1 376 ? -49.707 -13.607 68.714 1.00 94.00 376 VAL A C 1
ATOM 2877 O O . VAL A 1 376 ? -50.452 -13.254 69.628 1.00 94.00 376 VAL A O 1
ATOM 2880 N N . HIS A 1 377 ? -50.069 -14.554 67.843 1.00 92.56 377 HIS A N 1
ATOM 2881 C CA . HIS A 1 377 ? -51.355 -15.252 67.920 1.00 92.56 377 HIS A CA 1
ATOM 2882 C C . HIS A 1 377 ? -51.488 -16.095 69.201 1.00 92.56 377 HIS A C 1
ATOM 2884 O O . HIS A 1 377 ? -52.519 -16.052 69.885 1.00 92.56 377 HIS A O 1
ATOM 2890 N N . SER A 1 378 ? -50.421 -16.805 69.575 1.00 93.31 378 SER A N 1
ATOM 2891 C CA . SER A 1 378 ? -50.324 -17.522 70.852 1.00 93.31 378 SER A CA 1
ATOM 2892 C C . SER A 1 378 ? -50.441 -16.567 72.053 1.00 93.31 378 SER A C 1
ATOM 2894 O O . SER A 1 378 ? -51.183 -16.831 73.007 1.00 93.31 378 SER A O 1
ATOM 2896 N N . GLY A 1 379 ? -49.790 -15.401 71.973 1.00 93.19 379 GLY A N 1
ATOM 2897 C CA . GLY A 1 379 ? -49.877 -14.327 72.962 1.00 93.19 379 GLY A CA 1
ATOM 2898 C C . GLY A 1 379 ? -51.298 -13.783 73.134 1.00 93.19 379 GLY A C 1
ATOM 2899 O O . GLY A 1 379 ? -51.772 -13.680 74.264 1.00 93.19 379 GLY A O 1
ATOM 2900 N N . ILE A 1 380 ? -52.016 -13.518 72.035 1.00 92.25 380 ILE A N 1
ATOM 2901 C CA . ILE A 1 380 ? -53.432 -13.099 72.060 1.00 92.25 380 ILE A CA 1
ATOM 2902 C C . ILE A 1 380 ? -54.284 -14.151 72.774 1.00 92.25 380 ILE A C 1
ATOM 2904 O O . ILE A 1 380 ? -55.045 -13.813 73.678 1.00 92.25 380 ILE A O 1
ATOM 2908 N N . THR A 1 381 ? -54.112 -15.428 72.423 1.00 93.50 381 THR A N 1
ATOM 2909 C CA . THR A 1 381 ? -54.864 -16.537 73.034 1.00 93.50 381 THR A CA 1
ATOM 2910 C C . THR A 1 381 ? -54.599 -16.640 74.540 1.00 93.50 381 THR A C 1
ATOM 2912 O O . THR A 1 381 ? -55.512 -16.868 75.336 1.00 93.50 381 THR A O 1
ATOM 2915 N N . THR A 1 382 ? -53.345 -16.467 74.959 1.00 92.62 382 THR A N 1
ATOM 2916 C CA . THR A 1 382 ? -52.964 -16.471 76.380 1.00 92.62 382 THR A CA 1
ATOM 2917 C C . THR A 1 382 ? -53.567 -15.276 77.116 1.00 92.62 382 THR A C 1
ATOM 2919 O O . THR A 1 382 ? -54.059 -15.428 78.235 1.00 92.62 382 THR A O 1
ATOM 2922 N N . MET A 1 383 ? -53.604 -14.110 76.470 1.00 92.50 383 MET A N 1
ATOM 2923 C CA . MET A 1 383 ? -54.214 -12.908 77.024 1.00 92.50 383 MET A CA 1
ATOM 2924 C C . MET A 1 383 ? -55.726 -13.060 77.211 1.00 92.50 383 MET A C 1
ATOM 2926 O O . MET A 1 383 ? -56.249 -12.705 78.262 1.00 92.50 383 MET A O 1
ATOM 2930 N N . GLU A 1 384 ? -56.427 -13.651 76.241 1.00 91.56 384 GLU A N 1
ATOM 2931 C CA . GLU A 1 384 ? -57.863 -13.947 76.348 1.00 91.56 384 GLU A CA 1
ATOM 2932 C C . GLU A 1 384 ? -58.166 -14.871 77.535 1.00 91.56 384 GLU A C 1
ATOM 2934 O O . GLU A 1 384 ? -59.095 -14.609 78.301 1.00 91.56 384 GLU A O 1
ATOM 2939 N N . LYS A 1 385 ? -57.335 -15.902 77.756 1.00 92.75 385 LYS A N 1
ATOM 2940 C CA . LYS A 1 385 ? -57.438 -16.771 78.942 1.00 92.75 385 LYS A CA 1
ATOM 2941 C C . LYS A 1 385 ? -57.210 -16.003 80.247 1.00 92.75 385 LYS A C 1
ATOM 2943 O O . LYS A 1 385 ? -57.908 -16.258 81.226 1.00 92.75 385 LYS A O 1
ATOM 2948 N N . ALA A 1 386 ? -56.255 -15.072 80.277 1.00 92.12 386 ALA A N 1
ATOM 2949 C CA . ALA A 1 386 ? -56.000 -14.235 81.449 1.00 92.12 386 ALA A CA 1
ATOM 2950 C C . ALA A 1 386 ? -57.182 -13.294 81.747 1.00 92.12 386 ALA A C 1
ATOM 2952 O O . ALA A 1 386 ? -57.603 -13.192 82.898 1.00 92.12 386 ALA A O 1
ATOM 2953 N N . THR A 1 387 ? -57.769 -12.667 80.720 1.00 92.25 387 THR A N 1
ATOM 2954 C CA . THR A 1 387 ? -58.972 -11.827 80.848 1.00 92.25 387 THR A CA 1
ATOM 2955 C C . THR A 1 387 ? -60.177 -12.629 81.351 1.00 92.25 387 THR A C 1
ATOM 2957 O O . THR A 1 387 ? -60.886 -12.164 82.241 1.00 92.25 387 THR A O 1
ATOM 2960 N N . ASP A 1 388 ? -60.398 -13.850 80.849 1.00 92.94 388 ASP A N 1
ATOM 2961 C CA . ASP A 1 388 ? -61.436 -14.754 81.374 1.00 92.94 388 ASP A CA 1
ATOM 2962 C C . ASP A 1 388 ? -61.195 -15.106 82.855 1.00 92.94 388 ASP A C 1
ATOM 2964 O O . ASP A 1 388 ? -62.115 -15.059 83.676 1.00 92.94 388 ASP A O 1
ATOM 2968 N N . GLY A 1 389 ? -59.941 -15.382 83.229 1.00 93.31 389 GLY A N 1
ATOM 2969 C CA . GLY A 1 389 ? -59.542 -15.617 84.618 1.00 93.31 389 GLY A CA 1
ATOM 2970 C C . GLY A 1 389 ? -59.832 -14.426 85.538 1.00 93.31 389 GLY A C 1
ATOM 2971 O O . GLY A 1 389 ? -60.419 -14.607 86.604 1.00 93.31 389 GLY A O 1
ATOM 2972 N N . LEU A 1 390 ? -59.489 -13.208 85.112 1.00 93.12 390 LEU A N 1
ATOM 2973 C CA . LEU A 1 390 ? -59.777 -11.980 85.860 1.00 93.12 390 LEU A CA 1
ATOM 2974 C C . LEU A 1 390 ? -61.283 -11.731 86.013 1.00 93.12 390 LEU A C 1
ATOM 2976 O O . LEU A 1 390 ? -61.724 -11.372 87.101 1.00 93.12 390 LEU A O 1
ATOM 2980 N N . ASN A 1 391 ? -62.091 -11.996 84.982 1.00 92.62 391 ASN A N 1
ATOM 2981 C CA . ASN A 1 391 ? -63.552 -11.904 85.084 1.00 92.62 391 ASN A CA 1
ATOM 2982 C C . ASN A 1 391 ? -64.122 -12.882 86.128 1.00 92.62 391 ASN A C 1
ATOM 2984 O O . ASN A 1 391 ? -64.986 -12.511 86.924 1.00 92.62 391 ASN A O 1
ATOM 2988 N N . LYS A 1 392 ? -63.615 -14.122 86.181 1.00 93.94 392 LYS A N 1
ATOM 2989 C CA . LYS A 1 392 ? -64.008 -15.101 87.214 1.00 93.94 392 LYS A CA 1
ATOM 2990 C C . LYS A 1 392 ? -63.607 -14.651 88.619 1.00 93.94 392 LYS A C 1
ATOM 2992 O O . LYS A 1 392 ? -64.392 -14.815 89.554 1.00 93.94 392 LYS A O 1
ATOM 2997 N N . ILE A 1 393 ? -62.415 -14.069 88.769 1.00 94.06 393 ILE A N 1
ATOM 2998 C CA . ILE A 1 393 ? -61.964 -13.480 90.038 1.00 94.06 393 ILE A CA 1
ATOM 2999 C C . ILE A 1 393 ? -62.896 -12.335 90.450 1.00 94.06 393 ILE A C 1
ATOM 3001 O O . ILE A 1 393 ? -63.354 -12.329 91.588 1.00 94.06 393 ILE A O 1
ATOM 3005 N N . ASN A 1 394 ? -63.245 -11.431 89.530 1.00 93.31 394 ASN A N 1
ATOM 3006 C CA . ASN A 1 394 ? -64.157 -10.315 89.794 1.00 93.31 394 ASN A CA 1
ATOM 3007 C C . ASN A 1 394 ? -65.516 -10.799 90.331 1.00 93.31 394 ASN A C 1
ATOM 3009 O O . ASN A 1 394 ? -65.986 -10.333 91.367 1.00 93.31 394 ASN A O 1
ATOM 3013 N N . ASN A 1 395 ? -66.099 -11.814 89.685 1.00 93.62 395 ASN A N 1
ATOM 3014 C CA . ASN A 1 395 ? -67.356 -12.426 90.129 1.00 93.62 395 ASN A CA 1
ATOM 3015 C C . ASN A 1 395 ? -67.233 -13.081 91.519 1.00 93.62 395 ASN A C 1
ATOM 3017 O O . ASN A 1 395 ? -68.157 -13.009 92.327 1.00 93.62 395 ASN A O 1
ATOM 3021 N N . THR A 1 396 ? -66.088 -13.705 91.813 1.00 93.50 396 THR A N 1
ATOM 3022 C CA . THR A 1 396 ? -65.832 -14.362 93.108 1.00 93.50 396 THR A CA 1
ATOM 3023 C C . THR A 1 396 ? -65.652 -13.342 94.235 1.00 93.50 396 THR A C 1
ATOM 3025 O O . THR A 1 396 ? -66.146 -13.559 95.342 1.00 93.50 396 THR A O 1
ATOM 3028 N N . ILE A 1 397 ? -64.984 -12.216 93.960 1.00 94.31 397 ILE A N 1
ATOM 3029 C CA . ILE A 1 397 ? -64.848 -11.087 94.893 1.00 94.31 397 ILE A CA 1
ATOM 3030 C C . ILE A 1 397 ? -66.223 -10.495 95.201 1.00 94.31 397 ILE A C 1
ATOM 3032 O O . ILE A 1 397 ? -66.539 -10.301 96.371 1.00 94.31 397 ILE A O 1
ATOM 3036 N N . HIS A 1 398 ? -67.059 -10.279 94.180 1.00 92.00 398 HIS A N 1
ATOM 3037 C CA . HIS A 1 398 ? -68.409 -9.747 94.366 1.00 92.00 398 HIS A CA 1
ATOM 3038 C C . HIS A 1 398 ? -69.260 -10.657 95.262 1.00 92.00 398 HIS A C 1
ATOM 3040 O O . HIS A 1 398 ? -69.789 -10.208 96.276 1.00 92.00 398 HIS A O 1
ATOM 3046 N N . SER A 1 399 ? -69.284 -11.963 94.966 1.00 93.75 399 SER A N 1
ATOM 3047 C CA . SER A 1 399 ? -69.977 -12.952 95.802 1.00 93.75 399 SER A CA 1
ATOM 3048 C C . SER A 1 399 ? -69.418 -13.015 97.232 1.00 93.75 399 SER A C 1
ATOM 3050 O O . SER A 1 399 ? -70.178 -13.140 98.190 1.00 93.75 399 SER A O 1
ATOM 3052 N N . SER A 1 400 ? -68.099 -12.875 97.410 1.00 94.25 400 SER A N 1
ATOM 3053 C CA . SER A 1 400 ? -67.486 -12.806 98.746 1.00 94.25 400 SER A CA 1
ATOM 3054 C C . SER A 1 400 ? -67.910 -11.545 99.504 1.00 94.25 400 SER A C 1
ATOM 3056 O O . SER A 1 400 ? -68.156 -11.615 100.706 1.00 94.25 400 SER A O 1
ATOM 3058 N N . GLY A 1 401 ? -68.029 -10.411 98.808 1.00 92.56 401 GLY A N 1
ATOM 3059 C CA . GLY A 1 401 ? -68.546 -9.159 99.355 1.00 92.56 401 GLY A CA 1
ATOM 3060 C C . GLY A 1 401 ? -69.974 -9.305 99.879 1.00 92.56 401 GLY A C 1
ATOM 3061 O O . GLY A 1 401 ? -70.221 -8.957 101.029 1.00 92.56 401 GLY A O 1
ATOM 3062 N N . GLU A 1 402 ? -70.876 -9.908 99.097 1.00 92.38 402 GLU A N 1
ATOM 3063 C CA . GLU A 1 402 ? -72.267 -10.174 99.509 1.00 92.38 402 GLU A CA 1
ATOM 3064 C C . GLU A 1 402 ? -72.351 -11.053 100.769 1.00 92.38 402 GLU A C 1
ATOM 3066 O O . GLU A 1 402 ? -73.135 -10.781 101.679 1.00 92.38 402 GLU A O 1
ATOM 3071 N N . ILE A 1 403 ? -71.526 -12.105 100.854 1.00 92.62 403 ILE A N 1
ATOM 3072 C CA . ILE A 1 403 ? -71.495 -13.003 102.020 1.00 92.62 403 ILE A CA 1
ATOM 3073 C C . ILE A 1 403 ? -71.011 -12.260 103.273 1.00 92.62 403 ILE A C 1
ATOM 3075 O O . ILE A 1 403 ? -71.566 -12.448 104.358 1.00 92.62 403 ILE A O 1
ATOM 3079 N N . ILE A 1 404 ? -69.975 -11.429 103.141 1.00 93.88 404 ILE A N 1
ATOM 3080 C CA . ILE A 1 404 ? -69.408 -10.663 104.258 1.00 93.88 404 ILE A CA 1
ATOM 3081 C C . ILE A 1 404 ? -70.359 -9.544 104.696 1.00 93.88 404 ILE A C 1
ATOM 3083 O O . ILE A 1 404 ? -70.499 -9.313 105.896 1.00 93.88 404 ILE A O 1
ATOM 3087 N N . ASP A 1 405 ? -71.046 -8.888 103.764 1.00 91.25 405 ASP A N 1
ATOM 3088 C CA . ASP A 1 405 ? -72.069 -7.887 104.072 1.00 91.25 405 ASP A CA 1
ATOM 3089 C C . ASP A 1 405 ? -73.237 -8.518 104.850 1.00 91.25 405 ASP A C 1
ATOM 3091 O O . ASP A 1 405 ? -73.613 -8.048 105.926 1.00 91.25 405 ASP A O 1
ATOM 3095 N N . ALA A 1 406 ? -73.710 -9.688 104.404 1.00 92.31 406 ALA A N 1
ATOM 3096 C CA . ALA A 1 406 ? -74.709 -10.467 105.132 1.00 92.31 406 ALA A CA 1
ATOM 3097 C C . ALA A 1 406 ? -74.228 -10.897 106.533 1.00 92.31 406 ALA A C 1
ATOM 3099 O O . ALA A 1 406 ? -75.023 -10.925 107.477 1.00 92.31 406 ALA A O 1
ATOM 3100 N N . LEU A 1 407 ? -72.941 -11.228 106.700 1.00 92.31 407 LEU A N 1
ATOM 3101 C CA . LEU A 1 407 ? -72.342 -11.500 108.013 1.00 92.31 407 LEU A CA 1
ATOM 3102 C C . LEU A 1 407 ? -72.334 -10.242 108.897 1.00 92.31 407 LEU A C 1
ATOM 3104 O O . LEU A 1 407 ? -72.669 -10.331 110.078 1.00 92.31 407 LEU A O 1
ATOM 3108 N N . GLY A 1 408 ? -72.007 -9.080 108.326 1.00 92.19 408 GLY A N 1
ATOM 3109 C CA . GLY A 1 408 ? -72.062 -7.784 109.000 1.00 92.19 408 GLY A CA 1
ATOM 3110 C C . GLY A 1 408 ? -73.468 -7.444 109.496 1.00 92.19 408 GLY A C 1
ATOM 3111 O O . GLY A 1 408 ? -73.627 -7.067 110.656 1.00 92.19 408 GLY A O 1
ATOM 3112 N N . GLN A 1 409 ? -74.493 -7.669 108.668 1.00 91.31 409 GLN A N 1
ATOM 3113 C CA . GLN A 1 409 ? -75.893 -7.461 109.047 1.00 91.31 409 GLN A CA 1
ATOM 3114 C C . GLN A 1 409 ? -76.339 -8.417 110.164 1.00 91.31 409 GLN A C 1
ATOM 3116 O O . GLN A 1 409 ? -76.985 -7.997 111.120 1.00 91.31 409 GLN A O 1
ATOM 3121 N N . ARG A 1 410 ? -75.941 -9.696 110.103 1.00 92.00 410 ARG A N 1
ATOM 3122 C CA . ARG A 1 410 ? -76.214 -10.662 111.185 1.00 92.00 410 ARG A CA 1
ATOM 3123 C C . ARG A 1 410 ? -75.536 -10.262 112.494 1.00 92.00 410 ARG A C 1
ATOM 3125 O O . ARG A 1 410 ? -76.118 -10.455 113.556 1.00 92.00 410 ARG A O 1
ATOM 3132 N N . ALA A 1 411 ? -74.325 -9.712 112.432 1.00 93.69 411 ALA A N 1
ATOM 3133 C CA . ALA A 1 411 ? -73.639 -9.191 113.609 1.00 93.69 411 ALA A CA 1
ATOM 3134 C C . ALA A 1 411 ? -74.331 -7.934 114.175 1.00 93.69 411 ALA A C 1
ATOM 3136 O O . ALA A 1 411 ? -74.354 -7.758 115.389 1.00 93.69 411 ALA A O 1
ATOM 3137 N N . ASP A 1 412 ? -74.925 -7.078 113.336 1.00 90.31 412 ASP A N 1
ATOM 3138 C CA . ASP A 1 412 ? -75.781 -5.959 113.772 1.00 90.31 412 ASP A CA 1
ATOM 3139 C C . ASP A 1 412 ? -77.028 -6.451 114.521 1.00 90.31 412 ASP A C 1
ATOM 3141 O O . ASP A 1 412 ? -77.338 -5.976 115.614 1.00 90.31 412 ASP A O 1
ATOM 3145 N N . ASP A 1 413 ? -77.691 -7.477 113.986 1.00 91.38 413 ASP A N 1
ATOM 3146 C CA . ASP A 1 413 ? -78.864 -8.081 114.621 1.00 91.38 413 ASP A CA 1
ATOM 3147 C C . ASP A 1 413 ? -78.520 -8.748 115.962 1.00 91.38 413 ASP A C 1
ATOM 3149 O O . ASP A 1 413 ? -79.258 -8.588 116.936 1.00 91.38 413 ASP A O 1
ATOM 3153 N N . ILE A 1 414 ? -77.377 -9.443 116.054 1.00 91.75 414 ILE A N 1
ATOM 3154 C CA . ILE A 1 414 ? -76.888 -9.981 117.334 1.00 91.75 414 ILE A CA 1
ATOM 3155 C C . ILE A 1 414 ? -76.574 -8.841 118.310 1.00 91.75 414 ILE A C 1
ATOM 3157 O O . ILE A 1 414 ? -76.911 -8.954 119.484 1.00 91.75 414 ILE A O 1
ATOM 3161 N N . GLY A 1 415 ? -75.991 -7.733 117.844 1.00 91.69 415 GLY A N 1
ATOM 3162 C CA . GLY A 1 415 ? -75.728 -6.554 118.675 1.00 91.69 415 GLY A CA 1
ATOM 3163 C C . GLY A 1 415 ? -76.990 -6.017 119.358 1.00 91.69 415 GLY A C 1
ATOM 3164 O O . GLY A 1 415 ? -76.983 -5.818 120.570 1.00 91.69 415 GLY A O 1
ATOM 3165 N N . LYS A 1 416 ? -78.098 -5.890 118.614 1.00 90.69 416 LYS A N 1
ATOM 3166 C CA . LYS A 1 416 ? -79.411 -5.481 119.160 1.00 90.69 416 LYS A CA 1
ATOM 3167 C C . LYS A 1 416 ? -79.946 -6.471 120.194 1.00 90.69 416 LYS A C 1
ATOM 3169 O O . LYS A 1 416 ? -80.534 -6.069 121.191 1.00 90.69 416 LYS A O 1
ATOM 3174 N N . ILE A 1 417 ? -79.754 -7.774 119.969 1.00 90.56 417 ILE A N 1
ATOM 3175 C CA . ILE A 1 417 ? -80.155 -8.805 120.938 1.00 90.56 417 ILE A CA 1
ATOM 3176 C C . ILE A 1 417 ? -79.342 -8.667 122.230 1.00 90.56 417 ILE A C 1
ATOM 3178 O O . ILE A 1 417 ? -79.902 -8.783 123.315 1.00 90.56 417 ILE A O 1
ATOM 3182 N N . ILE A 1 418 ? -78.037 -8.414 122.122 1.00 92.62 418 ILE A N 1
ATOM 3183 C CA . ILE A 1 418 ? -77.154 -8.247 123.279 1.00 92.62 418 ILE A CA 1
ATOM 3184 C C . ILE A 1 418 ? -77.534 -7.014 124.103 1.00 92.62 418 ILE A C 1
ATOM 3186 O O . ILE A 1 418 ? -77.552 -7.124 125.322 1.00 92.62 418 ILE A O 1
ATOM 3190 N N . GLU A 1 419 ? -77.913 -5.902 123.467 1.00 89.62 419 GLU A N 1
ATOM 3191 C CA . GLU A 1 419 ? -78.446 -4.709 124.148 1.00 89.62 419 GLU A CA 1
ATOM 3192 C C . GLU A 1 419 ? -79.700 -5.045 124.975 1.00 89.62 419 GLU A C 1
ATOM 3194 O O . GLU A 1 419 ? -79.759 -4.748 126.164 1.00 89.62 419 GLU A O 1
ATOM 3199 N N . VAL A 1 420 ? -80.651 -5.791 124.397 1.00 91.69 420 VAL A N 1
ATOM 3200 C CA . VAL A 1 420 ? -81.849 -6.253 125.123 1.00 91.69 420 VAL A CA 1
ATOM 3201 C C . VAL A 1 420 ? -81.496 -7.194 126.281 1.00 91.69 420 VAL A C 1
ATOM 3203 O O . VAL A 1 420 ? -82.136 -7.145 127.330 1.00 91.69 420 VAL A O 1
ATOM 3206 N N . ILE A 1 421 ? -80.508 -8.081 126.118 1.00 89.62 421 ILE A N 1
ATOM 3207 C CA . ILE A 1 421 ? -80.081 -8.984 127.200 1.00 89.62 421 ILE A CA 1
ATOM 3208 C C . ILE A 1 421 ? -79.391 -8.197 128.321 1.00 89.62 421 ILE A C 1
ATOM 3210 O O . ILE A 1 421 ? -79.600 -8.530 129.486 1.00 89.62 421 ILE A O 1
ATOM 3214 N N . ASP A 1 422 ? -78.611 -7.167 127.993 1.00 90.62 422 ASP A N 1
ATOM 3215 C CA . ASP A 1 422 ? -77.963 -6.296 128.977 1.00 90.62 422 ASP A CA 1
ATOM 3216 C C . ASP A 1 422 ? -79.008 -5.525 129.798 1.00 90.62 422 ASP A C 1
ATOM 3218 O O . ASP A 1 422 ? -78.988 -5.585 131.028 1.00 90.62 422 ASP A O 1
ATOM 3222 N N . ASP A 1 423 ? -80.014 -4.950 129.127 1.00 89.38 423 ASP A N 1
ATOM 3223 C CA . ASP A 1 423 ? -81.175 -4.317 129.766 1.00 89.38 423 ASP A CA 1
ATOM 3224 C C . ASP A 1 423 ? -81.927 -5.298 130.683 1.00 89.38 423 ASP A C 1
ATOM 3226 O O . ASP A 1 423 ? -82.318 -4.958 131.804 1.00 89.38 423 ASP A O 1
ATOM 3230 N N . LEU A 1 424 ? -82.136 -6.543 130.233 1.00 87.88 424 LEU A N 1
ATOM 3231 C CA . LEU A 1 424 ? -82.772 -7.588 131.041 1.00 87.88 424 LEU A CA 1
ATOM 3232 C C . LEU A 1 424 ? -81.911 -7.982 132.242 1.00 87.88 424 LEU A C 1
ATOM 3234 O O . LEU A 1 424 ? -82.456 -8.227 133.321 1.00 87.88 424 LEU A O 1
ATOM 3238 N N . ALA A 1 425 ? -80.589 -8.052 132.087 1.00 90.19 425 ALA A N 1
ATOM 3239 C CA . ALA A 1 425 ? -79.667 -8.338 133.177 1.00 90.19 425 ALA A CA 1
ATOM 3240 C C . ALA A 1 425 ? -79.678 -7.200 134.209 1.00 90.19 425 ALA A C 1
ATOM 3242 O O . ALA A 1 425 ? -79.772 -7.474 135.406 1.00 90.19 425 ALA A O 1
ATOM 3243 N N . GLU A 1 426 ? -79.694 -5.937 133.780 1.00 87.94 426 GLU A N 1
ATOM 3244 C CA . GLU A 1 426 ? -79.808 -4.778 134.671 1.00 87.94 426 GLU A CA 1
ATOM 3245 C C . GLU A 1 426 ? -81.167 -4.739 135.393 1.00 87.94 426 GLU A C 1
ATOM 3247 O O . GLU A 1 426 ? -81.220 -4.584 136.619 1.00 87.94 426 GLU A O 1
ATOM 3252 N N . GLN A 1 427 ? -82.272 -4.982 134.680 1.00 87.94 427 GLN A N 1
ATOM 3253 C CA . GLN A 1 427 ? -83.602 -5.108 135.289 1.00 87.94 427 GLN A CA 1
ATOM 3254 C C . GLN A 1 427 ? -83.665 -6.262 136.293 1.00 87.94 427 GLN A C 1
ATOM 3256 O O . GLN A 1 427 ? -84.224 -6.106 137.380 1.00 87.94 427 GLN A O 1
ATOM 3261 N N . THR A 1 428 ? -83.074 -7.412 135.962 1.00 89.50 428 THR A N 1
ATOM 3262 C CA . THR A 1 428 ? -83.020 -8.576 136.856 1.00 89.50 428 THR A CA 1
ATOM 3263 C C . THR A 1 428 ? -82.177 -8.270 138.091 1.00 89.50 428 THR A C 1
ATOM 3265 O O . THR A 1 428 ? -82.574 -8.630 139.196 1.00 89.50 428 THR A O 1
ATOM 3268 N N . ASN A 1 429 ? -81.065 -7.547 137.937 1.00 88.44 429 ASN A N 1
ATOM 3269 C CA . ASN A 1 429 ? -80.225 -7.086 139.040 1.00 88.44 429 ASN A CA 1
ATOM 3270 C C . ASN A 1 429 ? -80.995 -6.142 139.982 1.00 88.44 429 ASN A C 1
ATOM 3272 O O . ASN A 1 429 ? -80.953 -6.316 141.200 1.00 88.44 429 ASN A O 1
ATOM 3276 N N . LEU A 1 430 ? -81.765 -5.194 139.434 1.00 87.25 430 LEU A N 1
ATOM 3277 C CA . LEU A 1 430 ? -82.621 -4.284 140.208 1.00 87.25 430 LEU A CA 1
ATOM 3278 C C . LEU A 1 430 ? -83.779 -5.011 140.908 1.00 87.25 430 LEU A C 1
ATOM 3280 O O . LEU A 1 430 ? -84.065 -4.738 142.075 1.00 87.25 430 LEU A O 1
ATOM 3284 N N . LEU A 1 431 ? -84.436 -5.956 140.230 1.00 84.69 431 LEU A N 1
ATOM 3285 C CA . LEU A 1 431 ? -85.483 -6.797 140.820 1.00 84.69 431 LEU A CA 1
ATOM 3286 C C . LEU A 1 431 ? -84.930 -7.658 141.958 1.00 84.69 431 LEU A C 1
ATOM 3288 O O . LEU A 1 431 ? -85.548 -7.743 143.019 1.00 84.69 431 LEU A O 1
ATOM 3292 N N . ALA A 1 432 ? -83.756 -8.255 141.757 1.00 87.56 432 ALA A N 1
ATOM 3293 C CA . ALA A 1 432 ? -83.068 -9.056 142.757 1.00 87.56 432 ALA A CA 1
ATOM 3294 C C . ALA A 1 432 ? -82.625 -8.212 143.960 1.00 87.56 432 ALA A C 1
ATOM 3296 O O . ALA A 1 432 ? -82.803 -8.635 145.099 1.00 87.56 432 ALA A O 1
ATOM 3297 N N . LEU A 1 433 ? -82.138 -6.988 143.734 1.00 84.44 433 LEU A N 1
ATOM 3298 C CA . LEU A 1 433 ? -81.813 -6.037 144.798 1.00 84.44 433 LEU A CA 1
ATOM 3299 C C . LEU A 1 433 ? -83.057 -5.656 145.616 1.00 84.44 433 LEU A C 1
ATOM 3301 O O . LEU A 1 433 ? -83.022 -5.707 146.844 1.00 84.44 433 LEU A O 1
ATOM 3305 N N . ASN A 1 434 ? -84.169 -5.334 144.951 1.00 82.38 434 ASN A N 1
ATOM 3306 C CA . ASN A 1 434 ? -85.437 -5.032 145.620 1.00 82.38 434 ASN A CA 1
ATOM 3307 C C . ASN A 1 434 ? -85.950 -6.231 146.433 1.00 82.38 434 ASN A C 1
ATOM 3309 O O . ASN A 1 434 ? -86.394 -6.062 147.569 1.00 82.38 434 ASN A O 1
ATOM 3313 N N . ALA A 1 435 ? -85.841 -7.448 145.891 1.00 82.69 435 ALA A N 1
ATOM 3314 C CA . ALA A 1 435 ? -86.204 -8.676 146.594 1.00 82.69 435 ALA A CA 1
ATOM 3315 C C . ALA A 1 435 ? -85.289 -8.952 147.802 1.00 82.69 435 ALA A C 1
ATOM 3317 O O . ALA A 1 435 ? -85.784 -9.350 148.855 1.00 82.69 435 ALA A O 1
ATOM 3318 N N . ALA A 1 436 ? -83.980 -8.700 147.688 1.00 81.31 436 ALA A N 1
ATOM 3319 C CA . ALA A 1 436 ? -83.024 -8.846 148.786 1.00 81.31 436 ALA A CA 1
ATOM 3320 C C . ALA A 1 436 ? -83.297 -7.841 149.920 1.00 81.31 436 ALA A C 1
ATOM 3322 O O . ALA A 1 436 ? -83.251 -8.213 151.094 1.00 81.31 436 ALA A O 1
ATOM 3323 N N . ILE A 1 437 ? -83.647 -6.593 149.581 1.00 79.81 437 ILE A N 1
ATOM 3324 C CA . ILE A 1 437 ? -84.048 -5.559 150.549 1.00 79.81 437 ILE A CA 1
ATOM 3325 C C . ILE A 1 437 ? -85.323 -5.976 151.290 1.00 79.81 437 ILE A C 1
ATOM 3327 O O . ILE A 1 437 ? -85.358 -5.930 152.521 1.00 79.81 437 ILE A O 1
ATOM 3331 N N . GLU A 1 438 ? -86.361 -6.413 150.574 1.00 80.69 438 GLU A N 1
ATOM 3332 C CA . GLU A 1 438 ? -87.637 -6.778 151.202 1.00 80.69 438 GLU A CA 1
ATOM 3333 C C . GLU A 1 438 ? -87.523 -8.080 152.019 1.00 80.69 438 GLU A C 1
ATOM 3335 O O . GLU A 1 438 ? -88.129 -8.205 153.085 1.00 80.69 438 GLU A O 1
ATOM 3340 N N . ALA A 1 439 ? -86.658 -9.012 151.600 1.00 79.62 439 ALA A N 1
ATOM 3341 C CA . ALA A 1 439 ? -86.311 -10.199 152.377 1.00 79.62 439 ALA A CA 1
ATOM 3342 C C . ALA A 1 439 ? -85.542 -9.858 153.669 1.00 79.62 439 ALA A C 1
ATOM 3344 O O . ALA A 1 439 ? -85.834 -10.435 154.717 1.00 79.62 439 ALA A O 1
ATOM 3345 N N . ALA A 1 440 ? -84.623 -8.884 153.639 1.00 74.44 440 ALA A N 1
ATOM 3346 C CA . ALA A 1 440 ? -83.957 -8.372 154.842 1.00 74.44 440 ALA A CA 1
ATOM 3347 C C . ALA A 1 440 ? -84.941 -7.658 155.792 1.00 74.44 440 ALA A C 1
ATOM 3349 O O . ALA A 1 440 ? -84.789 -7.709 157.014 1.00 74.44 440 ALA A O 1
ATOM 3350 N N . ARG A 1 441 ? -85.987 -7.033 155.238 1.00 75.69 441 ARG A N 1
ATOM 3351 C CA . ARG A 1 441 ? -87.049 -6.341 155.984 1.00 75.69 441 ARG A CA 1
ATOM 3352 C C . ARG A 1 441 ? -87.985 -7.293 156.739 1.00 75.69 441 ARG A C 1
ATOM 3354 O O . ARG A 1 441 ? -88.518 -6.913 157.778 1.00 75.69 441 ARG A O 1
ATOM 3361 N N . ALA A 1 442 ? -88.153 -8.525 156.254 1.00 75.62 442 ALA A N 1
ATOM 3362 C CA . ALA A 1 442 ? -88.989 -9.567 156.860 1.00 75.62 442 ALA A CA 1
ATOM 3363 C C . ALA A 1 442 ? -88.339 -10.306 158.059 1.00 75.62 442 ALA A C 1
ATOM 3365 O O . ALA A 1 442 ? -88.953 -11.216 158.624 1.00 75.62 442 ALA A O 1
ATOM 3366 N N . GLY A 1 443 ? -87.121 -9.931 158.475 1.00 71.25 443 GLY A N 1
ATOM 3367 C CA . GLY A 1 443 ? -86.440 -10.514 159.641 1.00 71.25 443 GLY A CA 1
ATOM 3368 C C . GLY A 1 443 ? -86.133 -12.013 159.486 1.00 71.25 443 GLY A C 1
ATOM 3369 O O . GLY A 1 443 ? -85.824 -12.475 158.389 1.00 71.25 443 GLY A O 1
ATOM 3370 N N . GLU A 1 444 ? -86.224 -12.798 160.571 1.00 68.12 444 GLU A N 1
ATOM 3371 C CA . GLU A 1 444 ? -85.827 -14.224 160.567 1.00 68.12 444 GLU A CA 1
ATOM 3372 C C . GLU A 1 444 ? -86.597 -15.099 159.557 1.00 68.12 444 GLU A C 1
ATOM 3374 O O . GLU A 1 444 ? -86.064 -16.103 159.085 1.00 68.12 444 GLU A O 1
ATOM 3379 N N . HIS A 1 445 ? -87.811 -14.712 159.149 1.00 62.62 445 HIS A N 1
ATOM 3380 C CA . HIS A 1 445 ? -88.596 -15.458 158.155 1.00 62.62 445 HIS A CA 1
ATOM 3381 C C . HIS A 1 445 ? -88.152 -15.215 156.698 1.00 62.62 445 HIS A C 1
ATOM 3383 O O . HIS A 1 445 ? -88.509 -15.999 155.819 1.00 62.62 445 HIS A O 1
ATOM 3389 N N . GLY A 1 446 ? -87.371 -14.161 156.428 1.00 72.56 446 GLY A N 1
ATOM 3390 C CA . GLY A 1 446 ? -86.906 -13.784 155.085 1.00 72.56 446 GLY A CA 1
ATOM 3391 C C . GLY A 1 446 ? -85.516 -14.309 154.708 1.00 72.56 446 GLY A C 1
ATOM 3392 O O . GLY A 1 446 ? -85.115 -14.186 153.551 1.00 72.56 446 GLY A O 1
ATOM 3393 N N . LEU A 1 447 ? -84.793 -14.934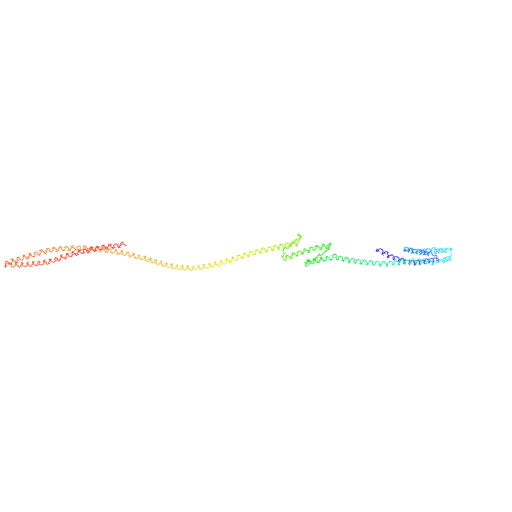 155.646 1.00 67.62 447 LEU A N 1
ATOM 3394 C CA . LEU A 1 447 ? -83.393 -15.355 155.477 1.00 67.62 447 LEU A CA 1
ATOM 3395 C C . LEU A 1 447 ? -83.159 -16.248 154.244 1.00 67.62 447 LEU A C 1
ATOM 3397 O O . LEU A 1 447 ? -82.201 -16.032 153.507 1.00 67.62 447 LEU A O 1
ATOM 3401 N N . GLY A 1 448 ? -84.045 -17.215 153.974 1.00 75.62 448 GLY A N 1
ATOM 3402 C CA . GLY A 1 448 ? -83.927 -18.088 152.796 1.00 75.62 448 GLY A CA 1
ATOM 3403 C C . GLY A 1 448 ? -84.158 -17.358 151.467 1.00 75.62 448 GLY A C 1
ATOM 3404 O O . GLY A 1 448 ? -83.466 -17.627 150.487 1.00 75.62 448 GLY A O 1
ATOM 3405 N N . PHE A 1 449 ? -85.083 -16.393 151.439 1.00 77.25 449 PHE A N 1
ATOM 3406 C CA . PHE A 1 449 ? -85.362 -15.579 150.252 1.00 77.25 449 PHE A CA 1
ATOM 3407 C C . PHE A 1 449 ? -84.261 -14.550 149.983 1.00 77.25 449 PHE A C 1
ATOM 3409 O O . PHE A 1 449 ? -83.935 -14.319 148.822 1.00 77.25 449 PHE A O 1
ATOM 3416 N N . ALA A 1 450 ? -83.647 -13.989 151.030 1.00 77.62 450 ALA A N 1
ATOM 3417 C CA . ALA A 1 450 ? -82.524 -13.064 150.894 1.00 77.62 450 ALA A CA 1
ATOM 3418 C C . ALA A 1 450 ? -81.329 -13.735 150.201 1.00 77.62 450 ALA A C 1
ATOM 3420 O O . ALA A 1 450 ? -80.747 -13.145 149.297 1.00 77.62 450 ALA A O 1
ATOM 3421 N N . VAL A 1 451 ? -81.017 -14.990 150.553 1.00 79.56 451 VAL A N 1
ATOM 3422 C CA . VAL A 1 451 ? -79.934 -15.759 149.911 1.00 79.56 451 VAL A CA 1
ATOM 3423 C C . VAL A 1 451 ? -80.220 -16.005 148.428 1.00 79.56 451 VAL A C 1
ATOM 3425 O O . VAL A 1 451 ? -79.332 -15.823 147.600 1.00 79.56 451 VAL A O 1
ATOM 3428 N N . VAL A 1 452 ? -81.455 -16.378 148.069 1.00 82.44 452 VAL A N 1
ATOM 3429 C CA . VAL A 1 452 ? -81.835 -16.585 146.660 1.00 82.44 452 VAL A CA 1
ATOM 3430 C C . VAL A 1 452 ? -81.786 -15.271 145.879 1.00 82.44 452 VAL A C 1
ATOM 3432 O O . VAL A 1 452 ? -81.270 -15.248 144.767 1.00 82.44 452 VAL A O 1
ATOM 3435 N N . ALA A 1 453 ? -82.280 -14.174 146.454 1.00 84.00 453 ALA A N 1
ATOM 3436 C CA . ALA A 1 453 ? -82.244 -12.862 145.818 1.00 84.00 453 ALA A CA 1
ATOM 3437 C C . ALA A 1 453 ? -80.803 -12.376 145.580 1.00 84.00 453 ALA A C 1
ATOM 3439 O O . ALA A 1 453 ? -80.503 -11.899 144.490 1.00 84.00 453 ALA A O 1
ATOM 3440 N N . ASP A 1 454 ? -79.890 -12.567 146.537 1.00 83.44 454 ASP A N 1
ATOM 3441 C CA . ASP A 1 454 ? -78.475 -12.211 146.362 1.00 83.44 454 ASP A CA 1
ATOM 3442 C C . ASP A 1 454 ? -77.766 -13.101 145.320 1.00 83.44 454 ASP A C 1
ATOM 3444 O O . ASP A 1 454 ? -76.892 -12.627 144.590 1.00 83.44 454 ASP A O 1
ATOM 3448 N N . GLU A 1 455 ? -78.161 -14.374 145.191 1.00 87.56 455 GLU A N 1
ATOM 3449 C CA . GLU A 1 455 ? -77.638 -15.273 144.152 1.00 87.56 455 GLU A CA 1
ATOM 3450 C C . GLU A 1 455 ? -78.148 -14.885 142.753 1.00 87.56 455 GLU A C 1
ATOM 3452 O O . GLU A 1 455 ? -77.369 -14.844 141.801 1.00 87.56 455 GLU A O 1
ATOM 3457 N N . VAL A 1 456 ? -79.428 -14.508 142.623 1.00 87.69 456 VAL A N 1
ATOM 3458 C CA . VAL A 1 456 ? -79.991 -13.967 141.370 1.00 87.69 456 VAL A CA 1
ATOM 3459 C C . VAL A 1 456 ? -79.326 -12.637 141.008 1.00 87.69 456 VAL A C 1
ATOM 3461 O O . VAL A 1 456 ? -79.003 -12.424 139.842 1.00 87.69 456 VAL A O 1
ATOM 3464 N N . ARG A 1 457 ? -79.047 -11.774 141.996 1.00 85.31 457 ARG A N 1
ATOM 3465 C CA . ARG A 1 457 ? -78.321 -10.508 141.811 1.00 85.31 457 ARG A CA 1
ATOM 3466 C C . ARG A 1 457 ? -76.921 -10.749 141.246 1.00 85.31 457 ARG A C 1
ATOM 3468 O O . ARG A 1 457 ? -76.570 -10.179 140.218 1.00 85.31 457 ARG A O 1
ATOM 3475 N N . LYS A 1 458 ? -76.151 -11.664 141.846 1.00 84.94 458 LYS A N 1
ATOM 3476 C CA . LYS A 1 458 ? -74.827 -12.062 141.331 1.00 84.94 458 LYS A CA 1
ATOM 3477 C C . LYS A 1 458 ? -74.898 -12.677 139.934 1.00 84.94 458 LYS A C 1
ATOM 3479 O O . LYS A 1 458 ? -74.013 -12.429 139.117 1.00 84.94 458 LYS A O 1
ATOM 3484 N N . LEU A 1 459 ? -75.922 -13.482 139.642 1.00 87.50 459 LEU A N 1
ATOM 3485 C CA . LEU A 1 459 ? -76.104 -14.084 138.319 1.00 87.50 459 LEU A CA 1
ATOM 3486 C C . LEU A 1 459 ? -76.447 -13.026 137.259 1.00 87.50 459 LEU A C 1
ATOM 3488 O O . LEU A 1 459 ? -75.967 -13.120 136.130 1.00 87.50 459 LEU A O 1
ATOM 3492 N N . ALA A 1 460 ? -77.223 -12.009 137.632 1.00 87.56 460 ALA A N 1
ATOM 3493 C CA . ALA A 1 460 ? -77.554 -10.865 136.794 1.00 87.56 460 ALA A CA 1
ATOM 3494 C C . ALA A 1 460 ? -76.331 -9.964 136.544 1.00 87.56 460 ALA A C 1
ATOM 3496 O O . ALA A 1 460 ? -76.046 -9.661 135.391 1.00 87.56 460 ALA A O 1
ATOM 3497 N N . GLU A 1 461 ? -75.538 -9.637 137.574 1.00 86.06 461 GLU A N 1
ATOM 3498 C CA . GLU A 1 461 ? -74.250 -8.930 137.422 1.00 86.06 461 GLU A CA 1
ATOM 3499 C C . GLU A 1 461 ? -73.284 -9.702 136.510 1.00 86.06 461 GLU A C 1
ATOM 3501 O O . GLU A 1 461 ? -72.648 -9.124 135.630 1.00 86.06 461 GLU A O 1
ATOM 3506 N N . LYS A 1 462 ? -73.197 -11.028 136.678 1.00 88.44 462 LYS A N 1
ATOM 3507 C CA . LYS A 1 462 ? -72.367 -11.885 135.824 1.00 88.44 462 LYS A CA 1
ATOM 3508 C C . LYS A 1 462 ? -72.893 -11.953 134.388 1.00 88.44 462 LYS A C 1
ATOM 3510 O O . LYS A 1 462 ? -72.088 -11.978 133.463 1.00 88.44 462 LYS A O 1
ATOM 3515 N N . SER A 1 463 ? -74.215 -11.960 134.203 1.00 91.06 463 SER A N 1
ATOM 3516 C CA . SER A 1 463 ? -74.844 -11.926 132.878 1.00 91.06 463 SER A CA 1
ATOM 3517 C C . SER A 1 463 ? -74.564 -10.603 132.175 1.00 91.06 463 SER A C 1
ATOM 3519 O O . SER A 1 463 ? -74.095 -10.662 131.048 1.00 91.06 463 SER A O 1
ATOM 3521 N N . ALA A 1 464 ? -74.723 -9.464 132.864 1.00 88.50 464 ALA A N 1
ATOM 3522 C CA . ALA A 1 464 ? -74.387 -8.125 132.367 1.00 88.50 464 ALA A CA 1
ATOM 3523 C C . ALA A 1 464 ? -72.903 -8.015 131.964 1.00 88.50 464 ALA A C 1
ATOM 3525 O O . ALA A 1 464 ? -72.549 -7.529 130.890 1.00 88.50 464 ALA A O 1
ATOM 3526 N N . GLN A 1 465 ? -72.002 -8.546 132.798 1.00 89.94 465 GLN A N 1
ATOM 3527 C CA . GLN A 1 465 ? -70.576 -8.592 132.474 1.00 89.94 465 GLN A CA 1
ATOM 3528 C C . GLN A 1 465 ? -70.299 -9.442 131.219 1.00 89.94 465 GLN A C 1
ATOM 3530 O O . GLN A 1 465 ? -69.527 -9.028 130.355 1.00 89.94 465 GLN A O 1
ATOM 3535 N N . SER A 1 466 ? -70.941 -10.608 131.080 1.00 90.62 466 SER A N 1
ATOM 3536 C CA . SER A 1 466 ? -70.804 -11.450 129.886 1.00 90.62 466 SER A CA 1
ATOM 3537 C C . SER A 1 466 ? -71.443 -10.834 128.635 1.00 90.62 466 SER A C 1
ATOM 3539 O O . SER A 1 466 ? -70.862 -10.954 127.558 1.00 90.62 466 SER A O 1
ATOM 3541 N N . THR A 1 467 ? -72.586 -10.142 128.731 1.00 91.50 467 THR A N 1
ATOM 3542 C CA . THR A 1 467 ? -73.156 -9.395 127.595 1.00 91.50 467 THR A CA 1
ATOM 3543 C C . THR A 1 467 ? -72.242 -8.274 127.151 1.00 91.50 467 THR A C 1
ATOM 3545 O O . THR A 1 467 ? -72.080 -8.087 125.948 1.00 91.50 467 THR A O 1
ATOM 3548 N N . LYS A 1 468 ? -71.579 -7.579 128.080 1.00 89.44 468 LYS A N 1
ATOM 3549 C CA . LYS A 1 468 ? -70.584 -6.559 127.741 1.00 89.44 468 LYS A CA 1
ATOM 3550 C C . LYS A 1 468 ? -69.404 -7.138 126.954 1.00 89.44 468 LYS A C 1
ATOM 3552 O O . LYS A 1 468 ? -69.044 -6.590 125.916 1.00 89.44 468 L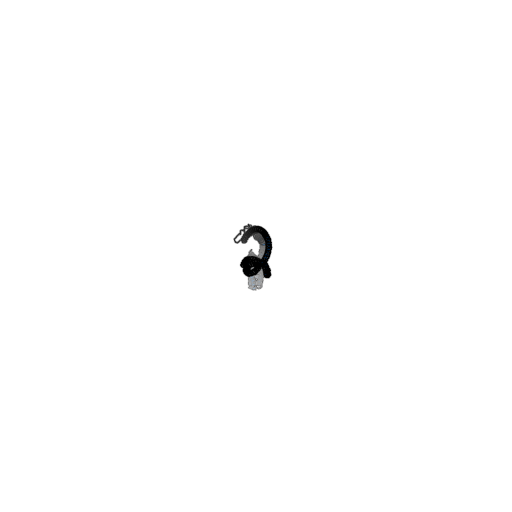YS A O 1
ATOM 3557 N N . GLU A 1 469 ? -68.857 -8.274 127.387 1.00 90.25 469 GLU A N 1
ATOM 3558 C CA . GLU A 1 469 ? -67.786 -8.980 126.663 1.00 90.25 469 GLU A CA 1
ATOM 3559 C C . GLU A 1 469 ? -68.239 -9.444 125.266 1.00 90.25 469 GLU A C 1
ATOM 3561 O O . GLU A 1 469 ? -67.512 -9.283 124.285 1.00 90.25 469 GLU A O 1
ATOM 3566 N N . ILE A 1 470 ? -69.464 -9.970 125.138 1.00 92.56 470 ILE A N 1
ATOM 3567 C CA . ILE A 1 470 ? -70.026 -10.354 123.834 1.00 92.56 470 ILE A CA 1
ATOM 3568 C C . ILE A 1 470 ? -70.268 -9.117 122.957 1.00 92.56 470 ILE A C 1
ATOM 3570 O O . ILE A 1 470 ? -69.996 -9.165 121.761 1.00 92.56 470 ILE A O 1
ATOM 3574 N N . SER A 1 471 ? -70.728 -8.002 123.527 1.00 91.00 471 SER A N 1
ATOM 3575 C CA . SER A 1 471 ? -70.927 -6.737 122.812 1.00 91.00 471 SER A CA 1
ATOM 3576 C C . SER A 1 471 ? -69.615 -6.228 122.212 1.00 91.00 471 SER A C 1
ATOM 3578 O O . SER A 1 471 ? -69.568 -5.903 121.025 1.00 91.00 471 SER A O 1
ATOM 3580 N N . GLU A 1 472 ? -68.518 -6.257 122.978 1.00 92.00 472 GLU A N 1
ATOM 3581 C CA . GLU A 1 472 ? -67.177 -5.910 122.485 1.00 92.00 472 GLU A CA 1
ATOM 3582 C C . GLU A 1 472 ? -66.731 -6.829 121.330 1.00 92.00 472 GLU A C 1
ATOM 3584 O O . GLU A 1 472 ? -66.226 -6.347 120.310 1.00 92.00 472 GLU A O 1
ATOM 3589 N N . LEU A 1 473 ? -66.976 -8.143 121.431 1.00 91.50 473 LEU A N 1
ATOM 3590 C CA . LEU A 1 473 ? -66.686 -9.098 120.351 1.00 91.50 473 LEU A CA 1
ATOM 3591 C C . LEU A 1 473 ? -67.524 -8.828 119.093 1.00 91.50 473 LEU A C 1
ATOM 3593 O O . LEU A 1 473 ? -66.988 -8.843 117.985 1.00 91.50 473 LEU A O 1
ATOM 3597 N N . ILE A 1 474 ? -68.819 -8.545 119.243 1.00 92.81 474 ILE A N 1
ATOM 3598 C CA . ILE A 1 474 ? -69.719 -8.241 118.126 1.00 92.81 474 ILE A CA 1
ATOM 3599 C C . ILE A 1 474 ? -69.325 -6.930 117.446 1.00 92.81 474 ILE A C 1
ATOM 3601 O O . ILE A 1 474 ? -69.257 -6.887 116.218 1.00 92.81 474 ILE A O 1
ATOM 3605 N N . GLN A 1 475 ? -68.975 -5.891 118.209 1.00 91.19 475 GLN A N 1
ATOM 3606 C CA . GLN A 1 475 ? -68.430 -4.651 117.650 1.00 91.19 475 GLN A CA 1
ATOM 3607 C C . GLN A 1 475 ? -67.134 -4.904 116.867 1.00 91.19 475 GLN A C 1
ATOM 3609 O O . GLN A 1 475 ? -66.939 -4.327 115.793 1.00 91.19 475 GLN A O 1
ATOM 3614 N N . SER A 1 476 ? -66.264 -5.796 117.357 1.00 93.56 476 SER A N 1
ATOM 3615 C CA . SER A 1 476 ? -65.062 -6.205 116.623 1.00 93.56 476 SER A CA 1
ATOM 3616 C C . SER A 1 476 ? -65.410 -6.914 115.310 1.00 93.56 476 SER A C 1
ATOM 3618 O O . SER A 1 476 ? -64.878 -6.536 114.268 1.00 93.56 476 SER A O 1
ATOM 3620 N N . ILE A 1 477 ? -66.356 -7.862 115.318 1.00 93.12 477 ILE A N 1
ATOM 3621 C CA . ILE A 1 477 ? -66.820 -8.568 114.108 1.00 93.12 477 ILE A CA 1
ATOM 3622 C C . ILE A 1 477 ? -67.434 -7.590 113.101 1.00 93.12 477 ILE A C 1
ATOM 3624 O O . ILE A 1 477 ? -67.111 -7.649 111.917 1.00 93.12 477 ILE A O 1
ATOM 3628 N N . GLN A 1 478 ? -68.278 -6.655 113.545 1.00 89.75 478 GLN A N 1
ATOM 3629 C CA . GLN A 1 478 ? -68.861 -5.624 112.679 1.00 89.75 478 GLN A CA 1
ATOM 3630 C C . GLN A 1 478 ? -67.775 -4.751 112.035 1.00 89.75 478 GLN A C 1
ATOM 3632 O O . GLN A 1 478 ? -67.826 -4.462 110.836 1.00 89.75 478 GLN A O 1
ATOM 3637 N N . LYS A 1 479 ? -66.769 -4.340 112.816 1.00 93.38 479 LYS A N 1
ATOM 3638 C CA . LYS A 1 479 ? -65.632 -3.553 112.324 1.00 93.38 479 LYS A CA 1
ATOM 3639 C C . LYS A 1 479 ? -64.796 -4.340 111.312 1.00 93.38 479 LYS A C 1
ATOM 3641 O O . LYS A 1 479 ? -64.407 -3.781 110.287 1.00 93.38 479 LYS A O 1
ATOM 3646 N N . GLU A 1 480 ? -64.525 -5.613 111.581 1.00 93.19 480 GLU A N 1
ATOM 3647 C CA . GLU A 1 480 ? -63.789 -6.500 110.675 1.00 93.19 480 GLU A CA 1
ATOM 3648 C C . GLU A 1 480 ? -64.565 -6.782 109.386 1.00 93.19 480 GLU A C 1
ATOM 3650 O O . GLU A 1 480 ? -63.977 -6.698 108.310 1.00 93.19 480 GLU A O 1
ATOM 3655 N N . ALA A 1 481 ? -65.879 -7.012 109.466 1.00 93.19 481 ALA A N 1
ATOM 3656 C CA . ALA A 1 481 ? -66.747 -7.201 108.307 1.00 93.19 481 ALA A CA 1
ATOM 3657 C C . ALA A 1 481 ? -66.759 -5.957 107.406 1.00 93.19 481 ALA A C 1
ATOM 3659 O O . ALA A 1 481 ? -66.494 -6.069 106.211 1.00 93.19 481 ALA A O 1
ATOM 3660 N N . ARG A 1 482 ? -66.946 -4.753 107.974 1.00 91.19 482 ARG A N 1
ATOM 3661 C CA . ARG A 1 482 ? -66.872 -3.489 107.211 1.00 91.19 482 ARG A CA 1
ATOM 3662 C C . ARG A 1 482 ? -65.515 -3.307 106.533 1.00 91.19 482 ARG A C 1
ATOM 3664 O O . ARG A 1 482 ? -65.453 -2.949 105.361 1.00 91.19 482 ARG A O 1
ATOM 3671 N N . LYS A 1 483 ? -64.424 -3.590 107.251 1.00 93.81 483 LYS A N 1
ATOM 3672 C CA . LYS A 1 483 ? -63.065 -3.520 106.695 1.00 93.81 483 LYS A CA 1
ATOM 3673 C C . LYS A 1 483 ? -62.847 -4.550 105.581 1.00 93.81 483 LYS A C 1
ATOM 3675 O O . LYS A 1 483 ? -62.129 -4.274 104.622 1.00 93.81 483 LYS A O 1
ATOM 3680 N N . ALA A 1 484 ? -63.442 -5.733 105.696 1.00 93.81 484 ALA A N 1
ATOM 3681 C CA . ALA A 1 484 ? -63.365 -6.758 104.670 1.00 93.81 484 ALA A CA 1
ATOM 3682 C C . ALA A 1 484 ? -64.163 -6.370 103.413 1.00 93.81 484 ALA A C 1
ATOM 3684 O O . ALA A 1 484 ? -63.620 -6.516 102.322 1.00 93.81 484 ALA A O 1
ATOM 3685 N N . VAL A 1 485 ? -65.361 -5.782 103.544 1.00 91.94 485 VAL A N 1
ATOM 3686 C CA . VAL A 1 485 ? -66.116 -5.203 102.410 1.00 91.94 485 VAL A CA 1
ATOM 3687 C C . VAL A 1 485 ? -65.310 -4.095 101.722 1.00 91.94 485 VAL A C 1
ATOM 3689 O O . VAL A 1 485 ? -65.118 -4.151 100.511 1.00 91.94 485 VAL A O 1
ATOM 3692 N N . GLU A 1 486 ? -64.719 -3.163 102.480 1.00 93.44 486 GLU A N 1
ATOM 3693 C CA . GLU A 1 486 ? -63.857 -2.108 101.916 1.00 93.44 486 GLU A CA 1
ATOM 3694 C C . GLU A 1 486 ? -62.673 -2.691 101.115 1.00 93.44 486 GLU A C 1
ATOM 3696 O O . GLU A 1 486 ? -62.293 -2.179 100.058 1.00 93.44 486 GLU A O 1
ATOM 3701 N N . ASN A 1 487 ? -62.080 -3.790 101.592 1.00 93.69 487 ASN A N 1
ATOM 3702 C CA . ASN A 1 487 ? -61.017 -4.489 100.870 1.00 93.69 487 ASN A CA 1
ATOM 3703 C C . ASN A 1 487 ? -61.529 -5.221 99.617 1.00 93.69 487 ASN A C 1
ATOM 3705 O O . ASN A 1 487 ? -60.793 -5.291 98.629 1.00 93.69 487 ASN A O 1
ATOM 3709 N N . MET A 1 488 ? -62.759 -5.744 99.623 1.00 93.56 488 MET A N 1
ATOM 3710 C CA . MET A 1 488 ? -63.384 -6.342 98.435 1.00 93.56 488 MET A CA 1
ATOM 3711 C C . MET A 1 488 ? -63.665 -5.283 97.361 1.00 93.56 488 MET A C 1
ATOM 3713 O O . MET A 1 488 ? -63.369 -5.522 96.190 1.00 93.56 488 MET A O 1
ATOM 3717 N N . ASP A 1 489 ? -64.111 -4.085 97.742 1.00 90.19 489 ASP A N 1
ATOM 3718 C CA . ASP A 1 489 ? -64.298 -2.962 96.811 1.00 90.19 489 ASP A CA 1
ATOM 3719 C C . ASP A 1 489 ? -62.969 -2.514 96.190 1.00 90.19 489 ASP A C 1
ATOM 3721 O O . ASP A 1 489 ? -62.851 -2.359 94.971 1.00 90.19 489 ASP A O 1
ATOM 3725 N N . LYS A 1 490 ? -61.917 -2.379 97.011 1.00 92.81 490 LYS A N 1
ATOM 3726 C CA . LYS A 1 490 ? -60.559 -2.101 96.510 1.00 92.81 490 LYS A CA 1
ATOM 3727 C C . LYS A 1 490 ? -60.078 -3.189 95.550 1.00 92.81 490 LYS A C 1
ATOM 3729 O O . LYS A 1 490 ? -59.518 -2.869 94.504 1.00 92.81 490 LYS A O 1
ATOM 3734 N N . SER A 1 491 ? -60.321 -4.458 95.873 1.00 93.88 491 SER A N 1
ATOM 3735 C CA . SER A 1 491 ? -59.931 -5.591 95.024 1.00 93.88 491 SER A CA 1
ATOM 3736 C C . SER A 1 491 ? -60.694 -5.599 93.696 1.00 93.88 491 SER A C 1
ATOM 3738 O O . SER A 1 491 ? -60.095 -5.846 92.653 1.00 93.88 491 SER A O 1
ATOM 3740 N N . THR A 1 492 ? -61.981 -5.248 93.714 1.00 92.75 492 THR A N 1
ATOM 3741 C CA . THR A 1 492 ? -62.814 -5.081 92.512 1.00 92.75 492 THR A CA 1
ATOM 3742 C C . THR A 1 492 ? -62.241 -4.002 91.592 1.00 92.75 492 THR A C 1
ATOM 3744 O O . THR A 1 492 ? -62.088 -4.224 90.392 1.00 92.75 492 THR A O 1
ATOM 3747 N N . ASN A 1 493 ? -61.838 -2.853 92.145 1.00 93.00 493 ASN A N 1
ATOM 3748 C CA . ASN A 1 493 ? -61.204 -1.787 91.362 1.00 93.00 493 ASN A CA 1
ATOM 3749 C C . ASN A 1 493 ? -59.880 -2.237 90.722 1.00 93.00 493 ASN A C 1
ATOM 3751 O O . ASN A 1 493 ? -59.672 -1.993 89.536 1.00 93.00 493 ASN A O 1
ATOM 3755 N N . ILE A 1 494 ? -59.024 -2.946 91.468 1.00 92.69 494 ILE A N 1
ATOM 3756 C CA . ILE A 1 494 ? -57.745 -3.473 90.955 1.00 92.69 494 ILE A CA 1
ATOM 3757 C C . ILE A 1 494 ? -57.976 -4.478 89.817 1.00 92.69 494 ILE A C 1
ATOM 3759 O O . ILE A 1 494 ? -57.286 -4.442 88.798 1.00 92.69 494 ILE A O 1
ATOM 3763 N N . VAL A 1 495 ? -58.956 -5.373 89.960 1.00 94.25 495 VAL A N 1
ATOM 3764 C CA . VAL A 1 495 ? -59.281 -6.355 88.916 1.00 94.25 495 VAL A CA 1
ATOM 3765 C C . VAL A 1 495 ? -59.850 -5.671 87.671 1.00 94.25 495 VAL A C 1
ATOM 3767 O O . VAL A 1 495 ? -59.452 -6.028 86.564 1.00 94.25 495 VAL A O 1
ATOM 3770 N N . ASN A 1 496 ? -60.710 -4.660 87.826 1.00 91.38 496 ASN A N 1
ATOM 3771 C CA . ASN A 1 496 ? -61.230 -3.873 86.703 1.00 91.38 496 ASN A CA 1
ATOM 3772 C C . ASN A 1 496 ? -60.124 -3.113 85.954 1.00 91.38 496 ASN A C 1
ATOM 3774 O O . ASN A 1 496 ? -60.121 -3.091 84.723 1.00 91.38 496 ASN A O 1
ATOM 3778 N N . GLU A 1 497 ? -59.156 -2.535 86.669 1.00 92.88 497 GLU A N 1
ATOM 3779 C CA . GLU A 1 497 ? -57.973 -1.928 86.050 1.00 92.88 497 GLU A CA 1
ATOM 3780 C C . GLU A 1 497 ? -57.159 -2.973 85.268 1.00 92.88 497 GLU A C 1
ATOM 3782 O O . GLU A 1 497 ? -56.800 -2.743 84.111 1.00 92.88 497 GLU A O 1
ATOM 3787 N N . GLY A 1 498 ? -56.957 -4.164 85.843 1.00 92.12 498 GLY A N 1
ATOM 3788 C CA . GLY A 1 498 ? -56.310 -5.291 85.166 1.00 92.12 498 GLY A CA 1
ATOM 3789 C C . GLY A 1 498 ? -57.057 -5.778 83.917 1.00 92.12 498 GLY A C 1
ATOM 3790 O O . GLY A 1 498 ? -56.426 -6.113 82.913 1.00 92.12 498 GLY A O 1
ATOM 3791 N N . LEU A 1 499 ? -58.394 -5.784 83.940 1.00 92.00 499 LEU A N 1
ATOM 3792 C CA . LEU A 1 499 ? -59.230 -6.117 82.783 1.00 92.00 499 LEU A CA 1
ATOM 3793 C C . LEU A 1 499 ? -59.075 -5.084 81.659 1.00 92.00 499 LEU A C 1
ATOM 3795 O O . LEU A 1 499 ? -58.891 -5.481 80.507 1.00 92.00 499 LEU A O 1
ATOM 3799 N N . ASN A 1 500 ? -59.084 -3.788 81.983 1.00 92.00 500 ASN A N 1
ATOM 3800 C CA . ASN A 1 500 ? -58.879 -2.712 81.007 1.00 92.00 500 ASN A CA 1
ATOM 3801 C C . ASN A 1 500 ? -57.481 -2.776 80.378 1.00 92.00 500 ASN A C 1
ATOM 3803 O O . ASN A 1 500 ? -57.363 -2.831 79.153 1.00 92.00 500 ASN A O 1
ATOM 3807 N N . LEU A 1 501 ? -56.428 -2.871 81.201 1.00 91.69 501 LEU A N 1
ATOM 3808 C CA . LEU A 1 501 ? -55.050 -3.051 80.725 1.00 91.69 501 LEU A CA 1
ATOM 3809 C C . LEU A 1 501 ? -54.926 -4.288 79.831 1.00 91.69 501 LEU A C 1
ATOM 3811 O O . LEU A 1 501 ? -54.225 -4.278 78.817 1.00 91.69 501 LEU A O 1
ATOM 3815 N N . GLY A 1 502 ? -55.635 -5.360 80.183 1.00 91.25 502 GLY A N 1
ATOM 3816 C CA . GLY A 1 502 ? -55.616 -6.573 79.394 1.00 91.25 502 GLY A CA 1
ATOM 3817 C C . GLY A 1 502 ? -56.288 -6.451 78.029 1.00 91.25 502 GLY A C 1
ATOM 3818 O O . GLY A 1 502 ? -55.784 -7.002 77.046 1.00 91.25 502 GLY A O 1
ATOM 3819 N N . GLN A 1 503 ? -57.380 -5.692 77.940 1.00 88.88 503 GLN A N 1
ATOM 3820 C CA . GLN A 1 503 ? -58.027 -5.367 76.669 1.00 88.88 503 GLN A CA 1
ATOM 3821 C C . GLN A 1 503 ? -57.144 -4.470 75.795 1.00 88.88 503 GLN A C 1
ATOM 3823 O O . GLN A 1 503 ? -57.025 -4.724 74.594 1.00 88.88 503 GLN A O 1
ATOM 3828 N N . GLU A 1 504 ? -56.483 -3.470 76.382 1.00 90.94 504 GLU A N 1
ATOM 3829 C CA . GLU A 1 504 ? -55.535 -2.608 75.669 1.00 90.94 504 GLU A CA 1
ATOM 3830 C C . GLU A 1 504 ? -54.364 -3.410 75.087 1.00 90.94 504 GLU A C 1
ATOM 3832 O O . GLU A 1 504 ? -54.035 -3.265 73.905 1.00 90.94 504 GLU A O 1
ATOM 3837 N N . LEU A 1 505 ? -53.783 -4.320 75.878 1.00 91.31 505 LEU A N 1
ATOM 3838 C CA . LEU A 1 505 ? -52.712 -5.201 75.415 1.00 91.31 505 LEU A CA 1
ATOM 3839 C C . LEU A 1 505 ? -53.189 -6.139 74.295 1.00 91.31 505 LEU A C 1
ATOM 3841 O O . LEU A 1 505 ? -52.499 -6.288 73.286 1.00 91.31 505 LEU A O 1
ATOM 3845 N N . ASN A 1 506 ? -54.382 -6.729 74.419 1.00 91.44 506 ASN A N 1
ATOM 3846 C CA . ASN A 1 506 ? -54.962 -7.569 73.366 1.00 91.44 506 ASN A CA 1
ATOM 3847 C C . ASN A 1 506 ? -55.151 -6.777 72.057 1.00 91.44 506 ASN A C 1
ATOM 3849 O O . ASN A 1 506 ? -54.762 -7.241 70.982 1.00 91.44 506 ASN A O 1
ATOM 3853 N N . ALA A 1 507 ? -55.660 -5.543 72.142 1.00 90.56 507 ALA A N 1
ATOM 3854 C CA . ALA A 1 507 ? -55.808 -4.659 70.990 1.00 90.56 507 ALA A CA 1
ATOM 3855 C C . ALA A 1 507 ? -54.455 -4.307 70.341 1.00 90.56 507 ALA A C 1
ATOM 3857 O O . ALA A 1 507 ? -54.352 -4.282 69.111 1.00 90.56 507 ALA A O 1
ATOM 3858 N N . ALA A 1 508 ? -53.408 -4.074 71.140 1.00 90.56 508 ALA A N 1
ATOM 3859 C CA . ALA A 1 508 ? -52.055 -3.834 70.641 1.00 90.56 508 ALA A CA 1
ATOM 3860 C C . ALA A 1 508 ? -51.482 -5.066 69.918 1.00 90.56 508 ALA A C 1
ATOM 3862 O O . ALA A 1 508 ? -50.984 -4.942 68.798 1.00 90.56 508 ALA A O 1
ATOM 3863 N N . LEU A 1 509 ? -51.625 -6.263 70.494 1.00 91.62 509 LEU A N 1
ATOM 3864 C CA . LEU A 1 509 ? -51.177 -7.513 69.869 1.00 91.62 509 LEU A CA 1
ATOM 3865 C C . LEU A 1 509 ? -51.927 -7.807 68.560 1.00 91.62 509 LEU A C 1
ATOM 3867 O O . LEU A 1 509 ? -51.311 -8.194 67.569 1.00 91.62 509 LEU A O 1
ATOM 3871 N N . ARG A 1 510 ? -53.241 -7.552 68.502 1.00 89.00 510 ARG A N 1
ATOM 3872 C CA . ARG A 1 510 ? -54.033 -7.695 67.266 1.00 89.00 510 ARG A CA 1
ATOM 3873 C C . ARG A 1 510 ? -53.584 -6.739 66.163 1.00 89.00 510 ARG A C 1
ATOM 3875 O O . ARG A 1 510 ? -53.574 -7.134 65.000 1.00 89.00 510 ARG A O 1
ATOM 3882 N N . LYS A 1 511 ? -53.172 -5.511 66.504 1.00 88.50 511 LYS A N 1
ATOM 3883 C CA . LYS A 1 511 ? -52.571 -4.585 65.529 1.00 88.50 511 LYS A CA 1
ATOM 3884 C C . LYS A 1 511 ? -51.264 -5.137 64.962 1.00 88.50 511 LYS A C 1
ATOM 3886 O O . LYS A 1 511 ? -51.075 -5.051 63.758 1.00 88.50 511 LYS A O 1
ATOM 3891 N N . ILE A 1 512 ? -50.411 -5.733 65.799 1.00 87.12 512 ILE A N 1
ATOM 3892 C CA . ILE A 1 512 ? -49.141 -6.339 65.362 1.00 87.12 512 ILE A CA 1
ATOM 3893 C C . ILE A 1 512 ? -49.387 -7.572 64.478 1.00 87.12 512 ILE A C 1
ATOM 3895 O O . ILE A 1 512 ? -48.676 -7.767 63.506 1.00 87.12 512 ILE A O 1
ATOM 3899 N N . SER A 1 513 ? -50.406 -8.384 64.774 1.00 85.75 513 SER A N 1
ATOM 3900 C CA . SER A 1 513 ? -50.731 -9.600 64.003 1.00 85.75 513 SER A CA 1
ATOM 3901 C C . SER A 1 513 ? -51.230 -9.328 62.571 1.00 85.75 513 SER A C 1
ATOM 3903 O O . SER A 1 513 ? -51.092 -10.188 61.692 1.00 85.75 513 SER A O 1
ATOM 3905 N N . ASN A 1 514 ? -51.832 -8.151 62.359 1.00 78.56 514 ASN A N 1
ATOM 3906 C CA . ASN A 1 514 ? -52.435 -7.716 61.093 1.00 78.56 514 ASN A CA 1
ATOM 3907 C C . ASN A 1 514 ? -51.469 -6.964 60.159 1.00 78.56 514 ASN A C 1
ATOM 3909 O O . ASN A 1 514 ? -51.869 -6.622 59.045 1.00 78.56 514 ASN A O 1
ATOM 3913 N N . VAL A 1 515 ? -50.246 -6.683 60.616 1.00 66.81 515 VAL A N 1
ATOM 3914 C CA . VAL A 1 515 ? -49.130 -6.159 59.811 1.00 66.81 515 VAL A CA 1
ATOM 3915 C C . VAL A 1 515 ? -48.270 -7.337 59.375 1.00 66.81 515 VAL A C 1
ATOM 3917 O O . VAL A 1 515 ? -47.833 -7.322 58.204 1.00 66.81 515 VAL A O 1
#

Foldseek 3Di:
DDPVVVVVLVVVLVLLVVLLVLLVVLLVLLLVLLVLLVVLLVCCLVPVDCVSVVSNVVSLVVSLVSLVVSLVSDPDPLLNVLSVVLNVLSVCCVPVPRVVLNVQSVCVVVVNDDSVVSVVSNVVDDSVVSSVSSSVSSVSSSVVSVVVSVVSVVVVVVVVVVVVVVVVVVVVVVVVVVVVVVVCCCVPPVVLVVVLVVQVCCCVPVVDLPDAQDDPDPDPSSVVSVVSRVVSVVSVVLVVLVVCVVVVNLVDDQDQPDPPRPSSVVSNVVSVVVVVVVVVVVVVVVVVVVVVVVVVVVVVVVVVVVVVVVVVVVVVVVVVVVVVVVVVVVVVVVVVVVVVVVVVVVVVVVVVVVVVVVVVVVVVVVVVLVVVLVVLVVVLVVLVVVLVVLVVVLVVLVVVLVVLVVQLVVLVVVLVVLVVQLVVLVVQLVVLVVQLVVLVVVPPVSVVSNVVSVVSNVVSVVSNVVSVVVNVVSVVSNVVSVVSSVVSVVVSVVSVVVSVVSVVVSVVSVVSSVD

Nearest PDB structures (foldseek):
  3ja6-assembly1_H  TM=9.167E-01  e=1.027E-05  Escherichia coli
  8c5v-assembly1_I  TM=3.507E-01  e=2.034E-09  Escherichia coli
  3zx6-assembly1_B  TM=5.784E-01  e=4.924E-05  Archaeoglobus fulgidus DSM 4304
  7a0g-assembly1_FFF  TM=4.958E-01  e=8.634E-01  Serratia marcescens
  5xg2-assembly1_A  TM=4.425E-01  e=2.862E+00  Pyrococcus yayanosii CH1

Solvent-accessible surface area (backbone atoms only — not comparable to full-atom values): 26904 Å² total; per-residue (Å²): 133,59,70,68,61,58,53,55,53,58,51,51,56,54,52,46,53,51,48,37,56,48,46,60,49,47,53,53,50,46,55,53,33,54,50,49,24,53,49,23,46,50,49,22,72,74,68,68,46,68,67,28,52,51,54,21,53,51,33,52,52,53,50,50,55,52,48,54,55,51,41,75,66,43,88,46,75,67,35,33,54,23,46,51,51,30,53,52,50,55,52,46,44,46,63,74,49,51,47,57,51,53,51,46,44,49,34,32,77,71,68,76,46,52,71,65,63,46,50,51,57,55,70,74,47,70,74,65,57,60,62,51,55,37,48,54,30,47,52,54,30,40,54,56,41,53,53,61,54,52,59,52,56,61,57,52,60,59,55,55,59,58,53,56,56,55,53,52,52,54,51,54,50,51,51,53,51,50,52,51,50,50,54,48,45,40,68,73,47,50,50,61,52,50,51,55,50,48,53,52,47,37,37,73,74,71,63,52,62,85,76,79,72,86,63,100,48,94,50,73,68,23,51,50,42,51,58,51,37,55,50,46,53,51,52,48,52,52,49,52,52,50,50,33,46,74,72,66,45,65,81,70,83,62,77,47,88,46,100,79,33,64,65,36,48,50,53,34,53,48,43,54,51,52,52,50,49,55,49,51,52,51,53,51,50,53,50,51,53,53,50,51,55,52,52,50,54,51,49,54,51,50,51,52,51,50,53,53,50,50,54,52,50,53,52,52,51,51,52,51,51,54,48,52,54,49,52,52,53,48,54,53,50,51,52,53,49,52,52,52,50,53,52,51,50,53,51,48,55,55,47,54,55,48,53,51,52,51,54,53,50,51,53,52,50,50,53,51,51,53,51,51,40,52,52,40,52,52,48,44,56,52,49,53,53,49,45,54,50,47,52,53,49,45,54,50,42,50,55,50,32,55,54,37,51,53,50,28,53,53,33,51,55,50,46,56,51,38,52,54,49,32,53,50,17,51,51,43,26,52,51,18,49,53,44,26,52,53,18,61,70,54,44,89,83,14,56,71,52,23,55,52,18,52,52,46,22,52,51,16,52,51,46,31,53,50,33,51,56,49,46,55,52,34,54,49,50,35,53,51,28,53,54,47,40,54,50,37,54,54,49,46,52,54,45,52,52,52,45,51,54,47,51,54,50,44,53,52,41,53,55,62,57,76,107